Protein AF-A0A5C5WY19-F1 (afdb_monomer)

Radius of gyration: 29.27 Å; Cα contacts (8 Å, |Δi|>4): 709; chains: 1; bounding box: 63×106×75 Å

InterPro domains:
  IPR036514 SGNH hydrolase superfamily [G3DSA:3.40.50.1110] (164-394)

Sequence (400 aa):
MCRSTLLNEGTAVIRYGCLLLLAVTVASNVDAQERVFEGPWNNRRTGASGTMTCNATEVNQGQWTAIFRGVFQGKPFEYKIDFQSKASGSGSILAGTTSIDGKRYEWNGTLQASQLRGRYQATNGWNGEFTLNETAASRRNVPMSVEPESIEEVEIKPVIQDGDHLLFIGNSYMANEGGVYNYLQAALKKRGIDITHQSEIAYGKPLSEMVTREVGTAMMDPKVDVVVITSGDLKSMQQFATKLKDSGKKLVVFMTWEGKHPGNQSSKTQYTSATRKAVRQMRELEKQTGATIIPSAVLYHDLTMNPPDGMPRIDYLWKQRNIHQNALGTMANALLMTAMLTGESPAGLNFDFPPHIVGQNIPDEPDLRFTRDLRETLQYRAWSVAHDWTKGRSHLEAPK

Structure (mmCIF, N/CA/C/O backbone):
data_AF-A0A5C5WY19-F1
#
_entry.id   AF-A0A5C5WY19-F1
#
loop_
_atom_site.group_PDB
_atom_site.id
_atom_site.type_symbol
_atom_site.label_atom_id
_atom_site.label_alt_id
_atom_site.label_comp_id
_atom_site.label_asym_id
_atom_site.label_entity_id
_atom_site.label_seq_id
_atom_site.pdbx_PDB_ins_code
_atom_site.Cartn_x
_atom_site.Cartn_y
_atom_site.Cartn_z
_atom_site.occupancy
_atom_site.B_iso_or_equiv
_atom_site.auth_seq_id
_atom_site.auth_comp_id
_atom_site.auth_asym_id
_atom_site.auth_atom_id
_atom_site.pdbx_PDB_model_num
ATOM 1 N N . MET A 1 1 ? 3.115 -84.789 32.351 1.00 37.66 1 MET A N 1
ATOM 2 C CA . MET A 1 1 ? 4.517 -85.252 32.450 1.00 37.66 1 MET A CA 1
ATOM 3 C C . MET A 1 1 ? 5.179 -85.114 31.089 1.00 37.66 1 MET A C 1
ATOM 5 O O . MET A 1 1 ? 4.524 -85.398 30.103 1.00 37.66 1 MET A O 1
ATOM 9 N N . CYS A 1 2 ? 6.447 -84.698 31.094 1.00 37.44 2 CYS A N 1
ATOM 10 C CA . CYS A 1 2 ? 7.495 -84.958 30.098 1.00 37.44 2 CYS A CA 1
ATOM 11 C C . CYS A 1 2 ? 7.303 -84.610 28.607 1.00 37.44 2 CYS A C 1
ATOM 13 O O . CYS A 1 2 ? 6.587 -85.270 27.868 1.00 37.44 2 CYS A O 1
ATOM 15 N N . ARG A 1 3 ? 8.118 -83.624 28.193 1.00 43.34 3 ARG A N 1
ATOM 16 C CA . ARG A 1 3 ? 9.035 -83.598 27.031 1.00 43.34 3 ARG A CA 1
ATOM 17 C C . ARG A 1 3 ? 8.986 -84.794 26.061 1.00 43.34 3 ARG A C 1
ATOM 19 O O . ARG A 1 3 ? 9.282 -85.905 26.483 1.00 43.34 3 ARG A O 1
ATOM 26 N N . SER A 1 4 ? 8.966 -84.495 24.759 1.00 39.50 4 SER A N 1
ATOM 27 C CA . SER A 1 4 ? 10.066 -84.898 23.863 1.00 39.50 4 SER A CA 1
ATOM 28 C C . SER A 1 4 ? 10.083 -84.106 22.551 1.00 39.50 4 SER A C 1
ATOM 30 O O . SER A 1 4 ? 9.082 -83.966 21.858 1.00 39.50 4 SER A O 1
ATOM 32 N N . THR A 1 5 ? 11.282 -83.628 22.264 1.00 49.44 5 THR A N 1
ATOM 33 C CA . THR A 1 5 ? 11.861 -83.022 21.067 1.00 49.44 5 THR A CA 1
ATOM 34 C C . THR A 1 5 ? 11.624 -83.831 19.789 1.00 49.44 5 THR A C 1
ATOM 36 O O . THR A 1 5 ? 11.792 -85.044 19.829 1.00 49.44 5 THR A O 1
ATOM 39 N N . LEU A 1 6 ? 11.412 -83.164 18.649 1.00 48.47 6 LEU A N 1
ATOM 40 C CA . LEU A 1 6 ? 11.965 -83.603 17.363 1.00 48.47 6 LEU A CA 1
ATOM 41 C C . LEU A 1 6 ? 12.376 -82.383 16.527 1.00 48.47 6 LEU A C 1
ATOM 43 O O . LEU A 1 6 ? 11.614 -81.438 16.335 1.00 48.47 6 LEU A O 1
ATOM 47 N N . LEU A 1 7 ? 13.639 -82.437 16.113 1.00 45.84 7 LEU A N 1
ATOM 48 C CA . LEU A 1 7 ? 14.336 -81.539 15.208 1.00 45.84 7 LEU A CA 1
ATOM 49 C C . LEU A 1 7 ? 13.699 -81.584 13.817 1.00 45.84 7 LEU A C 1
ATOM 51 O O . LEU A 1 7 ? 13.300 -82.656 13.366 1.00 45.84 7 LEU A O 1
ATOM 55 N N . ASN A 1 8 ? 13.711 -80.458 13.105 1.00 42.34 8 ASN A N 1
ATOM 56 C CA . ASN A 1 8 ? 13.862 -80.532 11.660 1.00 42.34 8 ASN A CA 1
ATOM 57 C C . ASN A 1 8 ? 14.741 -79.397 11.138 1.00 42.34 8 ASN A C 1
ATOM 59 O O . ASN A 1 8 ? 14.609 -78.233 11.518 1.00 42.34 8 ASN A O 1
ATOM 63 N N . GLU A 1 9 ? 15.686 -79.826 10.320 1.00 51.34 9 GLU A N 1
ATOM 64 C CA . GLU A 1 9 ? 16.737 -79.076 9.661 1.00 51.34 9 GLU A CA 1
ATOM 65 C C . GLU A 1 9 ? 16.155 -78.170 8.570 1.00 51.34 9 GLU A C 1
ATOM 67 O O . GLU A 1 9 ? 15.119 -78.479 7.982 1.00 51.34 9 GLU A O 1
ATOM 72 N N . GLY A 1 10 ? 16.856 -77.086 8.230 1.00 42.28 10 GLY A N 1
ATOM 73 C CA . GLY A 1 10 ? 16.637 -76.456 6.932 1.00 42.28 10 GLY A CA 1
ATOM 74 C C . GLY A 1 10 ? 16.973 -74.978 6.847 1.00 42.28 10 GLY A C 1
ATOM 75 O O . GLY A 1 10 ? 16.193 -74.121 7.245 1.00 42.28 10 GLY A O 1
ATOM 76 N N . THR A 1 11 ? 18.080 -74.698 6.162 1.00 44.00 11 THR A N 1
ATOM 77 C CA . THR A 1 11 ? 18.372 -73.460 5.419 1.00 44.00 11 THR A CA 1
ATOM 78 C C . THR A 1 11 ? 18.673 -72.189 6.220 1.00 44.00 11 THR A C 1
ATOM 80 O O . THR A 1 11 ? 17.822 -71.348 6.495 1.00 44.00 11 THR A O 1
ATOM 83 N N . ALA A 1 12 ? 19.970 -71.985 6.464 1.00 44.31 12 ALA A N 1
ATOM 84 C CA . ALA A 1 12 ? 20.549 -70.664 6.658 1.00 44.31 12 ALA A CA 1
ATOM 85 C C . ALA A 1 12 ? 20.415 -69.848 5.358 1.00 44.31 12 ALA A C 1
ATOM 87 O O . ALA A 1 12 ? 21.199 -70.004 4.423 1.00 44.31 12 ALA A O 1
ATOM 88 N N . VAL A 1 13 ? 19.410 -68.976 5.291 1.00 45.56 13 VAL A N 1
ATOM 89 C CA . VAL A 1 13 ? 19.347 -67.911 4.286 1.00 45.56 13 VAL A CA 1
ATOM 90 C C . VAL A 1 13 ? 20.132 -66.724 4.833 1.00 45.56 13 VAL A C 1
ATOM 92 O O . VAL A 1 13 ? 19.692 -66.041 5.758 1.00 45.56 13 VAL A O 1
ATOM 95 N N . ILE A 1 14 ? 21.312 -66.494 4.260 1.00 45.88 14 ILE A N 1
ATOM 96 C CA . ILE A 1 14 ? 22.117 -65.289 4.460 1.00 45.88 14 ILE A CA 1
ATOM 97 C C . ILE A 1 14 ? 21.284 -64.102 3.959 1.00 45.88 14 ILE A C 1
ATOM 99 O O . ILE A 1 14 ? 21.190 -63.843 2.759 1.00 45.88 14 ILE A O 1
ATOM 103 N N . ARG A 1 15 ? 20.628 -63.392 4.882 1.00 46.94 15 ARG A N 1
ATOM 104 C CA . ARG A 1 15 ? 19.988 -62.106 4.595 1.00 46.94 15 ARG A CA 1
ATOM 105 C C . ARG A 1 15 ? 21.087 -61.056 4.481 1.00 46.94 15 ARG A C 1
ATOM 107 O O . ARG A 1 15 ? 21.533 -60.507 5.484 1.00 46.94 15 ARG A O 1
ATOM 114 N N . TYR A 1 16 ? 21.521 -60.790 3.253 1.00 49.34 16 TYR A N 1
ATOM 115 C CA . TYR A 1 16 ? 22.242 -59.567 2.926 1.00 49.34 16 TYR A CA 1
ATOM 116 C C . TYR A 1 16 ? 21.343 -58.379 3.276 1.00 49.34 16 TYR A C 1
ATOM 118 O O . TYR A 1 16 ? 20.312 -58.150 2.644 1.00 49.34 16 TYR A O 1
ATOM 126 N N . GLY A 1 17 ? 21.717 -57.652 4.327 1.00 46.16 17 GLY A N 1
ATOM 127 C CA . GLY A 1 17 ? 21.140 -56.357 4.644 1.00 46.16 17 GLY A CA 1
ATOM 128 C C . GLY A 1 17 ? 21.496 -55.369 3.539 1.00 46.16 17 GLY A C 1
ATOM 129 O O . GLY A 1 17 ? 22.569 -54.773 3.561 1.00 46.16 17 GLY A O 1
ATOM 130 N N . CYS A 1 18 ? 20.597 -55.194 2.571 1.00 45.59 18 CYS A N 1
ATOM 131 C CA . CYS A 1 18 ? 20.593 -54.018 1.712 1.00 45.59 18 CYS A CA 1
ATOM 132 C C . CYS A 1 18 ? 20.226 -52.811 2.578 1.00 45.59 18 CYS A C 1
ATOM 134 O O . CYS A 1 18 ? 19.052 -52.514 2.797 1.00 45.59 18 CYS A O 1
ATOM 136 N N . LEU A 1 19 ? 21.255 -52.139 3.093 1.00 48.91 19 LEU A N 1
ATOM 137 C CA . LEU A 1 19 ? 21.158 -50.791 3.632 1.00 48.91 19 LEU A CA 1
ATOM 138 C C . LEU A 1 19 ? 20.731 -49.877 2.471 1.00 48.91 19 LEU A C 1
ATOM 140 O O . LEU A 1 19 ? 21.550 -49.465 1.650 1.00 48.91 19 LEU A O 1
ATOM 144 N N . LEU A 1 20 ? 19.428 -49.629 2.343 1.00 45.44 20 LEU A N 1
ATOM 145 C CA . LEU A 1 20 ? 18.889 -48.660 1.396 1.00 45.44 20 LEU A CA 1
ATOM 146 C C . LEU A 1 20 ? 19.227 -47.265 1.948 1.00 45.44 20 LEU A C 1
ATOM 148 O O . LEU A 1 20 ? 18.509 -46.732 2.792 1.00 45.44 20 LEU A O 1
ATOM 152 N N . LEU A 1 21 ? 20.362 -46.695 1.530 1.00 44.34 21 LEU A N 1
ATOM 153 C CA . LEU A 1 21 ? 20.642 -45.275 1.738 1.00 44.34 21 LEU A CA 1
ATOM 154 C C . LEU A 1 21 ? 19.621 -44.480 0.918 1.00 44.34 21 LEU A C 1
ATOM 156 O O . LEU A 1 21 ? 19.756 -44.330 -0.295 1.00 44.34 21 LEU A O 1
ATOM 160 N N . LEU A 1 22 ? 18.582 -43.986 1.589 1.00 50.00 22 LEU A N 1
ATOM 161 C CA . LEU A 1 22 ? 17.685 -42.980 1.043 1.00 50.00 22 LEU A CA 1
ATOM 162 C C . LEU A 1 22 ? 18.488 -41.672 0.940 1.00 50.00 22 LEU A C 1
ATOM 164 O O . LEU A 1 22 ? 18.640 -40.942 1.918 1.00 50.00 22 LEU A O 1
ATOM 168 N N . ALA A 1 23 ? 19.079 -41.412 -0.225 1.00 51.34 23 ALA A N 1
ATOM 169 C CA . ALA A 1 23 ? 19.701 -40.129 -0.514 1.00 51.34 23 ALA A CA 1
ATOM 170 C C . ALA A 1 23 ? 18.590 -39.074 -0.607 1.00 51.34 23 ALA A C 1
ATOM 172 O O . ALA A 1 23 ? 17.917 -38.949 -1.627 1.00 51.34 23 ALA A O 1
ATOM 173 N N . VAL A 1 24 ? 18.369 -38.344 0.486 1.00 50.53 24 VAL A N 1
ATOM 174 C CA . VAL A 1 24 ? 17.547 -37.134 0.487 1.00 50.53 24 VAL A CA 1
ATOM 175 C C . VAL A 1 24 ? 18.299 -36.097 -0.343 1.00 50.53 24 VAL A C 1
ATOM 177 O O . VAL A 1 24 ? 19.216 -35.437 0.141 1.00 50.53 24 VAL A O 1
ATOM 180 N N . THR A 1 25 ? 17.963 -35.989 -1.627 1.00 47.94 25 THR A N 1
ATOM 181 C CA . THR A 1 25 ? 18.390 -34.864 -2.457 1.00 47.94 25 THR A CA 1
ATOM 182 C C . THR A 1 25 ? 17.668 -33.628 -1.952 1.00 47.94 25 THR A C 1
ATOM 184 O O . THR A 1 25 ? 16.499 -33.405 -2.266 1.00 47.94 25 THR A O 1
ATOM 187 N N . VAL A 1 26 ? 18.362 -32.846 -1.132 1.00 45.41 26 VAL A N 1
ATOM 188 C CA . VAL A 1 26 ? 17.950 -31.489 -0.789 1.00 45.41 26 VAL A CA 1
ATOM 189 C C . VAL A 1 26 ? 18.022 -30.695 -2.091 1.00 45.41 26 VAL A C 1
ATOM 191 O O . VAL A 1 26 ? 19.112 -30.409 -2.584 1.00 45.41 26 VAL A O 1
ATOM 194 N N . ALA A 1 27 ? 16.874 -30.429 -2.712 1.00 46.81 27 ALA A N 1
ATOM 195 C CA . ALA A 1 27 ? 16.803 -29.508 -3.834 1.00 46.81 27 ALA A CA 1
ATOM 196 C C . ALA A 1 27 ? 17.138 -28.119 -3.284 1.00 46.81 27 ALA A C 1
ATOM 198 O O . ALA A 1 27 ? 16.320 -27.491 -2.617 1.00 46.81 27 ALA A O 1
ATOM 199 N N . SER A 1 28 ? 18.379 -27.681 -3.479 1.00 46.97 28 SER A N 1
ATOM 200 C CA . SER A 1 28 ? 18.769 -26.306 -3.203 1.00 46.97 28 SER A CA 1
ATOM 201 C C . SER A 1 28 ? 17.982 -25.418 -4.162 1.00 46.97 28 SER A C 1
ATOM 203 O O . SER A 1 28 ? 18.218 -25.462 -5.370 1.00 46.97 28 SER A O 1
ATOM 205 N N . ASN A 1 29 ? 17.018 -24.661 -3.639 1.00 48.62 29 ASN A N 1
ATOM 206 C CA . ASN A 1 29 ? 16.380 -23.595 -4.397 1.00 48.62 29 ASN A CA 1
ATOM 207 C C . ASN A 1 29 ? 17.477 -22.581 -4.726 1.00 48.62 29 ASN A C 1
ATOM 209 O O . ASN A 1 29 ? 18.027 -21.936 -3.837 1.00 48.62 29 ASN A O 1
ATOM 213 N N . VAL A 1 30 ? 17.875 -22.533 -5.995 1.00 51.88 30 VAL A N 1
ATOM 214 C CA . VAL A 1 30 ? 18.808 -21.521 -6.480 1.00 51.88 30 VAL A CA 1
ATOM 215 C C . VAL A 1 30 ? 18.001 -20.245 -6.618 1.00 51.88 30 VAL A C 1
ATOM 217 O O . VAL A 1 30 ? 17.176 -20.111 -7.518 1.00 51.88 30 VAL A O 1
ATOM 220 N N . ASP A 1 31 ? 18.221 -19.354 -5.666 1.00 55.59 31 ASP A N 1
ATOM 221 C CA . ASP A 1 31 ? 17.702 -18.000 -5.630 1.00 55.59 31 ASP A CA 1
ATOM 222 C C . ASP A 1 31 ? 17.915 -17.285 -6.966 1.00 55.59 31 ASP A C 1
ATOM 224 O O . ASP A 1 31 ? 19.040 -17.151 -7.457 1.00 55.59 31 ASP A O 1
ATOM 228 N N . ALA A 1 32 ? 16.813 -16.845 -7.574 1.00 67.62 32 ALA A N 1
ATOM 229 C CA . ALA A 1 32 ? 16.850 -16.215 -8.880 1.00 67.62 32 ALA A CA 1
ATOM 230 C C . ALA A 1 32 ? 17.495 -14.823 -8.791 1.00 67.62 32 ALA A C 1
ATOM 232 O O . ALA A 1 32 ? 16.890 -13.869 -8.299 1.00 67.62 32 ALA A O 1
ATOM 233 N N . GLN A 1 33 ? 18.734 -14.688 -9.270 1.00 78.25 33 GLN A N 1
ATOM 234 C CA . GLN A 1 33 ? 19.466 -13.423 -9.217 1.00 78.25 33 GLN A CA 1
ATOM 235 C C . GLN A 1 33 ? 18.997 -12.476 -10.329 1.00 78.25 33 GLN A C 1
ATOM 237 O O . GLN A 1 33 ? 19.313 -12.690 -11.499 1.00 78.25 33 GLN A O 1
ATOM 242 N N . GLU A 1 34 ? 18.301 -11.391 -9.979 1.00 86.12 34 GLU A N 1
ATOM 243 C CA . GLU A 1 34 ? 18.010 -10.301 -10.919 1.00 86.12 34 GLU A CA 1
ATOM 244 C C . GLU A 1 34 ? 19.111 -9.234 -10.917 1.00 86.12 34 GLU A C 1
ATOM 246 O O . GLU A 1 34 ? 19.604 -8.808 -9.868 1.00 86.12 34 GLU A O 1
ATOM 251 N N . ARG A 1 35 ? 19.482 -8.777 -12.115 1.00 91.88 35 ARG A N 1
ATOM 252 C CA . ARG A 1 35 ? 20.480 -7.739 -12.358 1.00 91.88 35 ARG A CA 1
ATOM 253 C C . ARG A 1 35 ? 20.019 -6.798 -13.464 1.00 91.88 35 ARG A C 1
ATOM 255 O O . ARG A 1 35 ? 19.601 -7.238 -14.533 1.00 91.88 35 ARG A O 1
ATOM 262 N N . VAL A 1 36 ? 20.156 -5.498 -13.232 1.00 92.69 36 VAL A N 1
ATOM 263 C CA . VAL A 1 36 ? 19.777 -4.443 -14.183 1.00 92.69 36 VAL A CA 1
ATOM 264 C C . VAL A 1 36 ? 21.024 -3.746 -14.711 1.00 92.69 36 VAL A C 1
ATOM 266 O O . VAL A 1 36 ? 21.815 -3.185 -13.951 1.00 92.69 36 VAL A O 1
ATOM 269 N N . PHE A 1 37 ? 21.187 -3.733 -16.029 1.00 96.38 37 PHE A N 1
ATOM 270 C CA . PHE A 1 37 ? 22.297 -3.085 -16.719 1.00 96.38 37 PHE A CA 1
ATOM 271 C C . PHE A 1 37 ? 21.800 -1.984 -17.647 1.00 96.38 37 PHE A C 1
ATOM 273 O O . PHE A 1 37 ? 20.718 -2.078 -18.220 1.00 96.38 37 PHE A O 1
ATOM 280 N N . GLU A 1 38 ? 22.629 -0.969 -17.852 1.00 96.75 38 GLU A N 1
ATOM 281 C CA . GLU A 1 38 ? 22.388 0.109 -18.802 1.00 96.75 38 GLU A CA 1
ATOM 282 C C . GLU A 1 38 ? 23.698 0.517 -19.477 1.00 96.75 38 GLU A C 1
ATOM 284 O O . GLU A 1 38 ? 24.769 0.531 -18.863 1.00 96.75 38 GLU A O 1
ATOM 289 N N . GLY A 1 39 ? 23.635 0.844 -20.761 1.00 97.69 39 GLY A N 1
ATOM 290 C CA . GLY A 1 39 ? 24.793 1.358 -21.474 1.00 97.69 39 GLY A CA 1
ATOM 291 C C . GLY A 1 39 ? 24.591 1.462 -22.978 1.00 97.69 39 GLY A C 1
ATOM 292 O O . GLY A 1 39 ? 23.483 1.261 -23.484 1.00 97.69 39 GLY A O 1
ATOM 293 N N . PRO A 1 40 ? 25.661 1.809 -23.707 1.00 97.88 40 PRO A N 1
ATOM 294 C CA . PRO A 1 40 ? 25.609 1.946 -25.149 1.00 97.88 40 PRO A CA 1
ATOM 295 C C . PRO A 1 40 ? 25.470 0.602 -25.871 1.00 97.88 40 PRO A C 1
ATOM 297 O O . PRO A 1 40 ? 26.021 -0.431 -25.471 1.00 97.88 40 PRO A O 1
ATOM 300 N N . TRP A 1 41 ? 24.807 0.665 -27.019 1.00 98.19 41 TRP A N 1
ATOM 301 C CA . TRP A 1 41 ? 24.752 -0.394 -28.016 1.00 98.19 41 TRP A CA 1
ATOM 302 C C . TRP A 1 41 ? 24.952 0.181 -29.421 1.00 98.19 41 TRP A C 1
ATOM 304 O O . TRP A 1 41 ? 24.686 1.359 -29.671 1.00 98.19 41 TRP A O 1
ATOM 314 N N . ASN A 1 42 ? 25.423 -0.657 -30.342 1.00 97.75 42 ASN A N 1
ATOM 315 C CA . ASN A 1 42 ? 25.699 -0.293 -31.726 1.00 97.75 42 ASN A CA 1
ATOM 316 C C . ASN A 1 42 ? 25.276 -1.413 -32.685 1.00 97.75 42 ASN A C 1
ATOM 318 O O . ASN A 1 42 ? 25.622 -2.577 -32.484 1.00 97.75 42 ASN A O 1
ATOM 322 N N . ASN A 1 43 ? 24.563 -1.065 -33.752 1.00 97.38 43 ASN A N 1
ATOM 323 C CA . ASN A 1 43 ? 24.288 -1.924 -34.895 1.00 97.38 43 ASN A CA 1
ATOM 324 C C . ASN A 1 43 ? 25.372 -1.711 -35.954 1.00 97.38 43 ASN A C 1
ATOM 326 O O . ASN A 1 43 ? 25.419 -0.671 -36.607 1.00 97.38 43 ASN A O 1
ATOM 330 N N . ARG A 1 44 ? 26.229 -2.706 -36.177 1.00 96.69 44 ARG A N 1
ATOM 331 C CA . ARG A 1 44 ? 27.360 -2.571 -37.106 1.00 96.69 44 ARG A CA 1
ATOM 332 C C . ARG A 1 44 ? 26.929 -2.512 -38.572 1.00 96.69 44 ARG A C 1
ATOM 334 O O . ARG A 1 44 ? 27.666 -1.970 -39.387 1.00 96.69 44 ARG A O 1
ATOM 341 N N . ARG A 1 45 ? 25.747 -3.036 -38.915 1.00 94.44 45 ARG A N 1
ATOM 342 C CA . ARG A 1 45 ? 25.235 -3.010 -40.292 1.00 94.44 45 ARG A CA 1
ATOM 343 C C . ARG A 1 45 ? 24.772 -1.617 -40.710 1.00 94.44 45 ARG A C 1
ATOM 345 O O . ARG A 1 45 ? 25.041 -1.213 -41.835 1.00 94.44 45 ARG A O 1
ATOM 352 N N . THR A 1 46 ? 24.043 -0.910 -39.848 1.00 96.00 46 THR A N 1
ATOM 353 C CA . THR A 1 46 ? 23.514 0.430 -40.168 1.00 96.00 46 THR A CA 1
ATOM 354 C C . THR A 1 46 ? 24.319 1.571 -39.562 1.00 96.00 46 THR A C 1
ATOM 356 O O . THR A 1 46 ? 24.066 2.720 -39.908 1.00 96.00 46 THR A O 1
ATOM 359 N N . GLY A 1 47 ? 25.241 1.283 -38.641 1.00 96.06 47 GLY A N 1
ATOM 360 C CA . GLY A 1 47 ? 25.934 2.291 -37.836 1.00 96.06 47 GLY A CA 1
ATOM 361 C C . GLY A 1 47 ? 25.036 2.974 -36.800 1.00 96.06 47 GLY A C 1
ATOM 362 O O . GLY A 1 47 ? 25.448 3.953 -36.187 1.00 96.06 47 GLY A O 1
ATOM 363 N N . ALA A 1 48 ? 23.799 2.502 -36.614 1.00 95.44 48 ALA A N 1
ATOM 364 C CA . ALA A 1 48 ? 22.893 3.074 -35.629 1.00 95.44 48 ALA A CA 1
ATOM 365 C C . ALA A 1 48 ? 23.321 2.670 -34.215 1.00 95.44 48 ALA A C 1
ATOM 367 O O . ALA A 1 48 ? 23.537 1.492 -33.943 1.00 95.44 48 ALA A O 1
ATOM 368 N N . SER A 1 49 ? 23.357 3.632 -33.303 1.00 96.94 49 SER A N 1
ATOM 369 C CA . SER A 1 49 ? 23.721 3.419 -31.904 1.00 96.94 49 SER A CA 1
ATOM 370 C C . SER A 1 49 ? 22.747 4.119 -30.965 1.00 96.94 49 SER A C 1
ATOM 372 O O . SER A 1 49 ? 22.067 5.067 -31.358 1.00 96.94 49 SER A O 1
ATOM 374 N N . GLY A 1 50 ? 22.720 3.697 -29.706 1.00 94.81 50 GLY A N 1
ATOM 375 C CA . GLY A 1 50 ? 21.935 4.357 -28.669 1.00 94.81 50 GLY A CA 1
ATOM 376 C C . GLY A 1 50 ? 22.217 3.790 -27.286 1.00 94.81 50 GLY A C 1
ATOM 377 O O . GLY A 1 50 ? 23.144 3.002 -27.107 1.00 94.81 50 GLY A O 1
ATOM 378 N N . THR A 1 51 ? 21.393 4.175 -26.318 1.00 96.44 51 THR A N 1
ATOM 379 C CA . THR A 1 51 ? 21.367 3.554 -24.988 1.00 96.44 51 THR A CA 1
ATOM 380 C C . THR A 1 51 ? 20.375 2.393 -24.984 1.00 96.44 51 THR A C 1
ATOM 382 O O . THR A 1 51 ? 19.342 2.440 -25.658 1.00 96.44 51 THR A O 1
ATOM 385 N N . MET A 1 52 ? 20.710 1.334 -24.253 1.00 97.50 52 MET A N 1
ATOM 386 C CA . MET A 1 52 ? 19.863 0.167 -24.026 1.00 97.50 52 MET A CA 1
ATOM 387 C C . MET A 1 52 ? 19.938 -0.236 -22.554 1.00 97.50 52 MET A C 1
ATOM 389 O O . MET A 1 52 ? 20.995 -0.127 -21.928 1.00 97.50 52 MET A O 1
ATOM 393 N N . THR A 1 53 ? 18.823 -0.722 -22.021 1.00 95.38 53 THR A N 1
ATOM 394 C CA . THR A 1 53 ? 18.748 -1.378 -20.715 1.00 95.38 53 THR A CA 1
ATOM 395 C C . THR A 1 53 ? 18.621 -2.888 -20.886 1.00 95.38 53 THR A C 1
ATOM 397 O O . THR A 1 53 ? 18.154 -3.375 -21.918 1.00 95.38 53 THR A O 1
ATOM 400 N N . CYS A 1 54 ? 19.071 -3.639 -19.886 1.00 96.88 54 CYS A N 1
ATOM 401 C CA . CYS A 1 54 ? 18.961 -5.089 -19.817 1.00 96.88 54 CYS A CA 1
ATOM 402 C C . CYS A 1 54 ? 18.571 -5.500 -18.398 1.00 96.88 54 CYS A C 1
ATOM 404 O O . CYS A 1 54 ? 19.364 -5.304 -17.479 1.00 96.88 54 CYS A O 1
ATOM 406 N N . ASN A 1 55 ? 17.408 -6.125 -18.237 1.00 93.94 55 ASN A N 1
ATOM 407 C CA . ASN A 1 55 ? 17.025 -6.794 -16.993 1.00 93.94 55 ASN A CA 1
ATOM 408 C C . ASN A 1 55 ? 17.310 -8.284 -17.170 1.00 93.94 55 ASN A C 1
ATOM 410 O O . ASN A 1 55 ? 16.672 -8.921 -18.005 1.00 93.94 55 ASN A O 1
ATOM 414 N N . ALA A 1 56 ? 18.302 -8.814 -16.459 1.00 94.56 56 ALA A N 1
ATOM 415 C CA . ALA A 1 56 ? 18.720 -10.206 -16.541 1.00 94.56 56 ALA A CA 1
ATOM 416 C C . ALA A 1 56 ? 18.432 -10.931 -15.225 1.00 94.56 56 ALA A C 1
ATOM 418 O O . ALA A 1 56 ? 18.914 -10.511 -14.180 1.00 94.56 56 ALA A O 1
ATOM 419 N N . THR A 1 57 ? 17.702 -12.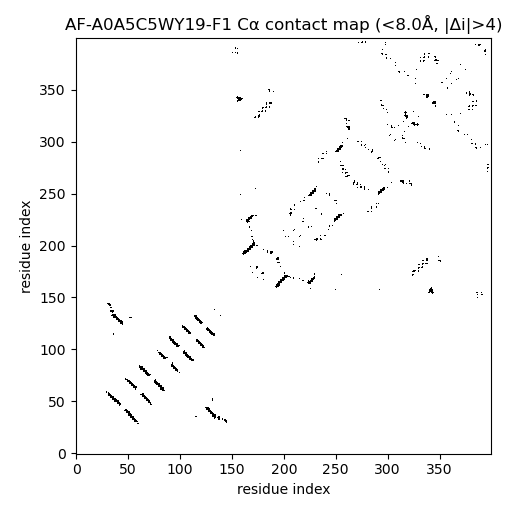037 -15.297 1.00 90.75 57 THR A N 1
ATOM 420 C CA . THR A 1 57 ? 17.316 -12.876 -14.160 1.00 90.75 57 THR A CA 1
ATOM 421 C C . THR A 1 57 ? 17.894 -14.273 -14.344 1.00 90.75 57 THR A C 1
ATOM 423 O O . THR A 1 57 ? 17.622 -14.918 -15.358 1.00 90.75 57 THR A O 1
ATOM 426 N N . GLU A 1 58 ? 18.679 -14.764 -13.391 1.00 90.81 58 GLU A N 1
ATOM 427 C CA . GLU A 1 58 ? 19.088 -16.170 -13.356 1.00 90.81 58 GLU A CA 1
ATOM 428 C C . GLU A 1 58 ? 17.887 -17.019 -12.927 1.00 90.81 58 GLU A C 1
ATOM 430 O O . GLU A 1 58 ? 17.441 -16.927 -11.796 1.00 90.81 58 GLU A O 1
ATOM 435 N N . VAL A 1 59 ? 17.302 -17.795 -13.840 1.00 85.00 59 VAL A N 1
ATOM 436 C CA . VAL A 1 59 ? 16.092 -18.596 -13.568 1.00 85.00 59 VAL A CA 1
ATOM 437 C C . VAL A 1 59 ? 16.413 -19.979 -13.004 1.00 85.00 59 VAL A C 1
ATOM 439 O O . VAL A 1 59 ? 15.587 -20.567 -12.320 1.00 85.00 59 VAL A O 1
ATOM 442 N N . ASN A 1 60 ? 17.603 -20.498 -13.305 1.00 84.94 60 ASN A N 1
ATOM 443 C CA . ASN A 1 60 ? 18.211 -21.693 -12.719 1.00 84.94 60 ASN A CA 1
ATOM 444 C C . ASN A 1 60 ? 19.726 -21.490 -12.742 1.00 84.94 60 ASN A C 1
ATOM 446 O O . ASN A 1 60 ? 20.209 -20.659 -13.508 1.00 84.94 60 ASN A O 1
ATOM 450 N N . GLN A 1 61 ? 20.493 -22.295 -12.001 1.00 86.19 61 GLN A N 1
ATOM 451 C CA . GLN A 1 61 ? 21.955 -22.215 -12.038 1.00 86.19 61 GLN A CA 1
ATOM 452 C C . GLN A 1 61 ? 22.481 -22.285 -13.479 1.00 86.19 61 GLN A C 1
ATOM 454 O O . GLN A 1 61 ? 22.358 -23.294 -14.175 1.00 86.19 61 GLN A O 1
ATOM 459 N N . GLY A 1 62 ? 23.073 -21.182 -13.920 1.00 89.56 62 GLY A N 1
ATOM 460 C CA . GLY A 1 62 ? 23.620 -21.012 -15.249 1.00 89.56 62 GLY A CA 1
ATOM 461 C C . GLY A 1 62 ? 22.600 -20.809 -16.371 1.00 89.56 62 GLY A C 1
ATOM 462 O O . GLY A 1 62 ? 23.011 -20.743 -17.526 1.00 89.56 62 GLY A O 1
ATOM 463 N N . GLN A 1 63 ? 21.311 -20.658 -16.079 1.00 93.94 63 GLN A N 1
ATOM 464 C CA . GLN A 1 63 ? 20.276 -20.303 -17.049 1.00 93.94 63 GLN A CA 1
ATOM 465 C C . GLN A 1 63 ? 19.749 -18.910 -16.744 1.00 93.94 63 GLN A C 1
ATOM 467 O O . GLN A 1 63 ? 19.219 -18.660 -15.669 1.00 93.94 63 GLN A O 1
ATOM 472 N N . TRP A 1 64 ? 19.857 -18.008 -17.709 1.00 94.81 64 TRP A N 1
ATOM 473 C CA . TRP A 1 64 ? 19.483 -16.611 -17.539 1.00 94.81 64 TRP A CA 1
ATOM 474 C C . TRP A 1 64 ? 18.382 -16.239 -18.521 1.00 94.81 64 TRP A C 1
ATOM 476 O O . TRP A 1 64 ? 18.424 -16.627 -19.681 1.00 94.81 64 TRP A O 1
ATOM 486 N N . THR A 1 65 ? 17.415 -15.451 -18.077 1.00 94.81 65 THR A N 1
ATOM 487 C CA . THR A 1 65 ? 16.448 -14.762 -18.931 1.00 94.81 65 THR A CA 1
ATOM 488 C C . THR A 1 65 ? 16.792 -13.282 -18.927 1.00 94.81 65 THR A C 1
ATOM 490 O O . THR A 1 65 ? 16.854 -12.679 -17.864 1.00 94.81 65 THR A O 1
ATOM 493 N N . ALA A 1 66 ? 17.010 -12.677 -20.090 1.00 96.19 66 ALA A N 1
ATOM 494 C CA . ALA A 1 66 ? 17.346 -11.263 -20.212 1.00 96.19 66 ALA A CA 1
ATOM 495 C C . ALA A 1 66 ? 16.353 -10.526 -21.111 1.00 96.19 66 ALA A C 1
ATOM 497 O O . ALA A 1 66 ? 16.060 -10.976 -22.217 1.00 96.19 66 ALA A O 1
ATOM 498 N N . ILE A 1 67 ? 15.869 -9.371 -20.660 1.00 96.00 67 ILE A N 1
ATOM 499 C CA . ILE A 1 67 ? 15.006 -8.481 -21.437 1.00 96.00 67 ILE A CA 1
ATOM 500 C C . ILE A 1 67 ? 15.783 -7.214 -21.780 1.00 96.00 67 ILE A C 1
ATOM 502 O O . ILE A 1 67 ? 16.100 -6.414 -20.900 1.00 96.00 67 ILE A O 1
ATOM 506 N N . PHE A 1 68 ? 16.063 -7.029 -23.067 1.00 97.06 68 PHE A N 1
ATOM 507 C CA . PHE A 1 68 ? 16.761 -5.866 -23.607 1.00 97.06 68 PHE A CA 1
ATOM 508 C C . PHE A 1 68 ? 15.770 -4.836 -24.141 1.00 97.06 68 PHE A C 1
ATOM 510 O O . PHE A 1 68 ? 14.898 -5.195 -24.930 1.00 97.06 68 PHE A O 1
ATOM 517 N N . ARG A 1 69 ? 15.928 -3.559 -23.772 1.00 96.00 69 ARG A N 1
ATOM 518 C CA . ARG A 1 69 ? 15.067 -2.454 -24.229 1.00 96.00 69 ARG A CA 1
ATOM 519 C C . ARG A 1 69 ? 15.873 -1.262 -24.710 1.00 96.00 69 ARG A C 1
ATOM 521 O O . ARG A 1 69 ? 16.836 -0.861 -24.066 1.00 96.00 69 ARG A O 1
ATOM 528 N N . GLY A 1 70 ? 15.451 -0.641 -25.801 1.00 94.31 70 GLY A N 1
ATOM 529 C CA . GLY A 1 70 ? 16.106 0.555 -26.324 1.00 94.31 70 GLY A CA 1
ATOM 530 C C . GLY A 1 70 ? 15.340 1.171 -27.483 1.00 94.31 70 GLY A C 1
ATOM 531 O O . GLY A 1 70 ? 14.175 0.853 -27.705 1.00 94.31 70 GLY A O 1
ATOM 532 N N . VAL A 1 71 ? 15.998 2.056 -28.233 1.00 90.12 71 VAL A N 1
ATOM 533 C CA . VAL A 1 71 ? 15.426 2.707 -29.421 1.00 90.12 71 VAL A CA 1
ATOM 534 C C . VAL A 1 71 ? 16.337 2.483 -30.620 1.00 90.12 71 VAL A C 1
ATOM 536 O O . VAL A 1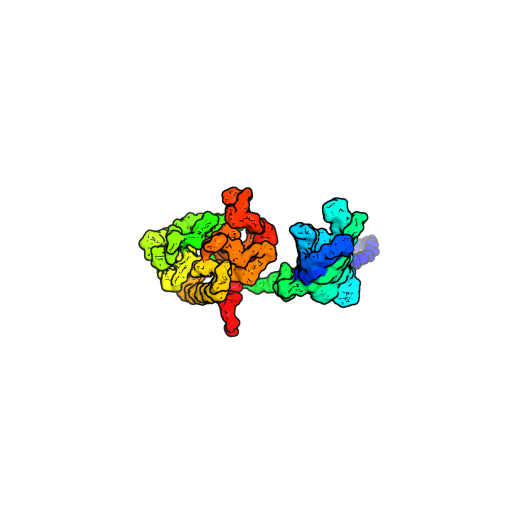 71 ? 17.503 2.863 -30.585 1.00 90.12 71 VAL A O 1
ATOM 539 N N . PHE A 1 72 ? 15.801 1.914 -31.699 1.00 91.44 72 PHE A N 1
ATOM 540 C CA . PHE A 1 72 ? 16.487 1.716 -32.973 1.00 91.44 72 PHE A CA 1
ATOM 541 C C . PHE A 1 72 ? 15.791 2.515 -34.072 1.00 91.44 72 PHE A C 1
ATOM 543 O O . PHE A 1 72 ? 14.606 2.318 -34.332 1.00 91.44 72 PHE A O 1
ATOM 550 N N . GLN A 1 73 ? 16.521 3.432 -34.718 1.00 91.06 73 GLN A N 1
ATOM 551 C CA . GLN A 1 73 ? 15.991 4.277 -35.801 1.00 91.06 73 GLN A CA 1
ATOM 552 C C . GLN A 1 73 ? 14.666 4.977 -35.428 1.00 91.06 73 GLN A C 1
ATOM 554 O O . GLN A 1 73 ? 13.721 5.024 -36.211 1.00 91.06 73 GLN A O 1
ATOM 559 N N . GLY A 1 74 ? 14.589 5.490 -34.195 1.00 85.75 74 GLY A N 1
ATOM 560 C CA . GLY A 1 74 ? 13.411 6.187 -33.672 1.00 85.75 74 GLY A CA 1
ATOM 561 C C . GLY A 1 74 ? 12.263 5.283 -33.211 1.00 85.75 74 GLY A C 1
ATOM 562 O O . GLY A 1 74 ? 11.261 5.800 -32.728 1.00 85.75 74 GLY A O 1
ATOM 563 N N . LYS A 1 75 ? 12.392 3.954 -33.316 1.00 85.00 75 LYS A N 1
ATOM 564 C CA . LYS A 1 75 ? 11.386 2.998 -32.834 1.00 85.00 75 LYS A CA 1
ATOM 565 C C . LYS A 1 75 ? 11.862 2.289 -31.565 1.00 85.00 75 LYS A C 1
ATOM 567 O O . LYS A 1 75 ? 12.992 1.794 -31.557 1.00 85.00 75 LYS A O 1
ATOM 572 N N . PRO A 1 76 ? 11.042 2.218 -30.503 1.00 85.06 76 PRO A N 1
ATOM 573 C CA . PRO A 1 76 ? 11.384 1.425 -29.331 1.00 85.06 76 PRO A CA 1
ATOM 574 C C . PRO A 1 76 ? 11.422 -0.068 -29.683 1.00 85.06 76 PRO A C 1
ATOM 576 O O . PRO A 1 76 ? 10.659 -0.527 -30.535 1.00 85.06 76 PRO A O 1
ATOM 579 N N . PHE A 1 77 ? 12.296 -0.823 -29.022 1.00 93.75 77 PHE A N 1
ATOM 580 C CA . PHE A 1 77 ? 12.344 -2.281 -29.097 1.00 93.75 77 PHE A CA 1
ATOM 581 C C . PHE A 1 77 ? 12.381 -2.903 -27.701 1.00 93.75 77 PHE A C 1
ATOM 583 O O . PHE A 1 77 ? 12.896 -2.300 -26.758 1.00 93.75 77 PHE A O 1
ATOM 590 N N . GLU A 1 78 ? 11.884 -4.136 -27.606 1.00 95.12 78 GLU A N 1
ATOM 591 C CA . GLU A 1 78 ? 12.004 -5.008 -26.440 1.00 95.12 78 GLU A CA 1
ATOM 592 C C . GLU A 1 78 ? 12.254 -6.444 -26.916 1.00 95.12 78 GLU A C 1
ATOM 594 O O . GLU A 1 78 ? 11.456 -6.985 -27.682 1.00 95.12 78 GLU A O 1
ATOM 599 N N . TYR A 1 79 ? 13.350 -7.064 -26.474 1.00 95.19 79 TYR A N 1
ATOM 600 C CA . TYR A 1 79 ? 13.706 -8.432 -26.854 1.00 95.19 79 TYR A CA 1
ATOM 601 C C . TYR A 1 79 ? 14.036 -9.282 -25.634 1.00 95.19 79 TYR A C 1
ATOM 603 O O . TYR A 1 79 ? 14.942 -8.955 -24.868 1.00 95.19 79 TYR A O 1
ATOM 611 N N . LYS A 1 80 ? 13.329 -10.407 -25.498 1.00 95.31 80 LYS A N 1
ATOM 612 C CA . LYS A 1 80 ? 13.608 -11.441 -24.500 1.00 95.31 80 LYS A CA 1
ATOM 613 C C . LYS A 1 80 ? 14.574 -12.481 -25.072 1.00 95.31 80 LYS A C 1
ATOM 615 O O . LYS A 1 80 ? 14.321 -13.040 -26.144 1.00 95.31 80 LYS A O 1
ATOM 620 N N . ILE A 1 81 ? 15.659 -12.738 -24.349 1.00 97.31 81 ILE A N 1
ATOM 621 C CA . ILE A 1 81 ? 16.714 -13.688 -24.698 1.00 97.31 81 ILE A CA 1
ATOM 622 C C . ILE A 1 81 ? 16.929 -14.638 -23.527 1.00 97.31 81 ILE A C 1
ATOM 624 O O . ILE A 1 81 ? 17.236 -14.194 -22.424 1.00 97.31 81 ILE A O 1
ATOM 628 N N . ASP A 1 82 ? 16.851 -15.936 -23.792 1.00 96.06 82 ASP A N 1
ATOM 629 C CA . ASP A 1 82 ? 17.255 -16.950 -22.827 1.00 96.06 82 ASP A CA 1
ATOM 630 C C . ASP A 1 82 ? 18.717 -17.335 -23.111 1.00 96.06 82 ASP A C 1
ATOM 632 O O . ASP A 1 82 ? 19.083 -17.706 -24.233 1.00 96.06 82 ASP A O 1
ATOM 636 N N . PHE A 1 83 ? 19.571 -17.201 -22.102 1.00 97.38 83 PHE A N 1
ATOM 637 C CA . PHE A 1 83 ? 20.997 -17.485 -22.148 1.00 97.38 83 PHE A CA 1
ATOM 638 C C . PHE A 1 83 ? 21.332 -18.738 -21.344 1.00 97.38 83 PHE A C 1
ATOM 640 O O . PHE A 1 83 ? 20.858 -18.942 -20.228 1.00 97.38 83 PHE A O 1
ATOM 647 N N . GLN A 1 84 ? 22.248 -19.527 -21.887 1.00 97.44 84 GLN A N 1
ATOM 648 C CA . GLN A 1 84 ? 23.032 -20.490 -21.133 1.00 97.44 84 GLN A CA 1
ATOM 649 C C . GLN A 1 84 ? 24.357 -19.835 -20.759 1.00 97.44 84 GLN A C 1
ATOM 651 O O . GLN A 1 84 ? 25.044 -19.265 -21.611 1.00 97.44 84 GLN A O 1
ATOM 656 N N . SER A 1 85 ? 24.706 -19.905 -19.481 1.00 95.81 85 SER A N 1
ATOM 657 C CA . SER A 1 85 ? 25.946 -19.375 -18.941 1.00 95.81 85 SER A CA 1
ATOM 658 C C . SER A 1 85 ? 26.938 -20.498 -18.660 1.00 95.81 85 SER A C 1
ATOM 660 O O . SER A 1 85 ? 26.576 -21.575 -18.186 1.00 95.81 85 SER A O 1
ATOM 662 N N . LYS A 1 86 ? 28.213 -20.229 -18.921 1.00 95.44 86 LYS A N 1
ATOM 663 C CA . LYS A 1 86 ? 29.330 -21.088 -18.538 1.00 95.44 86 LYS A CA 1
ATOM 664 C C . LYS A 1 86 ? 30.354 -20.252 -17.785 1.00 95.44 86 LYS A C 1
ATOM 666 O O . LYS A 1 86 ? 30.795 -19.224 -18.299 1.00 95.44 86 LYS A O 1
ATOM 671 N N . ALA A 1 87 ? 30.756 -20.705 -16.600 1.00 93.00 87 ALA A N 1
ATOM 672 C CA . ALA A 1 87 ? 31.810 -20.053 -15.831 1.00 93.00 87 ALA A CA 1
ATOM 673 C C . ALA A 1 87 ? 33.113 -19.956 -16.648 1.00 93.00 87 ALA A C 1
ATOM 675 O O . ALA A 1 87 ? 33.505 -20.898 -17.342 1.00 93.00 87 ALA A O 1
ATOM 676 N N . SER A 1 88 ? 33.780 -18.806 -16.569 1.00 92.19 88 SER A N 1
ATOM 677 C CA . SER A 1 88 ? 35.027 -18.510 -17.272 1.00 92.19 88 SER A CA 1
ATOM 678 C C . SER A 1 88 ? 35.852 -17.494 -16.481 1.00 92.19 88 SER A C 1
ATOM 680 O O . SER A 1 88 ? 35.644 -16.283 -16.586 1.00 92.19 88 SER A O 1
ATOM 682 N N . GLY A 1 89 ? 36.825 -17.977 -15.706 1.00 91.38 89 GLY A N 1
ATOM 683 C CA . GLY A 1 89 ? 37.671 -17.122 -14.869 1.00 91.38 89 GLY A CA 1
ATOM 684 C C . GLY A 1 89 ? 36.847 -16.378 -13.815 1.00 91.38 89 GLY A C 1
ATOM 685 O O . GLY A 1 89 ? 36.139 -17.004 -13.035 1.00 91.38 89 GLY A O 1
ATOM 686 N N . SER A 1 90 ? 36.929 -15.044 -13.803 1.00 88.19 90 SER A N 1
ATOM 687 C CA . SER A 1 90 ? 36.184 -14.174 -12.876 1.00 88.19 90 SER A CA 1
ATOM 688 C C . SER A 1 90 ? 34.793 -13.748 -13.372 1.00 88.19 90 SER A C 1
ATOM 690 O O . SER A 1 90 ? 34.211 -12.801 -12.843 1.00 88.19 90 SER A O 1
ATOM 692 N N . GLY A 1 91 ? 34.258 -14.410 -14.398 1.00 92.62 91 GLY A N 1
ATOM 693 C CA . GLY A 1 91 ? 32.938 -14.109 -14.945 1.00 92.62 91 GLY A CA 1
ATOM 694 C C . GLY A 1 91 ? 32.276 -15.313 -15.607 1.00 92.62 91 GLY A C 1
ATOM 695 O O . GLY A 1 91 ? 32.711 -16.454 -15.446 1.00 92.62 91 GLY A O 1
ATOM 696 N N . SER A 1 92 ? 31.234 -15.035 -16.385 1.00 94.69 92 SER A N 1
ATOM 697 C CA . SER A 1 92 ? 30.461 -16.030 -17.130 1.00 94.69 92 SER A CA 1
ATOM 698 C C . SER A 1 92 ? 30.390 -15.665 -18.606 1.00 94.69 92 SER A C 1
ATOM 700 O O . SER A 1 92 ? 30.218 -14.500 -18.964 1.00 94.69 92 SER A O 1
ATOM 702 N N . ILE A 1 93 ? 30.494 -16.666 -19.473 1.00 97.56 93 ILE A N 1
ATOM 703 C CA . ILE A 1 93 ? 30.197 -16.546 -20.902 1.00 97.56 93 ILE A CA 1
ATOM 704 C C . ILE A 1 93 ? 28.728 -16.897 -21.090 1.00 97.56 93 ILE A C 1
ATOM 706 O O . ILE A 1 93 ? 28.297 -17.954 -20.642 1.00 97.56 93 ILE A O 1
ATOM 710 N N . LEU A 1 94 ? 27.980 -16.027 -21.757 1.00 97.56 94 LEU A N 1
ATOM 711 C CA . LEU A 1 94 ? 26.564 -16.189 -22.061 1.00 97.56 94 LEU A CA 1
ATOM 712 C C . LEU A 1 94 ? 26.394 -16.517 -23.544 1.00 97.56 94 LEU A C 1
ATOM 714 O O . LEU A 1 94 ? 26.972 -15.836 -24.393 1.00 97.56 94 LEU A O 1
ATOM 718 N N . ALA A 1 95 ? 25.578 -17.516 -23.863 1.00 98.19 95 ALA A N 1
ATOM 719 C CA . ALA A 1 95 ? 25.188 -17.846 -25.230 1.00 98.19 95 ALA A CA 1
ATOM 720 C C . ALA A 1 95 ? 23.681 -18.103 -25.295 1.00 98.19 95 ALA A C 1
ATOM 722 O O . ALA A 1 95 ? 23.136 -18.841 -24.479 1.00 98.19 95 ALA A O 1
ATOM 723 N N . GLY A 1 96 ? 23.001 -17.469 -26.243 1.00 97.44 96 GLY A N 1
ATOM 724 C CA . GLY A 1 96 ? 21.551 -17.533 -26.371 1.00 97.44 96 GLY A CA 1
ATOM 725 C C . GLY A 1 96 ? 21.110 -17.346 -27.813 1.00 97.44 96 GLY A C 1
ATOM 726 O O . GLY A 1 96 ? 21.852 -16.839 -28.657 1.00 97.44 96 GLY A O 1
ATOM 727 N N . THR A 1 97 ? 19.885 -17.760 -28.110 1.00 96.81 97 THR A N 1
ATOM 728 C CA . THR A 1 97 ? 19.281 -17.552 -29.428 1.00 96.81 97 THR A CA 1
ATOM 729 C C . THR A 1 97 ? 17.847 -17.093 -29.275 1.00 96.81 97 THR A C 1
ATOM 731 O O . THR A 1 97 ? 17.143 -17.578 -28.397 1.00 96.81 97 THR A O 1
ATOM 734 N N . THR A 1 98 ? 17.400 -16.201 -30.151 1.00 96.81 98 THR A N 1
ATOM 735 C CA . THR A 1 98 ? 16.007 -15.742 -30.187 1.00 96.81 98 THR A CA 1
ATOM 736 C C . THR A 1 98 ? 15.543 -15.559 -31.629 1.00 96.81 98 THR A C 1
ATOM 738 O O . THR A 1 98 ? 16.364 -15.519 -32.552 1.00 96.81 98 THR A O 1
ATOM 741 N N . SER A 1 99 ? 14.233 -15.429 -31.832 1.00 95.69 99 SER A N 1
ATOM 742 C CA . SER A 1 99 ? 13.657 -15.037 -33.120 1.00 95.69 99 SER A CA 1
ATOM 743 C C . SER A 1 99 ? 13.062 -13.637 -33.019 1.00 95.69 99 SER A C 1
ATOM 745 O O . SER A 1 99 ? 12.159 -13.412 -32.222 1.00 95.69 99 SER A O 1
ATOM 747 N N . ILE A 1 100 ? 13.552 -12.713 -33.844 1.00 91.44 100 ILE A N 1
ATOM 748 C CA . ILE A 1 100 ? 13.067 -11.329 -33.938 1.00 91.44 100 ILE A CA 1
ATOM 749 C C . ILE A 1 100 ? 12.598 -11.117 -35.375 1.00 91.44 100 ILE A C 1
ATOM 751 O O . ILE A 1 100 ? 13.350 -11.390 -36.313 1.00 91.44 100 ILE A O 1
ATOM 755 N N . ASP A 1 101 ? 11.341 -10.708 -35.553 1.00 90.06 101 ASP A N 1
ATOM 756 C CA . ASP A 1 101 ? 10.709 -10.494 -36.864 1.00 90.06 101 ASP A CA 1
ATOM 757 C C . ASP A 1 101 ? 10.876 -11.685 -37.830 1.00 90.06 101 ASP A C 1
ATOM 759 O O . ASP A 1 101 ? 11.193 -11.545 -39.015 1.00 90.06 101 ASP A O 1
ATOM 763 N N . GLY A 1 102 ? 10.721 -12.903 -37.299 1.00 93.12 102 GLY A N 1
ATOM 764 C CA . GLY A 1 102 ? 10.856 -14.146 -38.064 1.00 93.12 102 GLY A CA 1
ATOM 765 C C . GLY A 1 102 ? 12.289 -14.475 -38.501 1.00 93.12 102 GLY A C 1
ATOM 766 O O . GLY A 1 102 ? 12.488 -15.340 -39.357 1.00 93.12 102 GLY A O 1
ATOM 767 N N . LYS A 1 103 ? 13.302 -13.796 -37.952 1.00 97.12 103 LYS A N 1
ATOM 768 C CA . LYS A 1 103 ? 14.721 -14.069 -38.208 1.00 97.12 103 LYS A CA 1
ATOM 769 C C . LYS A 1 103 ? 15.392 -14.567 -36.943 1.00 97.12 103 LYS A C 1
ATOM 771 O O . LYS A 1 103 ? 15.188 -14.021 -35.865 1.00 97.12 103 LYS A O 1
ATOM 776 N N . ARG A 1 104 ? 16.222 -15.600 -37.085 1.00 97.19 104 ARG A N 1
ATOM 777 C CA . ARG A 1 104 ? 17.028 -16.135 -35.984 1.00 97.19 104 ARG A CA 1
ATOM 778 C C . ARG A 1 104 ? 18.213 -15.213 -35.715 1.00 97.19 104 ARG A C 1
ATOM 780 O O . ARG A 1 104 ? 18.943 -14.884 -36.656 1.00 97.19 104 ARG A O 1
ATOM 787 N N . TYR A 1 105 ? 18.388 -14.858 -34.447 1.00 98.06 105 TYR A N 1
ATOM 788 C CA . TYR A 1 105 ? 19.522 -14.119 -33.905 1.00 98.06 105 TYR A CA 1
ATOM 789 C C . TYR A 1 105 ? 20.280 -14.995 -32.911 1.00 98.06 105 TYR A C 1
ATOM 791 O O . TYR A 1 105 ? 19.682 -15.633 -32.044 1.00 98.06 105 TYR A O 1
ATOM 799 N N . GLU A 1 106 ? 21.599 -14.972 -33.014 1.00 98.31 106 GLU A N 1
ATOM 800 C CA . GLU A 1 106 ? 22.534 -15.542 -32.055 1.00 98.31 106 GLU A CA 1
ATOM 801 C C . GLU A 1 106 ? 23.104 -14.422 -31.197 1.00 98.31 106 GLU A C 1
ATOM 803 O O . GLU A 1 106 ? 23.566 -13.408 -31.720 1.00 98.31 106 GLU A O 1
ATOM 808 N N . TRP A 1 107 ? 23.073 -14.608 -29.883 1.00 98.31 107 TRP A N 1
ATOM 809 C CA . TRP A 1 107 ? 23.549 -13.657 -28.891 1.00 98.31 107 TRP A CA 1
ATOM 810 C C . TRP A 1 107 ? 24.672 -14.299 -28.090 1.00 98.31 107 TRP A C 1
ATOM 812 O O . TRP A 1 107 ? 24.523 -15.397 -27.562 1.00 98.31 107 TRP A O 1
ATOM 822 N N . ASN A 1 108 ? 25.800 -13.605 -27.995 1.00 98.12 108 ASN A N 1
ATOM 823 C CA . ASN A 1 108 ? 26.947 -14.038 -27.207 1.00 98.12 108 ASN A CA 1
ATOM 824 C C . ASN A 1 108 ? 27.389 -12.893 -26.305 1.00 98.12 108 ASN A C 1
ATOM 826 O O . ASN A 1 108 ? 27.495 -11.759 -26.771 1.00 98.12 108 ASN A O 1
ATOM 830 N N . GLY A 1 109 ? 27.690 -13.176 -25.045 1.00 97.19 109 GLY A N 1
ATOM 831 C CA . GLY A 1 109 ? 28.108 -12.159 -24.093 1.00 97.19 109 GLY A CA 1
ATOM 832 C C . GLY A 1 109 ? 29.078 -12.663 -23.040 1.00 97.19 109 GLY A C 1
ATOM 833 O O . GLY A 1 109 ? 29.323 -13.856 -22.898 1.00 97.19 109 GLY A O 1
ATOM 834 N N . THR A 1 110 ? 29.638 -11.721 -22.300 1.00 97.25 110 THR A N 1
ATOM 835 C CA . THR A 1 110 ? 30.465 -11.949 -21.123 1.00 97.25 110 THR A CA 1
ATOM 836 C C . THR A 1 110 ? 29.924 -11.090 -19.997 1.00 97.25 110 THR A C 1
ATOM 838 O O . THR A 1 110 ? 29.824 -9.867 -20.142 1.00 97.25 110 THR A O 1
ATOM 841 N N . LEU A 1 111 ? 29.599 -11.734 -18.886 1.00 95.50 111 LEU A N 1
ATOM 842 C CA . LEU A 1 111 ? 29.208 -11.093 -17.645 1.00 95.50 111 LEU A CA 1
ATOM 843 C C . LEU A 1 111 ? 30.396 -11.154 -16.687 1.00 95.50 111 LEU A C 1
ATOM 845 O O . LEU A 1 111 ? 30.732 -12.224 -16.185 1.00 95.50 111 LEU A O 1
ATOM 849 N N . GLN A 1 112 ? 31.059 -10.021 -16.467 1.00 94.38 112 GLN A N 1
ATOM 850 C CA . GLN A 1 112 ? 32.225 -9.926 -15.591 1.00 94.38 112 GLN A CA 1
ATOM 851 C C . GLN A 1 112 ? 32.031 -8.775 -14.609 1.00 94.38 112 GLN A C 1
ATOM 853 O O . GLN A 1 112 ? 31.846 -7.627 -15.016 1.00 94.38 112 GLN A O 1
ATOM 858 N N . ALA A 1 113 ? 32.081 -9.085 -13.311 1.00 90.50 113 ALA A N 1
ATOM 859 C CA . ALA A 1 113 ? 31.753 -8.135 -12.249 1.00 90.50 113 ALA A CA 1
ATOM 860 C C . ALA A 1 113 ? 30.422 -7.414 -12.552 1.00 90.50 113 ALA A C 1
ATOM 862 O O . ALA A 1 113 ? 29.424 -8.070 -12.843 1.00 90.50 113 ALA A O 1
ATOM 863 N N . SER A 1 114 ? 30.412 -6.082 -12.530 1.00 93.81 114 SER A N 1
ATOM 864 C CA . SER A 1 114 ? 29.253 -5.227 -12.824 1.00 93.81 114 SER A CA 1
ATOM 865 C C . SER A 1 114 ? 29.113 -4.849 -14.303 1.00 93.81 114 SER A C 1
ATOM 867 O O . SER A 1 114 ? 28.557 -3.797 -14.612 1.00 93.81 114 SER A O 1
ATOM 869 N N . GLN A 1 115 ? 29.642 -5.647 -15.232 1.00 96.81 115 GLN A N 1
ATOM 870 C CA . GLN A 1 115 ? 29.595 -5.318 -16.651 1.00 96.81 115 GLN A CA 1
ATOM 871 C C . GLN A 1 115 ? 29.148 -6.499 -17.508 1.00 96.81 115 GLN A C 1
ATOM 873 O O . GLN A 1 115 ? 29.689 -7.601 -17.422 1.00 96.81 115 GLN A O 1
ATOM 878 N N . LEU A 1 116 ? 28.182 -6.222 -18.378 1.00 97.75 116 LEU A N 1
ATOM 879 C CA . LEU A 1 116 ? 27.660 -7.132 -19.382 1.00 97.75 116 LEU A CA 1
ATOM 880 C C . LEU A 1 116 ? 28.068 -6.619 -20.768 1.00 97.75 116 LEU A C 1
ATOM 882 O O . LEU A 1 116 ? 27.589 -5.586 -21.234 1.00 97.75 116 LEU A O 1
ATOM 886 N N . ARG A 1 117 ? 28.966 -7.340 -21.439 1.00 98.25 117 ARG A N 1
ATOM 887 C CA . ARG A 1 117 ? 29.354 -7.065 -22.831 1.00 98.25 117 ARG A CA 1
ATOM 888 C C . ARG A 1 117 ? 28.812 -8.150 -23.731 1.00 98.25 117 ARG A C 1
ATOM 890 O O . ARG A 1 117 ? 28.778 -9.306 -23.327 1.00 98.25 117 ARG A O 1
ATOM 897 N N . GLY A 1 118 ? 28.449 -7.817 -24.958 1.00 98.00 118 GLY A N 1
ATOM 898 C CA . GLY A 1 118 ? 28.019 -8.844 -25.889 1.00 98.00 118 GLY A CA 1
ATOM 899 C C . GLY A 1 118 ? 27.867 -8.374 -27.316 1.00 98.00 118 GLY A C 1
ATOM 900 O O . GLY A 1 118 ? 28.084 -7.212 -27.650 1.00 98.00 118 GLY A O 1
ATOM 901 N N . ARG A 1 119 ? 27.525 -9.338 -28.161 1.00 98.19 119 ARG A N 1
ATOM 902 C CA . ARG A 1 119 ? 27.301 -9.193 -29.591 1.00 98.19 119 ARG A CA 1
ATOM 903 C C . ARG A 1 119 ? 26.103 -10.021 -30.014 1.00 98.19 119 ARG A C 1
ATOM 905 O O . ARG A 1 119 ? 25.847 -11.082 -29.442 1.00 98.19 119 ARG A O 1
ATOM 912 N N . TYR A 1 120 ? 25.425 -9.562 -31.053 1.00 98.12 120 TYR A N 1
ATOM 913 C CA . TYR A 1 120 ? 24.368 -10.317 -31.708 1.00 98.12 120 TYR A CA 1
ATOM 914 C C . TYR A 1 120 ? 24.628 -10.428 -33.207 1.00 98.12 120 TYR A C 1
ATOM 916 O O . TYR A 1 120 ? 25.227 -9.536 -33.814 1.00 98.12 120 TYR A O 1
ATOM 924 N N . GLN A 1 121 ? 24.165 -11.522 -33.803 1.00 98.25 121 GLN A N 1
ATOM 925 C CA . GLN A 1 121 ? 24.236 -11.766 -35.238 1.00 98.25 121 GLN A CA 1
ATOM 926 C C . GLN A 1 121 ? 22.980 -12.488 -35.718 1.00 98.25 121 GLN A C 1
ATOM 928 O O . GLN A 1 121 ? 22.579 -13.502 -35.162 1.00 98.25 121 GLN A O 1
ATOM 933 N N . ALA A 1 122 ? 22.370 -11.974 -36.774 1.00 97.31 122 ALA A N 1
ATOM 934 C CA . ALA A 1 122 ? 21.181 -12.522 -37.393 1.00 97.31 122 ALA A CA 1
ATOM 935 C C . ALA A 1 122 ? 21.506 -13.231 -38.703 1.00 97.31 122 ALA A C 1
ATOM 937 O O . ALA A 1 122 ? 22.401 -12.831 -39.451 1.00 97.31 122 ALA A O 1
ATOM 938 N N . THR A 1 123 ? 20.674 -14.209 -39.039 1.00 96.00 123 THR A N 1
ATOM 939 C CA . THR A 1 123 ? 20.726 -14.951 -40.314 1.00 96.00 123 THR A CA 1
ATOM 940 C C . THR A 1 123 ? 20.595 -14.076 -41.567 1.00 96.00 123 THR A C 1
ATOM 942 O O . THR A 1 123 ? 21.068 -14.456 -42.631 1.00 96.00 123 THR A O 1
ATOM 945 N N . ASN A 1 124 ? 19.994 -12.889 -41.466 1.00 94.12 124 ASN A N 1
ATOM 946 C CA . ASN A 1 124 ? 19.854 -11.930 -42.571 1.00 94.12 124 ASN A CA 1
ATOM 947 C C . ASN A 1 124 ? 20.933 -10.828 -42.573 1.00 94.12 124 ASN A C 1
ATOM 949 O O . ASN A 1 124 ? 20.753 -9.799 -43.232 1.00 94.12 124 ASN A O 1
ATOM 953 N N . GLY A 1 125 ? 22.021 -11.008 -41.818 1.00 95.38 125 GLY A N 1
ATOM 954 C CA . GLY A 1 125 ? 23.179 -10.112 -41.799 1.00 95.38 125 GLY A CA 1
ATOM 955 C C . GLY A 1 125 ? 23.087 -8.931 -40.830 1.00 95.38 125 GLY A C 1
ATOM 956 O O . GLY A 1 125 ? 24.008 -8.119 -40.795 1.00 95.38 125 GLY A O 1
ATOM 957 N N . TRP A 1 126 ? 22.015 -8.796 -40.038 1.00 95.94 126 TRP A N 1
ATOM 958 C CA . TRP A 1 126 ? 22.011 -7.837 -38.924 1.00 95.94 126 TRP A CA 1
ATOM 959 C C . TRP A 1 126 ? 23.007 -8.259 -37.853 1.00 95.94 126 TRP A C 1
ATOM 961 O O . TRP A 1 126 ? 23.029 -9.416 -37.451 1.00 95.94 126 TRP A O 1
ATOM 971 N N . ASN A 1 127 ? 23.820 -7.330 -37.369 1.00 98.06 127 ASN A N 1
ATOM 972 C CA . ASN A 1 127 ? 24.761 -7.601 -36.294 1.00 98.06 127 ASN A CA 1
ATOM 973 C C . ASN A 1 127 ? 25.061 -6.332 -35.495 1.00 98.06 127 ASN A C 1
ATOM 975 O O . ASN A 1 127 ? 24.831 -5.208 -35.949 1.00 98.06 127 ASN A O 1
ATOM 979 N N . GLY A 1 128 ? 25.571 -6.520 -34.287 1.00 97.81 128 GLY A N 1
ATOM 980 C CA . GLY A 1 128 ? 25.888 -5.418 -33.399 1.00 97.81 128 GLY A CA 1
ATOM 981 C C . GLY A 1 128 ? 26.549 -5.870 -32.114 1.00 97.81 128 GLY A C 1
ATOM 982 O O . GLY A 1 128 ? 26.799 -7.058 -31.908 1.00 97.81 128 GLY A O 1
ATOM 983 N N . GLU A 1 129 ? 26.845 -4.897 -31.266 1.00 98.50 129 GLU A N 1
ATOM 984 C CA . GLU A 1 129 ? 27.512 -5.086 -29.984 1.00 98.50 129 GLU A CA 1
ATOM 985 C C . GLU A 1 129 ? 26.983 -4.117 -28.928 1.00 98.50 129 GLU A C 1
ATOM 987 O O . GLU A 1 129 ? 26.386 -3.088 -29.249 1.00 98.50 129 GLU A O 1
ATOM 992 N N . PHE A 1 130 ? 27.190 -4.457 -27.661 1.00 98.44 130 PHE A N 1
ATOM 993 C CA . PHE A 1 130 ? 26.790 -3.644 -26.520 1.00 98.44 130 PHE A CA 1
ATOM 994 C C . PHE A 1 130 ? 27.784 -3.781 -25.370 1.00 98.44 130 PHE A C 1
ATOM 996 O O . PHE A 1 130 ? 28.464 -4.799 -25.217 1.00 98.44 130 PHE A O 1
ATOM 1003 N N . THR A 1 131 ? 27.860 -2.741 -24.547 1.00 98.19 131 THR A N 1
ATOM 1004 C CA . THR A 1 131 ? 28.590 -2.743 -23.276 1.00 98.19 131 THR A CA 1
ATOM 1005 C C . THR A 1 131 ? 27.724 -2.045 -22.246 1.00 98.19 131 THR A C 1
ATOM 1007 O O . THR A 1 131 ? 27.556 -0.832 -22.296 1.00 98.19 131 THR A O 1
ATOM 1010 N N . LEU A 1 132 ? 27.155 -2.819 -21.330 1.00 98.06 132 LEU A N 1
ATOM 1011 C CA . LEU A 1 132 ? 26.212 -2.350 -20.327 1.00 98.06 132 LEU A CA 1
ATOM 1012 C C . LEU A 1 132 ? 26.855 -2.459 -18.948 1.00 98.06 132 LEU A C 1
ATOM 1014 O O . LEU A 1 132 ? 27.484 -3.469 -18.626 1.00 98.06 132 LEU A O 1
ATOM 1018 N N . ASN A 1 133 ? 26.692 -1.427 -18.133 1.00 97.31 133 ASN A N 1
ATOM 1019 C CA . ASN A 1 133 ? 27.135 -1.427 -16.750 1.00 97.31 133 ASN A CA 1
ATOM 1020 C C . ASN A 1 133 ? 25.932 -1.626 -15.841 1.00 97.31 133 ASN A C 1
ATOM 1022 O O . ASN A 1 133 ? 24.852 -1.094 -16.078 1.00 97.31 133 ASN A O 1
ATOM 1026 N N . GLU A 1 134 ? 26.136 -2.393 -14.788 1.00 95.19 134 GLU A N 1
ATOM 1027 C CA . GLU A 1 134 ? 25.138 -2.623 -13.764 1.00 95.19 134 GLU A CA 1
ATOM 1028 C C . GLU A 1 134 ? 24.756 -1.302 -13.087 1.00 95.19 134 GLU A C 1
ATOM 1030 O O . GLU A 1 134 ? 25.622 -0.527 -12.663 1.00 95.19 134 GLU A O 1
ATOM 1035 N N . THR A 1 135 ? 23.458 -1.029 -13.003 1.00 89.50 135 THR A N 1
ATOM 1036 C CA . THR A 1 135 ? 22.951 0.233 -12.467 1.00 89.50 135 THR A CA 1
ATOM 1037 C C . THR A 1 135 ? 22.999 0.242 -10.939 1.00 89.50 135 THR A C 1
ATOM 1039 O O . THR A 1 135 ? 23.018 -0.792 -10.268 1.00 89.50 135 THR A O 1
ATOM 1042 N N . ALA A 1 136 ? 22.955 1.437 -10.344 1.00 73.81 136 ALA A N 1
ATOM 1043 C CA . ALA A 1 136 ? 22.789 1.573 -8.897 1.00 73.81 136 ALA A CA 1
ATOM 1044 C C . ALA A 1 136 ? 21.432 1.037 -8.392 1.00 73.81 136 ALA A C 1
ATOM 1046 O O . ALA A 1 136 ? 21.272 0.876 -7.184 1.00 73.81 136 ALA A O 1
ATOM 1047 N N . ALA A 1 137 ? 20.463 0.799 -9.288 1.00 63.56 137 ALA A N 1
ATOM 1048 C CA . ALA A 1 137 ? 19.219 0.100 -8.976 1.00 63.56 137 ALA A CA 1
ATOM 1049 C C . ALA A 1 137 ? 19.476 -1.405 -8.811 1.00 63.56 137 ALA A C 1
ATOM 1051 O O . ALA A 1 137 ? 19.113 -1.951 -7.783 1.00 63.56 137 ALA A O 1
ATOM 1052 N N . SER A 1 138 ? 20.258 -2.022 -9.706 1.00 62.59 138 SER A N 1
ATOM 1053 C CA . SER A 1 138 ? 20.709 -3.418 -9.563 1.00 62.59 138 SER A CA 1
ATOM 1054 C C . SER A 1 138 ? 21.528 -3.661 -8.294 1.00 62.59 138 SER A C 1
ATOM 1056 O O . SER A 1 138 ? 21.408 -4.693 -7.650 1.00 62.59 138 SER A O 1
ATOM 1058 N N . ARG A 1 139 ? 22.339 -2.680 -7.872 1.00 57.31 139 ARG A N 1
ATOM 1059 C CA . ARG A 1 139 ? 23.074 -2.744 -6.590 1.00 57.31 139 ARG A CA 1
ATOM 1060 C C . ARG A 1 139 ? 22.194 -2.497 -5.364 1.00 57.31 139 ARG A C 1
ATOM 1062 O O . ARG A 1 139 ? 22.630 -2.747 -4.246 1.00 57.31 139 ARG A O 1
ATOM 1069 N N . ARG A 1 140 ? 20.994 -1.955 -5.579 1.00 49.03 140 ARG A N 1
ATOM 1070 C CA . ARG A 1 140 ? 19.939 -1.777 -4.578 1.00 49.03 140 ARG A CA 1
ATOM 1071 C C . ARG A 1 140 ? 18.862 -2.850 -4.683 1.00 49.03 140 ARG A C 1
ATOM 1073 O O . ARG A 1 140 ? 17.867 -2.723 -3.973 1.00 49.03 140 ARG A O 1
ATOM 1080 N N . ASN A 1 141 ? 19.076 -3.895 -5.492 1.00 44.88 141 ASN A N 1
ATOM 1081 C CA . ASN A 1 141 ? 18.298 -5.118 -5.399 1.00 44.88 141 ASN A CA 1
ATOM 1082 C C . ASN A 1 141 ? 18.522 -5.680 -3.995 1.00 44.88 141 ASN A C 1
ATOM 1084 O O . ASN A 1 141 ? 19.457 -6.433 -3.732 1.00 44.88 141 ASN A O 1
ATOM 1088 N N . VAL A 1 142 ? 17.637 -5.265 -3.084 1.00 43.50 142 VAL A N 1
ATOM 1089 C CA . VAL A 1 142 ? 17.079 -6.152 -2.075 1.00 43.50 142 VAL A CA 1
ATOM 1090 C C . VAL A 1 142 ? 16.797 -7.435 -2.846 1.00 43.50 142 VAL A C 1
ATOM 1092 O O . VAL A 1 142 ? 16.060 -7.360 -3.834 1.00 43.50 142 VAL A O 1
ATOM 1095 N N . PRO A 1 143 ? 17.474 -8.546 -2.527 1.00 38.00 143 PRO A N 1
ATOM 1096 C CA . PRO A 1 143 ? 17.319 -9.750 -3.311 1.00 38.00 143 PRO A CA 1
A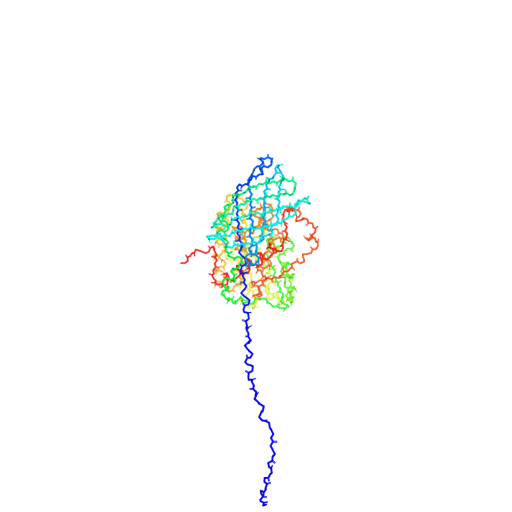TOM 1097 C C . PRO A 1 143 ? 15.817 -10.035 -3.410 1.00 38.00 143 PRO A C 1
ATOM 1099 O O . PRO A 1 143 ? 15.124 -10.062 -2.397 1.00 38.00 143 PRO A O 1
ATOM 1102 N N . MET A 1 144 ? 15.283 -10.197 -4.624 1.00 39.69 144 MET A N 1
ATOM 1103 C CA . MET A 1 144 ? 13.898 -10.672 -4.777 1.00 39.69 144 MET A CA 1
ATOM 1104 C C . MET A 1 144 ? 13.739 -12.106 -4.235 1.00 39.69 144 MET A C 1
ATOM 1106 O O . MET A 1 144 ? 12.633 -12.622 -4.126 1.00 39.69 144 MET A O 1
ATOM 1110 N N . SER A 1 145 ? 14.866 -12.704 -3.851 1.00 38.94 145 SER A N 1
ATOM 1111 C CA . SER A 1 145 ? 15.041 -13.895 -3.048 1.00 38.94 145 SER A CA 1
ATOM 1112 C C . SER A 1 145 ? 15.848 -13.605 -1.773 1.00 38.94 145 SER A C 1
ATOM 1114 O O . SER A 1 145 ? 16.763 -14.343 -1.416 1.00 38.94 145 SER A O 1
ATOM 1116 N N . VAL A 1 146 ? 15.543 -12.540 -1.024 1.00 38.25 146 VAL A N 1
ATOM 1117 C CA . VAL A 1 146 ? 15.561 -12.834 0.404 1.00 38.25 146 VAL A CA 1
ATOM 1118 C C . VAL A 1 146 ? 14.439 -13.857 0.501 1.00 38.25 146 VAL A C 1
ATOM 1120 O O . VAL A 1 146 ? 13.296 -13.514 0.199 1.00 38.25 146 VAL A O 1
ATOM 1123 N N . GLU A 1 147 ? 14.737 -15.113 0.848 1.00 41.69 147 GLU A N 1
ATOM 1124 C CA . GLU A 1 147 ? 13.808 -15.793 1.748 1.00 41.69 147 GLU A CA 1
ATOM 1125 C C . GLU A 1 147 ? 13.480 -14.732 2.792 1.00 41.69 147 GLU A C 1
ATOM 1127 O O . GLU A 1 147 ? 14.399 -14.351 3.516 1.00 41.69 147 GLU A O 1
ATOM 1132 N N . PRO A 1 148 ? 12.292 -14.110 2.708 1.00 42.97 148 PRO A N 1
ATOM 1133 C CA . PRO A 1 148 ? 12.066 -12.709 3.048 1.00 42.97 148 PRO A CA 1
ATOM 1134 C C . PRO A 1 148 ? 12.643 -12.462 4.419 1.00 42.97 148 PRO A C 1
ATOM 1136 O O . PRO A 1 148 ? 11.959 -12.888 5.325 1.00 42.97 148 PRO A O 1
ATOM 1139 N N . GLU A 1 149 ? 13.865 -11.913 4.543 1.00 44.28 149 GLU A N 1
ATOM 1140 C CA . GLU A 1 149 ? 14.802 -12.126 5.671 1.00 44.28 149 GLU A CA 1
ATOM 1141 C C . GLU A 1 149 ? 14.083 -12.660 6.907 1.00 44.28 149 GLU A C 1
ATOM 1143 O O . GLU A 1 149 ? 13.644 -11.824 7.691 1.00 44.28 149 GLU A O 1
ATOM 1148 N N . SER A 1 150 ? 13.815 -13.986 6.950 1.00 47.47 150 SER A N 1
ATOM 1149 C CA . SER A 1 150 ? 12.600 -14.574 7.571 1.00 47.47 150 SER A CA 1
ATOM 1150 C C . SER A 1 150 ? 11.855 -13.541 8.413 1.00 47.47 150 SER A C 1
ATOM 1152 O O . SER A 1 150 ? 12.281 -13.372 9.557 1.00 47.47 150 SER A O 1
ATOM 1154 N N . ILE A 1 151 ? 10.923 -12.748 7.830 1.00 55.97 151 ILE A N 1
ATOM 1155 C CA . ILE A 1 151 ? 10.362 -11.545 8.478 1.00 55.97 151 ILE A CA 1
ATOM 1156 C C . ILE A 1 151 ? 10.030 -11.999 9.872 1.00 55.97 151 ILE A C 1
ATOM 1158 O O . ILE A 1 151 ? 9.114 -12.803 10.001 1.00 55.97 151 ILE A O 1
ATOM 1162 N N . GLU A 1 152 ? 10.841 -11.577 10.854 1.00 64.62 152 GLU A N 1
ATOM 1163 C CA . GLU A 1 152 ? 10.801 -12.236 12.162 1.00 64.62 152 GLU A CA 1
ATOM 1164 C C . GLU A 1 152 ? 9.340 -12.212 12.579 1.00 64.62 152 GLU A C 1
ATOM 1166 O O . GLU A 1 152 ? 8.761 -11.116 12.589 1.00 64.62 152 GLU A O 1
ATOM 1171 N N . GLU A 1 153 ? 8.741 -13.403 12.700 1.00 71.00 153 GLU A N 1
ATOM 1172 C CA . GLU A 1 153 ? 7.292 -13.555 12.627 1.00 71.00 153 GLU A CA 1
ATOM 1173 C C . GLU A 1 153 ? 6.699 -12.835 13.825 1.00 71.00 153 GLU A C 1
ATOM 1175 O O . GLU A 1 153 ? 6.665 -13.335 14.946 1.00 71.00 153 GLU A O 1
ATOM 1180 N N . VAL A 1 154 ? 6.282 -11.598 13.592 1.00 84.62 154 VAL A N 1
ATOM 1181 C CA . VAL A 1 154 ? 5.529 -10.843 14.571 1.00 84.62 154 VAL A CA 1
ATOM 1182 C C . VAL A 1 154 ? 4.086 -11.071 14.233 1.00 84.62 154 VAL A C 1
ATOM 1184 O O . VAL A 1 154 ? 3.602 -10.613 13.199 1.00 84.62 154 VAL A O 1
ATOM 1187 N N . GLU A 1 155 ? 3.437 -11.806 15.122 1.00 93.00 155 GLU A N 1
ATOM 1188 C CA . GLU A 1 155 ? 2.011 -12.048 15.081 1.00 93.00 155 GLU A CA 1
ATOM 1189 C C . GLU A 1 155 ? 1.272 -10.704 15.076 1.00 93.00 155 GLU A C 1
ATOM 1191 O O . GLU A 1 155 ? 1.304 -9.933 16.042 1.00 93.00 155 GLU A O 1
ATOM 1196 N N . ILE A 1 156 ? 0.611 -10.413 13.960 1.00 95.38 156 ILE A N 1
ATOM 1197 C CA . ILE A 1 156 ? -0.331 -9.306 13.859 1.00 95.38 156 ILE A CA 1
ATOM 1198 C C . ILE A 1 156 ? -1.660 -9.837 14.385 1.00 95.38 156 ILE A C 1
ATOM 1200 O O . ILE A 1 156 ? -2.269 -10.715 13.780 1.00 95.38 156 ILE A O 1
ATOM 1204 N N . LYS A 1 157 ? -2.107 -9.329 15.535 1.00 96.50 157 LYS A N 1
ATOM 1205 C CA . LYS A 1 157 ? -3.348 -9.803 16.155 1.00 96.50 157 LYS A CA 1
ATOM 1206 C C . LYS A 1 157 ? -4.556 -9.437 15.283 1.00 96.50 157 LYS A C 1
ATOM 1208 O O . LYS A 1 157 ? -4.717 -8.251 14.984 1.00 96.50 157 LYS A O 1
ATOM 1213 N N . PRO A 1 158 ? -5.433 -10.398 14.939 1.00 97.25 158 PRO A N 1
ATOM 1214 C CA . PRO A 1 158 ? -6.649 -10.105 14.195 1.00 97.25 158 PRO A CA 1
ATOM 1215 C C . PRO A 1 158 ? -7.536 -9.100 14.941 1.00 97.25 158 PRO A C 1
ATOM 1217 O O . PRO A 1 158 ? -7.809 -9.229 16.137 1.00 97.25 158 PRO A O 1
ATOM 1220 N N . VAL A 1 159 ? -8.000 -8.089 14.216 1.00 97.94 159 VAL A N 1
ATOM 1221 C CA . VAL A 1 159 ? -8.953 -7.078 14.684 1.00 97.94 159 VAL A CA 1
ATOM 1222 C C . VAL A 1 159 ? -10.372 -7.456 14.301 1.00 97.94 159 VAL A C 1
ATOM 1224 O O . VAL A 1 159 ? -11.286 -7.157 15.062 1.00 97.94 159 VAL A O 1
ATOM 1227 N N . ILE A 1 160 ? -10.565 -8.108 13.158 1.00 98.25 160 ILE A N 1
ATOM 1228 C CA . ILE A 1 160 ? -11.885 -8.530 12.685 1.00 98.25 160 ILE A CA 1
ATOM 1229 C C . ILE A 1 160 ? -12.002 -10.051 12.668 1.00 98.25 160 ILE A C 1
ATOM 1231 O O . ILE A 1 160 ? -10.997 -10.761 12.616 1.00 98.25 160 ILE A O 1
ATOM 1235 N N . GLN A 1 161 ? -13.236 -10.530 12.672 1.00 97.56 161 GLN A N 1
ATOM 1236 C CA . GLN A 1 161 ? -13.607 -11.927 12.473 1.00 97.56 161 GLN A CA 1
ATOM 1237 C C . GLN A 1 161 ? -14.796 -12.032 11.504 1.00 97.56 161 GLN A C 1
ATOM 1239 O O . GLN A 1 161 ? -15.399 -11.027 11.124 1.00 97.56 161 GLN A O 1
ATOM 1244 N N . ASP A 1 162 ? -15.109 -13.257 11.085 1.00 97.75 162 ASP A N 1
ATOM 1245 C CA . ASP A 1 162 ? -16.284 -13.540 10.259 1.00 97.75 162 ASP A CA 1
ATOM 1246 C C . ASP A 1 162 ? -17.574 -13.078 10.956 1.00 97.75 162 ASP A C 1
ATOM 1248 O O . ASP A 1 162 ? -17.769 -13.311 12.150 1.00 97.75 162 ASP A O 1
ATOM 1252 N N . GLY A 1 163 ? -18.438 -12.400 10.204 1.00 97.94 163 GLY A N 1
ATOM 1253 C CA . GLY A 1 163 ? -19.704 -11.849 10.679 1.00 97.94 163 GLY A CA 1
ATOM 1254 C C . GLY A 1 163 ? -19.631 -10.446 11.291 1.00 97.94 163 GLY A C 1
ATOM 1255 O O . GLY A 1 163 ? -20.694 -9.862 11.510 1.00 97.94 163 GLY A O 1
ATOM 1256 N N . ASP A 1 164 ? -18.439 -9.881 11.523 1.00 98.50 164 ASP A N 1
ATOM 1257 C CA . ASP A 1 164 ? -18.308 -8.534 12.095 1.00 98.50 164 ASP A CA 1
ATOM 1258 C C . ASP A 1 164 ? -18.985 -7.464 11.211 1.00 98.50 164 ASP A C 1
ATOM 1260 O O . ASP A 1 164 ? -18.925 -7.487 9.971 1.00 98.50 164 ASP A O 1
ATOM 1264 N N . HIS A 1 165 ? -19.591 -6.468 11.861 1.00 98.50 165 HIS A N 1
ATOM 1265 C CA . HIS A 1 165 ? -20.136 -5.281 11.211 1.00 98.50 165 HIS A CA 1
ATOM 1266 C C . HIS A 1 165 ? -19.221 -4.067 11.412 1.00 98.50 165 HIS A C 1
ATOM 1268 O O . HIS A 1 165 ? -18.974 -3.610 12.535 1.00 98.50 165 HIS A O 1
ATOM 1274 N N . LEU A 1 166 ? -18.740 -3.503 10.304 1.00 98.62 166 LEU A N 1
ATOM 1275 C CA . LEU A 1 166 ? -17.812 -2.375 10.302 1.00 98.62 166 LEU A CA 1
ATOM 1276 C C . LEU A 1 166 ? -18.537 -1.055 10.014 1.00 98.62 166 LEU A C 1
ATOM 1278 O O . LEU A 1 166 ? -19.203 -0.906 8.992 1.00 98.62 166 LEU A O 1
ATOM 1282 N N . LEU A 1 167 ? -18.323 -0.046 10.857 1.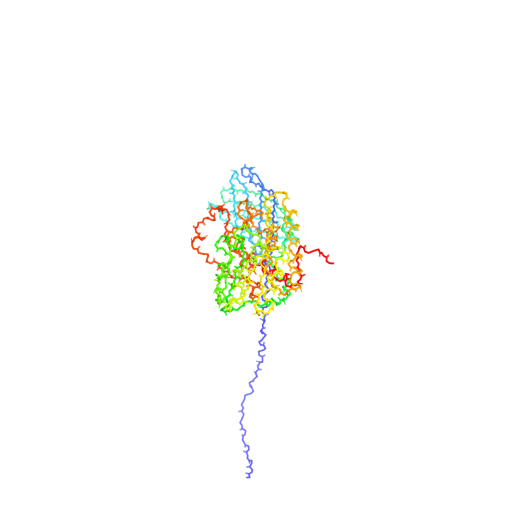00 98.44 167 LEU A N 1
ATOM 1283 C CA . LEU A 1 167 ? -18.752 1.328 10.593 1.00 98.44 167 LEU A CA 1
ATOM 1284 C C . LEU A 1 167 ? -17.570 2.168 10.103 1.00 98.44 167 LEU A C 1
ATOM 1286 O O . LEU A 1 167 ? -16.651 2.459 10.868 1.00 98.44 167 LEU A O 1
ATOM 1290 N N . PHE A 1 168 ? -17.612 2.608 8.849 1.00 98.38 168 PHE A N 1
ATOM 1291 C CA . PHE A 1 168 ? -16.619 3.512 8.270 1.00 98.38 168 PHE A CA 1
ATOM 1292 C C . PHE A 1 168 ? -17.040 4.967 8.455 1.00 98.38 168 PHE A C 1
ATOM 1294 O O . PHE A 1 168 ? -18.087 5.370 7.964 1.00 98.38 168 PHE A O 1
ATOM 1301 N N . ILE A 1 169 ? -16.209 5.779 9.102 1.00 98.19 169 ILE A N 1
ATOM 1302 C CA . ILE A 1 169 ? -16.432 7.217 9.287 1.00 98.19 169 ILE A CA 1
ATOM 1303 C C . ILE A 1 169 ? -15.271 7.956 8.637 1.00 98.19 169 ILE A C 1
ATOM 1305 O O . ILE A 1 169 ? -14.121 7.871 9.076 1.00 98.19 169 ILE A O 1
ATOM 1309 N N . GLY A 1 170 ? -15.544 8.697 7.572 1.00 97.31 170 GLY A N 1
ATOM 1310 C CA . GLY A 1 170 ? -14.458 9.329 6.845 1.00 97.31 170 GLY A CA 1
ATOM 1311 C C . GLY A 1 170 ? -14.883 10.358 5.827 1.00 97.31 170 GLY A C 1
ATOM 1312 O O . GLY A 1 170 ? -15.961 10.937 5.883 1.00 97.31 170 GLY A O 1
ATOM 1313 N N . ASN A 1 171 ? -13.982 10.620 4.892 1.00 96.31 171 ASN A N 1
ATOM 1314 C CA . ASN A 1 171 ? -14.177 11.586 3.823 1.00 96.31 171 ASN A CA 1
ATOM 1315 C C . ASN A 1 171 ? -13.832 10.955 2.472 1.00 96.31 171 ASN A C 1
ATOM 1317 O O . ASN A 1 171 ? -13.802 9.734 2.295 1.00 96.31 171 ASN A O 1
ATOM 1321 N N . SER A 1 172 ? -13.544 11.817 1.507 1.00 95.25 172 SER A N 1
ATOM 1322 C CA . SER A 1 172 ? -13.220 11.441 0.145 1.00 95.25 172 SER A CA 1
ATOM 1323 C C . SER A 1 172 ? -11.998 10.522 0.026 1.00 95.25 172 SER A C 1
ATOM 1325 O O . SER A 1 172 ? -11.959 9.737 -0.914 1.00 95.25 172 SER A O 1
ATOM 1327 N N . TYR A 1 173 ? -11.049 10.514 0.973 1.00 94.69 173 TYR A N 1
ATOM 1328 C CA . TYR A 1 173 ? -9.945 9.541 0.952 1.00 94.69 173 TYR A CA 1
ATOM 1329 C C . TYR A 1 173 ? -10.417 8.102 1.171 1.00 94.69 173 TYR A C 1
ATOM 1331 O O . TYR A 1 173 ? -9.806 7.181 0.646 1.00 94.69 173 TYR A O 1
ATOM 1339 N N . MET A 1 174 ? -11.497 7.881 1.920 1.00 95.31 174 MET A N 1
ATOM 1340 C CA . MET A 1 174 ? -12.044 6.535 2.116 1.00 95.31 174 MET A CA 1
ATOM 1341 C C . MET A 1 174 ? -13.009 6.124 1.013 1.00 95.31 174 MET A C 1
ATOM 1343 O O . MET A 1 174 ? -13.100 4.937 0.728 1.00 95.31 174 MET A O 1
ATOM 1347 N N . ALA A 1 175 ? -13.736 7.075 0.423 1.00 93.12 175 ALA A N 1
ATOM 1348 C CA . ALA A 1 175 ? -14.853 6.788 -0.478 1.00 93.12 175 ALA A CA 1
ATOM 1349 C C . ALA A 1 175 ? -14.527 6.905 -1.976 1.00 93.12 175 ALA A C 1
ATOM 1351 O O . ALA A 1 175 ? -15.331 6.512 -2.818 1.00 93.12 175 ALA A O 1
ATOM 1352 N N . ASN A 1 176 ? -13.376 7.470 -2.337 1.00 85.88 176 ASN A N 1
ATOM 1353 C CA . ASN A 1 176 ? -12.976 7.604 -3.735 1.00 85.88 176 ASN A CA 1
ATOM 1354 C C . ASN A 1 176 ? -12.737 6.229 -4.403 1.00 85.88 176 ASN A C 1
ATOM 1356 O O . ASN A 1 176 ? -12.417 5.259 -3.721 1.00 85.88 176 ASN A O 1
ATOM 1360 N N . GLU A 1 177 ? -12.913 6.147 -5.730 1.00 85.50 177 GLU A N 1
ATOM 1361 C CA . GLU A 1 177 ? -12.825 4.903 -6.531 1.00 85.50 177 GLU A CA 1
ATOM 1362 C C . GLU A 1 177 ? -13.778 3.781 -6.099 1.00 85.50 177 GLU A C 1
ATOM 1364 O O . GLU A 1 177 ? -13.443 2.602 -6.178 1.00 85.50 177 GLU A O 1
ATOM 1369 N N . GLY A 1 178 ? -14.967 4.137 -5.612 1.00 82.56 178 GLY A N 1
ATOM 1370 C CA . GLY A 1 178 ? -15.911 3.167 -5.053 1.00 82.56 178 GLY A CA 1
ATOM 1371 C C . GLY A 1 178 ? -15.596 2.779 -3.608 1.00 82.56 178 GLY A C 1
ATOM 1372 O O . GLY A 1 178 ? -16.338 2.004 -3.024 1.00 82.56 178 GLY A O 1
ATOM 1373 N N . GLY A 1 179 ? -14.549 3.347 -3.011 1.00 88.56 179 GLY A N 1
ATOM 1374 C CA . GLY A 1 179 ? -14.271 3.289 -1.587 1.00 88.56 179 GLY A CA 1
ATOM 1375 C C . GLY A 1 179 ? -13.459 2.077 -1.133 1.00 88.56 179 GLY A C 1
ATOM 1376 O O . GLY A 1 179 ? -13.654 0.949 -1.583 1.00 88.56 179 GLY A O 1
ATOM 1377 N N . VAL A 1 180 ? -12.550 2.307 -0.183 1.00 93.81 180 VAL A N 1
ATOM 1378 C CA . VAL A 1 180 ? -11.653 1.273 0.359 1.00 93.81 180 VAL A CA 1
ATOM 1379 C C . VAL A 1 180 ? -12.419 0.126 1.024 1.00 93.81 180 VAL A C 1
ATOM 1381 O O . VAL A 1 180 ? -11.979 -1.017 0.962 1.00 93.81 180 VAL A O 1
ATOM 1384 N N . TYR A 1 181 ? -13.590 0.408 1.599 1.00 94.31 181 TYR A N 1
ATOM 1385 C CA . TYR A 1 181 ? -14.457 -0.583 2.240 1.00 94.31 181 TYR A CA 1
ATOM 1386 C C . TYR A 1 181 ? -14.972 -1.645 1.257 1.00 94.31 181 TYR A C 1
ATOM 1388 O O . TYR A 1 181 ? -15.002 -2.823 1.6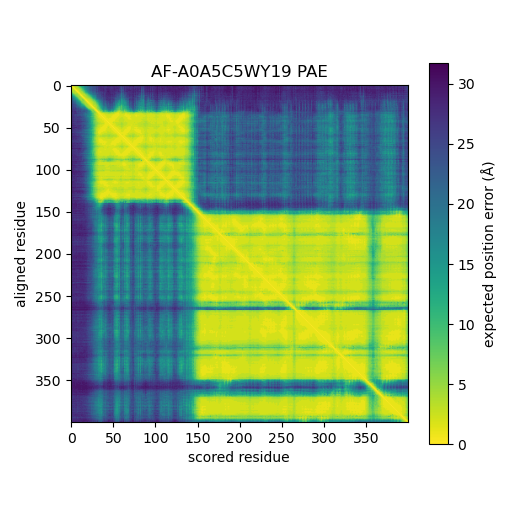04 1.00 94.31 181 TYR A O 1
ATOM 1396 N N . ASN A 1 182 ? -15.273 -1.275 0.008 1.00 91.88 182 ASN A N 1
ATOM 1397 C CA . ASN A 1 182 ? -15.708 -2.230 -1.015 1.00 91.88 182 ASN A CA 1
ATOM 1398 C C . ASN A 1 182 ? -14.558 -3.141 -1.471 1.00 91.88 182 ASN A C 1
ATOM 1400 O O . ASN A 1 182 ? -14.741 -4.345 -1.650 1.00 91.88 182 ASN A O 1
ATOM 1404 N N . TYR A 1 183 ? -13.351 -2.587 -1.607 1.00 92.69 183 TYR A N 1
ATOM 1405 C CA . TYR A 1 183 ? -12.162 -3.367 -1.963 1.00 92.69 183 TYR A CA 1
ATOM 1406 C C . TYR A 1 183 ? -11.759 -4.301 -0.820 1.00 92.69 183 TYR A C 1
ATOM 1408 O O . TYR A 1 183 ? -11.399 -5.451 -1.065 1.00 92.69 183 TYR A O 1
ATOM 1416 N N . LEU A 1 184 ? -11.853 -3.826 0.424 1.00 95.19 184 LEU A N 1
ATOM 1417 C CA . LEU A 1 184 ? -11.615 -4.636 1.610 1.00 95.19 184 LEU A CA 1
ATOM 1418 C C . LEU A 1 184 ? -12.617 -5.792 1.695 1.00 95.19 184 LEU A C 1
ATOM 1420 O O . LEU A 1 184 ? -12.195 -6.932 1.837 1.00 95.19 184 LEU A O 1
ATOM 1424 N N . GLN A 1 185 ? -13.919 -5.533 1.545 1.00 94.88 185 GLN A N 1
ATOM 1425 C CA . GLN A 1 185 ? -14.931 -6.594 1.567 1.00 94.88 185 GLN A CA 1
ATOM 1426 C C . GLN A 1 185 ? -14.667 -7.643 0.476 1.00 94.88 185 GLN A C 1
ATOM 1428 O O . GLN A 1 185 ? -14.746 -8.842 0.737 1.00 94.88 185 GLN A O 1
ATOM 1433 N N . ALA A 1 186 ? -14.286 -7.215 -0.733 1.00 91.50 186 ALA A N 1
ATOM 1434 C CA . ALA A 1 186 ? -13.910 -8.135 -1.803 1.00 91.50 186 ALA A CA 1
ATOM 1435 C C . ALA A 1 186 ? -12.675 -8.987 -1.445 1.00 91.50 186 ALA A C 1
ATOM 1437 O O . ALA A 1 186 ? -12.673 -10.190 -1.711 1.00 91.50 186 ALA A O 1
ATOM 1438 N N . ALA A 1 187 ? -11.651 -8.392 -0.820 1.00 92.56 187 ALA A N 1
ATOM 1439 C CA . ALA A 1 187 ? -10.465 -9.110 -0.349 1.00 92.56 187 ALA A CA 1
ATOM 1440 C C . ALA A 1 187 ? -10.802 -10.141 0.738 1.00 92.56 187 ALA A C 1
ATOM 1442 O O . ALA A 1 187 ? -10.391 -11.297 0.640 1.00 92.56 187 ALA A O 1
ATOM 1443 N N . LEU A 1 188 ? -11.586 -9.742 1.741 1.00 95.06 188 LEU A N 1
ATOM 1444 C CA . LEU A 1 188 ? -11.981 -10.593 2.864 1.00 95.06 188 LEU A CA 1
ATOM 1445 C C . LEU A 1 188 ? -12.867 -11.755 2.415 1.00 95.06 188 LEU A C 1
ATOM 1447 O O . LEU A 1 188 ? -12.636 -12.898 2.804 1.00 95.06 188 LEU A O 1
ATOM 1451 N N . LYS A 1 189 ? -13.787 -11.513 1.478 1.00 93.56 189 LYS A N 1
ATOM 1452 C CA . LYS A 1 189 ? -14.622 -12.574 0.912 1.00 93.56 189 LYS A CA 1
ATOM 1453 C C . LYS A 1 189 ? -13.799 -13.671 0.230 1.00 93.56 189 LYS A C 1
ATOM 1455 O O . LYS A 1 189 ? -14.152 -14.844 0.314 1.00 93.56 189 LYS A O 1
ATOM 1460 N N . LYS A 1 190 ? -12.676 -13.328 -0.417 1.00 91.62 190 LYS A N 1
ATOM 1461 C CA . LYS A 1 190 ? -11.745 -14.320 -0.999 1.00 91.62 190 LYS A CA 1
ATOM 1462 C C . LYS A 1 190 ? -11.025 -15.157 0.066 1.00 91.62 190 LYS A C 1
ATOM 1464 O O . LYS A 1 190 ? -10.529 -16.230 -0.263 1.00 91.62 190 LYS A O 1
ATOM 1469 N N . ARG A 1 191 ? -10.991 -14.686 1.314 1.00 91.81 191 ARG A N 1
ATOM 1470 C CA . ARG A 1 191 ? -10.478 -15.394 2.497 1.00 91.81 191 ARG A CA 1
ATOM 1471 C C . ARG A 1 191 ? -11.557 -16.169 3.255 1.00 91.81 191 ARG A C 1
ATOM 1473 O O . ARG A 1 191 ? -11.251 -16.799 4.255 1.00 91.81 191 ARG A O 1
ATOM 1480 N N . GLY A 1 192 ? -12.805 -16.138 2.785 1.00 95.44 192 GLY A N 1
ATOM 1481 C CA . GLY A 1 192 ? -13.926 -16.741 3.506 1.00 95.44 192 GLY A CA 1
ATOM 1482 C C . GLY A 1 192 ? -14.325 -15.971 4.766 1.00 95.44 192 GLY A C 1
ATOM 1483 O O . GLY A 1 192 ? -14.965 -16.555 5.627 1.00 95.44 192 GLY A O 1
ATOM 1484 N N . ILE A 1 193 ? -13.945 -14.693 4.867 1.00 96.62 193 ILE A N 1
ATOM 1485 C CA . ILE A 1 193 ? -14.388 -13.783 5.924 1.00 96.62 193 ILE A CA 1
ATOM 1486 C C . ILE A 1 193 ? -15.479 -12.902 5.317 1.00 96.62 193 ILE A C 1
ATOM 1488 O O . ILE A 1 193 ? -15.197 -12.063 4.454 1.00 96.62 193 ILE A O 1
ATOM 1492 N N . ASP A 1 194 ? -16.721 -13.107 5.736 1.00 96.62 194 ASP A N 1
ATOM 1493 C CA . ASP A 1 194 ? -17.837 -12.252 5.361 1.00 96.62 194 ASP A CA 1
ATOM 1494 C C . ASP A 1 194 ? -18.006 -11.147 6.402 1.00 96.62 194 ASP A C 1
ATOM 1496 O O . ASP A 1 194 ? -18.110 -11.395 7.600 1.00 96.62 194 ASP A O 1
ATOM 1500 N N . ILE A 1 195 ? -18.022 -9.905 5.934 1.00 97.25 195 ILE A N 1
ATOM 1501 C CA . ILE A 1 195 ? -18.283 -8.740 6.774 1.00 97.25 195 ILE A CA 1
ATOM 1502 C C . ILE A 1 195 ? -19.432 -7.949 6.180 1.00 97.25 195 ILE A C 1
ATOM 1504 O O . ILE A 1 195 ? -19.619 -7.881 4.959 1.00 97.25 195 ILE A O 1
ATOM 1508 N N . THR A 1 196 ? -20.149 -7.253 7.047 1.00 97.38 196 THR A N 1
ATOM 1509 C CA . THR A 1 196 ? -21.089 -6.215 6.626 1.00 97.38 196 THR A CA 1
ATOM 1510 C C . THR A 1 196 ? -20.528 -4.848 6.989 1.00 97.38 196 THR A C 1
ATOM 1512 O O . THR A 1 196 ? -19.659 -4.730 7.852 1.00 97.38 196 THR A O 1
ATOM 1515 N N . HIS A 1 197 ? -20.967 -3.799 6.295 1.00 96.50 197 HIS A N 1
ATOM 1516 C CA . HIS A 1 197 ? -20.489 -2.458 6.602 1.00 96.50 197 HIS A CA 1
ATOM 1517 C C . HIS A 1 197 ? -21.543 -1.374 6.383 1.00 96.50 197 HIS A C 1
ATOM 1519 O O . HIS A 1 197 ? -22.432 -1.506 5.542 1.00 96.50 197 HIS A O 1
ATOM 1525 N N . GLN A 1 198 ? -21.389 -0.285 7.130 1.00 96.88 198 GLN A N 1
ATOM 1526 C CA . GLN A 1 198 ? -22.049 1.005 6.941 1.00 96.88 198 GLN A CA 1
ATOM 1527 C C . GLN A 1 198 ? -20.976 2.078 6.734 1.00 96.88 198 GLN A C 1
ATOM 1529 O O . GLN A 1 198 ? -19.856 1.952 7.232 1.00 96.88 198 GLN A O 1
ATOM 1534 N N . SER A 1 199 ? -21.306 3.153 6.016 1.00 95.81 199 SER A N 1
ATOM 1535 C CA . SER A 1 199 ? -20.390 4.274 5.803 1.00 95.81 199 SER A CA 1
ATOM 1536 C C . SER A 1 199 ? -21.044 5.629 6.075 1.00 95.81 199 SER A C 1
ATOM 1538 O O . SER A 1 199 ? -22.033 5.975 5.435 1.00 95.81 199 SER A O 1
ATOM 1540 N N . GLU A 1 200 ? -20.422 6.423 6.939 1.00 96.69 200 GLU A N 1
ATOM 1541 C CA . GLU A 1 200 ? -20.718 7.830 7.213 1.00 96.69 200 GLU A CA 1
ATOM 1542 C C . GLU A 1 200 ? -19.623 8.696 6.570 1.00 96.69 200 GLU A C 1
ATOM 1544 O O . GLU A 1 200 ? -18.557 8.929 7.151 1.00 96.69 200 GLU A O 1
ATOM 1549 N N . ILE A 1 201 ? -19.846 9.128 5.322 1.00 96.62 201 ILE A N 1
ATOM 1550 C CA . ILE A 1 201 ? -18.841 9.850 4.527 1.00 96.62 201 ILE A CA 1
ATOM 1551 C C . ILE A 1 201 ? -19.178 11.339 4.414 1.00 96.62 201 ILE A C 1
ATOM 1553 O O . ILE A 1 201 ? -20.116 11.731 3.724 1.00 96.62 201 ILE A O 1
ATOM 1557 N N . ALA A 1 202 ? -18.332 12.186 5.000 1.00 95.44 202 ALA A N 1
ATOM 1558 C CA . ALA A 1 202 ? -18.386 13.638 4.863 1.00 95.44 202 ALA A CA 1
ATOM 1559 C C . ALA A 1 202 ? -17.281 14.137 3.910 1.00 95.44 202 ALA A C 1
ATOM 1561 O O . ALA A 1 202 ? -16.138 14.392 4.300 1.00 95.44 202 ALA A O 1
ATOM 1562 N N . TYR A 1 203 ? -17.610 14.265 2.621 1.00 94.44 203 TYR A N 1
ATOM 1563 C CA . TYR A 1 203 ? -16.665 14.691 1.581 1.00 94.44 203 TYR A CA 1
ATOM 1564 C C . TYR A 1 203 ? -16.071 16.078 1.856 1.00 94.44 203 TYR A C 1
ATOM 1566 O O . TYR A 1 203 ? -16.782 17.027 2.180 1.00 94.44 203 TYR A O 1
ATOM 1574 N N . GLY A 1 204 ? -14.747 16.198 1.706 1.00 93.81 204 GLY A N 1
ATOM 1575 C CA . GLY A 1 204 ? -14.023 17.456 1.912 1.00 93.81 204 GLY A CA 1
ATOM 1576 C C . GLY A 1 204 ? -13.968 17.940 3.364 1.00 93.81 204 GLY A C 1
ATOM 1577 O O . GLY A 1 204 ? -13.453 19.029 3.609 1.00 93.81 204 GLY A O 1
ATOM 1578 N N . LYS A 1 205 ? -14.477 17.159 4.325 1.00 96.50 205 LYS A N 1
ATOM 1579 C CA . LYS A 1 205 ? -14.476 17.526 5.740 1.00 96.50 205 LYS A CA 1
ATOM 1580 C C . LYS A 1 205 ? -13.285 16.919 6.491 1.00 96.50 205 LYS A C 1
ATOM 1582 O O . LYS A 1 205 ? -12.902 15.773 6.220 1.00 96.50 205 LYS A O 1
ATOM 1587 N N . PRO A 1 206 ? -12.676 17.667 7.430 1.00 95.81 206 PRO A N 1
ATOM 1588 C CA . PRO A 1 206 ? -11.741 17.102 8.392 1.00 95.81 206 PRO A CA 1
ATOM 1589 C C . PRO A 1 206 ? -12.488 16.239 9.419 1.00 95.81 206 PRO A C 1
ATOM 1591 O O . PRO A 1 206 ? -13.683 16.419 9.647 1.00 95.81 206 PRO A O 1
ATOM 1594 N N . LEU A 1 207 ? -11.768 15.332 10.084 1.00 95.62 207 LEU A N 1
ATOM 1595 C CA . LEU A 1 207 ? -12.341 14.445 11.105 1.00 95.62 207 LEU A CA 1
ATOM 1596 C C . LEU A 1 207 ? -13.005 15.215 12.264 1.00 95.62 207 LEU A C 1
ATOM 1598 O O . LEU A 1 207 ? -14.003 14.756 12.812 1.00 95.62 207 LEU A O 1
ATOM 1602 N N . SER A 1 208 ? -12.488 16.396 12.615 1.00 96.38 208 SER A N 1
ATOM 1603 C CA . SER A 1 208 ? -13.045 17.254 13.669 1.00 96.38 208 SER A CA 1
ATOM 1604 C C . SER A 1 208 ? -14.496 17.675 13.412 1.00 96.38 208 SER A C 1
ATOM 1606 O O . SER A 1 208 ? -15.252 17.869 14.360 1.00 96.38 208 SER A O 1
ATOM 1608 N N . GLU A 1 209 ? -14.907 17.783 12.146 1.00 96.69 209 GLU A N 1
ATOM 1609 C CA . GLU A 1 209 ? -16.286 18.107 11.758 1.00 96.69 209 GLU A CA 1
ATOM 1610 C C . GLU A 1 209 ? -17.199 16.869 11.715 1.00 96.69 209 GLU A C 1
ATOM 1612 O O . GLU A 1 209 ? -18.412 17.011 11.597 1.00 96.69 209 GLU A O 1
ATOM 1617 N N . MET A 1 210 ? -16.644 15.658 11.836 1.00 95.69 210 MET A N 1
ATOM 1618 C CA . MET A 1 210 ? -17.400 14.396 11.823 1.00 95.69 210 MET A CA 1
ATOM 1619 C C . MET A 1 210 ? -17.809 13.933 13.225 1.00 95.69 210 MET A C 1
ATOM 1621 O O . MET A 1 210 ? -18.486 12.919 13.368 1.00 95.69 210 MET A O 1
ATOM 1625 N N . VAL A 1 211 ? -17.426 14.658 14.280 1.00 90.94 211 VAL A N 1
ATOM 1626 C CA . VAL A 1 211 ? -17.843 14.368 15.662 1.00 90.94 211 VAL A CA 1
ATOM 1627 C C . VAL A 1 211 ? -19.259 14.916 15.895 1.00 90.94 211 VAL A C 1
ATOM 1629 O O . VAL A 1 211 ? -19.473 15.822 16.700 1.00 90.94 211 VAL A O 1
ATOM 1632 N N . THR A 1 212 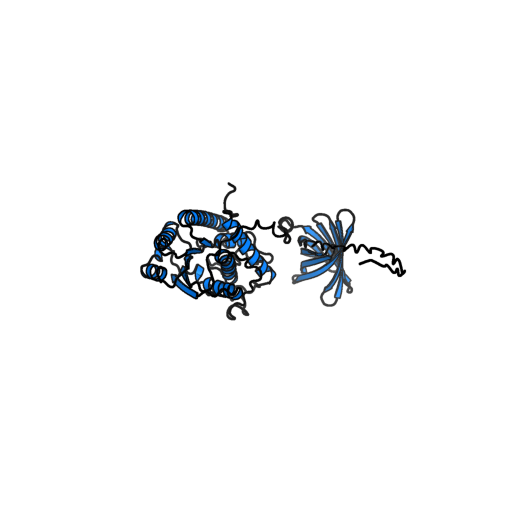? -20.239 14.394 15.156 1.00 92.50 212 THR A N 1
ATOM 1633 C CA . THR A 1 212 ? -21.646 14.812 15.247 1.00 92.50 212 THR A CA 1
ATOM 1634 C C . THR A 1 212 ? -22.459 13.889 16.158 1.00 92.50 212 THR A C 1
ATOM 1636 O O . THR A 1 212 ? -21.985 12.845 16.623 1.00 92.50 212 THR A O 1
ATOM 1639 N N . ARG A 1 213 ? -23.710 14.275 16.443 1.00 89.69 213 ARG A N 1
ATOM 1640 C CA . ARG A 1 213 ? -24.642 13.447 17.223 1.00 89.69 213 ARG A CA 1
ATOM 1641 C C . ARG A 1 213 ? -25.020 12.174 16.466 1.00 89.69 213 ARG A C 1
ATOM 1643 O O . ARG A 1 213 ? -25.116 11.112 17.076 1.00 89.69 213 ARG A O 1
ATOM 1650 N N . GLU A 1 214 ? -25.227 12.285 15.162 1.00 94.00 214 GLU A N 1
ATOM 1651 C CA . GLU A 1 214 ? -25.618 11.199 14.264 1.00 94.00 214 GLU A CA 1
ATOM 1652 C C . GLU A 1 214 ? -24.505 10.154 14.192 1.00 94.00 214 GLU A C 1
ATOM 1654 O O . GLU A 1 214 ? -24.748 8.986 14.487 1.00 94.00 214 GLU A O 1
ATOM 1659 N N . VAL A 1 215 ? -23.262 10.590 13.951 1.00 93.56 215 VAL A N 1
ATOM 1660 C CA . VAL A 1 215 ? -22.083 9.712 13.963 1.00 93.56 215 VAL A CA 1
ATOM 1661 C C . VAL A 1 215 ? -21.909 9.056 15.332 1.00 93.56 215 VAL A C 1
ATOM 1663 O O . VAL A 1 215 ? -21.698 7.850 15.421 1.00 93.56 215 VAL A O 1
ATOM 1666 N N . GLY A 1 216 ? -22.073 9.821 16.416 1.00 93.50 216 GLY A N 1
ATOM 1667 C CA . GLY A 1 216 ? -22.037 9.269 17.770 1.00 93.50 216 GLY A CA 1
ATOM 1668 C C . GLY A 1 216 ? -23.119 8.216 18.031 1.00 93.50 216 GLY A C 1
ATOM 1669 O O . GLY A 1 216 ? -22.868 7.276 18.775 1.00 93.50 216 GLY A O 1
ATOM 1670 N N . THR A 1 217 ? -24.295 8.350 17.415 1.00 95.62 217 THR A N 1
ATOM 1671 C CA . THR A 1 217 ? -25.385 7.369 17.522 1.00 95.62 217 THR A CA 1
ATOM 1672 C C . THR A 1 217 ? -25.052 6.108 16.729 1.00 95.62 217 THR A C 1
ATOM 1674 O O . THR A 1 217 ? -25.153 5.016 17.278 1.00 95.62 217 THR A O 1
ATOM 1677 N N . ALA A 1 218 ? -24.578 6.252 15.487 1.00 96.94 218 ALA A N 1
ATOM 1678 C CA . ALA A 1 218 ? -24.170 5.128 14.642 1.00 96.94 218 ALA A CA 1
ATOM 1679 C C . ALA A 1 218 ? -23.038 4.308 15.283 1.00 96.94 218 ALA A C 1
ATOM 1681 O O . ALA A 1 218 ? -23.095 3.084 15.314 1.00 96.94 218 ALA A O 1
ATOM 1682 N N . MET A 1 219 ? -22.042 4.969 15.883 1.00 97.38 219 MET A N 1
ATOM 1683 C CA . MET A 1 219 ? -20.953 4.294 16.604 1.00 97.38 219 MET A CA 1
ATOM 1684 C C . MET A 1 219 ? -21.429 3.439 17.780 1.00 97.38 219 MET A C 1
ATOM 1686 O O . MET A 1 219 ? -20.723 2.517 18.177 1.00 97.38 219 MET A O 1
ATOM 1690 N N . MET A 1 220 ? -22.573 3.776 18.374 1.00 97.31 220 MET A N 1
ATOM 1691 C CA . MET A 1 220 ? -23.140 3.070 19.524 1.00 97.31 220 MET A CA 1
ATOM 1692 C C . MET A 1 220 ? -24.200 2.047 19.118 1.00 97.31 220 MET A C 1
ATOM 1694 O O . MET A 1 220 ? -24.792 1.422 19.998 1.00 97.31 220 MET A O 1
ATOM 1698 N N . ASP A 1 221 ? -24.432 1.846 17.817 1.00 97.69 221 ASP A N 1
ATOM 1699 C CA . ASP A 1 221 ? -25.323 0.792 17.349 1.00 97.69 221 ASP A CA 1
ATOM 1700 C C . ASP A 1 221 ? -24.825 -0.564 17.895 1.00 97.69 221 ASP A C 1
ATOM 1702 O O . ASP A 1 221 ? -23.634 -0.890 17.776 1.00 97.69 221 ASP A O 1
ATOM 1706 N N . PRO A 1 222 ? -25.690 -1.359 18.552 1.00 97.38 222 PRO A N 1
ATOM 1707 C CA . PRO A 1 222 ? -25.305 -2.656 19.099 1.00 97.38 222 PRO A CA 1
ATOM 1708 C C . PRO A 1 222 ? -24.824 -3.644 18.032 1.00 97.38 222 PRO A C 1
ATOM 1710 O O . PRO A 1 222 ? -24.138 -4.592 18.390 1.00 97.38 222 PRO A O 1
ATOM 1713 N N . LYS A 1 223 ? -25.153 -3.430 16.752 1.00 97.75 223 LYS A N 1
ATOM 1714 C CA . LYS A 1 223 ? -24.676 -4.256 15.642 1.00 97.75 223 LYS A CA 1
ATOM 1715 C C . LYS A 1 223 ? -23.248 -3.943 15.228 1.00 97.75 223 LYS A C 1
ATOM 1717 O O . LYS A 1 223 ? -22.655 -4.797 14.605 1.00 97.75 223 LYS A O 1
ATOM 1722 N N . VAL A 1 224 ? -22.720 -2.748 15.507 1.00 98.31 224 VAL A N 1
ATOM 1723 C CA . VAL A 1 224 ? -21.367 -2.346 15.079 1.00 98.31 224 VAL A CA 1
ATOM 1724 C C . VAL A 1 224 ? -20.318 -2.971 15.993 1.00 98.31 224 VAL A C 1
ATOM 1726 O O . VAL A 1 224 ? -20.299 -2.678 17.187 1.00 98.31 224 VAL A O 1
ATOM 1729 N N . ASP A 1 225 ? -19.383 -3.734 15.442 1.00 98.50 225 ASP A N 1
ATOM 1730 C CA . ASP A 1 225 ? -18.291 -4.353 16.208 1.00 98.50 225 ASP A CA 1
ATOM 1731 C C . ASP A 1 225 ? -17.006 -3.521 16.132 1.00 98.50 225 ASP A C 1
ATOM 1733 O O . ASP A 1 225 ? -16.263 -3.367 17.111 1.00 98.50 225 ASP A O 1
ATOM 1737 N N . VAL A 1 226 ? -16.761 -2.937 14.956 1.00 98.69 226 VAL A N 1
ATOM 1738 C CA . VAL A 1 226 ? -15.524 -2.222 14.641 1.00 98.69 226 VAL A CA 1
ATOM 1739 C C . VAL A 1 226 ? -15.835 -0.875 14.004 1.00 98.69 226 VAL A C 1
ATOM 1741 O O . VAL A 1 226 ? -16.559 -0.778 13.016 1.00 98.69 226 VAL A O 1
ATOM 1744 N N . VAL A 1 227 ? -15.245 0.185 14.553 1.00 98.69 227 VAL A N 1
ATOM 1745 C CA . VAL A 1 227 ? -15.351 1.545 14.018 1.00 98.69 227 VAL A CA 1
ATOM 1746 C C . VAL A 1 227 ? -14.045 1.902 13.322 1.00 98.69 227 VAL A C 1
ATOM 1748 O O . VAL A 1 227 ? -12.995 1.977 13.958 1.00 98.69 227 VAL A O 1
ATOM 1751 N N . VAL A 1 228 ? -14.113 2.148 12.016 1.00 98.69 228 VAL A N 1
ATOM 1752 C CA . VAL A 1 228 ? -12.976 2.540 11.180 1.00 98.69 228 VAL A CA 1
ATOM 1753 C C . VAL A 1 228 ? -13.078 4.029 10.872 1.00 98.69 228 VAL A C 1
ATOM 1755 O O . VAL A 1 228 ? -13.956 4.446 10.122 1.00 98.69 228 VAL A O 1
ATOM 1758 N N . ILE A 1 229 ? -12.172 4.844 11.409 1.00 98.50 229 ILE A N 1
ATOM 1759 C CA . ILE A 1 229 ? -12.149 6.292 11.155 1.00 98.50 229 ILE A CA 1
ATOM 1760 C C . ILE A 1 229 ? -11.007 6.688 10.220 1.00 98.50 229 ILE A C 1
ATOM 1762 O O . ILE A 1 229 ? -9.920 6.111 10.264 1.00 98.50 229 ILE A O 1
ATOM 1766 N N . THR A 1 230 ? -11.210 7.702 9.379 1.00 97.69 230 THR A N 1
ATOM 1767 C CA . THR A 1 230 ? -10.085 8.354 8.688 1.00 97.69 230 THR A CA 1
ATOM 1768 C C . THR A 1 230 ? -9.233 9.122 9.692 1.00 97.69 230 THR A C 1
ATOM 1770 O O . THR A 1 230 ? -9.757 9.709 10.635 1.00 97.69 230 THR A O 1
ATOM 1773 N N . SER A 1 231 ? -7.918 9.174 9.492 1.00 97.62 231 SER A N 1
ATOM 1774 C CA . SER A 1 231 ? -7.044 9.987 10.341 1.00 97.62 231 SER A CA 1
ATOM 1775 C C . SER A 1 231 ? -7.397 11.476 10.271 1.00 97.62 231 SER A C 1
ATOM 1777 O O . SER A 1 231 ? -7.736 11.986 9.199 1.00 97.62 231 SER A O 1
ATOM 1779 N N . GLY A 1 232 ? -7.200 12.184 11.380 1.00 96.19 232 GLY A N 1
ATOM 1780 C CA . GLY A 1 232 ? -7.299 13.639 11.476 1.00 96.19 232 GLY A CA 1
ATOM 1781 C C . GLY A 1 232 ? -6.279 14.196 12.464 1.00 96.19 232 GLY A C 1
ATOM 1782 O O . GLY A 1 232 ? -5.214 13.613 12.666 1.00 96.19 232 GLY A O 1
ATOM 1783 N N . ASP A 1 233 ? -6.594 15.321 13.102 1.00 96.25 233 ASP A N 1
ATOM 1784 C CA . ASP A 1 233 ? -5.799 15.780 14.236 1.00 96.25 233 ASP A CA 1
ATOM 1785 C C . ASP A 1 233 ? -5.939 14.821 15.434 1.00 96.25 233 ASP A C 1
ATOM 1787 O O . ASP A 1 233 ? -6.952 14.134 15.602 1.00 96.25 233 ASP A O 1
ATOM 1791 N N . LEU A 1 234 ? -4.904 14.779 16.279 1.00 97.06 234 LEU A N 1
ATOM 1792 C CA . LEU A 1 234 ? -4.823 13.852 17.410 1.00 97.06 234 LEU A CA 1
ATOM 1793 C C . LEU A 1 234 ? -6.010 13.996 18.375 1.00 97.06 234 LEU A C 1
ATOM 1795 O O . LEU A 1 234 ? -6.546 12.988 18.829 1.00 97.06 234 LEU A O 1
ATOM 1799 N N . LYS A 1 235 ? -6.452 15.230 18.641 1.00 97.62 235 LYS A N 1
ATOM 1800 C CA . LYS A 1 235 ? -7.546 15.504 19.578 1.00 97.62 235 LYS A CA 1
ATOM 1801 C C . LYS A 1 235 ? -8.861 14.921 19.069 1.00 97.62 235 LYS A C 1
ATOM 1803 O O . LYS A 1 235 ? -9.573 14.281 19.838 1.00 97.62 235 LYS A O 1
ATOM 1808 N N . SER A 1 236 ? -9.171 15.097 17.788 1.00 97.44 236 SER A N 1
ATOM 1809 C CA . SER A 1 236 ? -10.376 14.519 17.187 1.00 97.44 236 SER A CA 1
ATOM 1810 C C . SER A 1 236 ? -10.360 12.992 17.251 1.00 97.44 236 SER A C 1
ATOM 1812 O O . SER A 1 236 ? -11.333 12.389 17.691 1.00 97.44 236 SER A O 1
ATOM 1814 N N . MET A 1 237 ? -9.240 12.343 16.917 1.00 98.31 237 MET A N 1
ATOM 1815 C CA . MET A 1 237 ? -9.137 10.878 17.010 1.00 98.31 237 MET A CA 1
ATOM 1816 C C . MET A 1 237 ? -9.288 10.369 18.456 1.00 98.31 237 MET A C 1
ATOM 1818 O O . MET A 1 237 ? -9.991 9.388 18.698 1.00 98.31 237 MET A O 1
ATOM 1822 N N . GLN A 1 238 ? -8.713 11.071 19.438 1.00 98.19 238 GLN A N 1
ATOM 1823 C CA . GLN A 1 238 ? -8.899 10.765 20.863 1.00 98.19 238 GLN A CA 1
ATOM 1824 C C . GLN A 1 238 ? -10.361 10.908 21.316 1.00 98.19 238 GLN A C 1
ATOM 1826 O O . GLN A 1 238 ? -10.800 10.167 22.196 1.00 98.19 238 GLN A O 1
ATOM 1831 N N . GLN A 1 239 ? -11.135 11.834 20.738 1.00 97.56 239 GLN A N 1
ATOM 1832 C CA . GLN A 1 239 ? -12.563 11.968 21.047 1.00 97.56 239 GLN A CA 1
ATOM 1833 C C . GLN A 1 239 ? -13.356 10.736 20.596 1.00 97.56 239 GLN A C 1
ATOM 1835 O O . GLN A 1 239 ? -14.210 10.266 21.348 1.00 97.56 239 GLN A O 1
ATOM 1840 N N . PHE A 1 240 ? -13.048 10.178 19.420 1.00 97.88 240 PHE A N 1
ATOM 1841 C CA . PHE A 1 240 ? -13.628 8.906 18.971 1.00 97.88 240 PHE A CA 1
ATOM 1842 C C . PHE A 1 240 ? -13.249 7.756 19.910 1.00 97.88 240 PHE A C 1
ATOM 1844 O O . PHE A 1 240 ? -14.131 7.032 20.367 1.00 97.88 240 PHE A O 1
ATOM 1851 N N . ALA A 1 241 ? -11.969 7.642 20.281 1.00 97.94 241 ALA A N 1
ATOM 1852 C CA . ALA A 1 241 ? -11.512 6.630 21.235 1.00 97.94 241 ALA A CA 1
ATOM 1853 C C . ALA A 1 241 ? -12.218 6.744 22.595 1.00 97.94 241 ALA A C 1
ATOM 1855 O O . ALA A 1 241 ? -12.694 5.754 23.143 1.00 97.94 241 ALA A O 1
ATOM 1856 N N . THR A 1 242 ? -12.354 7.967 23.114 1.00 97.31 242 THR A N 1
ATOM 1857 C CA . THR A 1 242 ? -13.034 8.234 24.390 1.00 97.31 242 THR A CA 1
ATOM 1858 C C . THR A 1 242 ? -14.495 7.797 24.347 1.00 97.31 242 THR A C 1
ATOM 1860 O O . THR A 1 242 ? -14.978 7.206 25.306 1.00 97.31 242 THR A O 1
ATOM 1863 N N . LYS A 1 243 ? -15.196 8.042 23.232 1.00 96.44 243 LYS A N 1
ATOM 1864 C CA . LYS A 1 243 ? -16.588 7.603 23.055 1.00 96.44 243 LYS A CA 1
ATOM 1865 C C . LYS A 1 243 ? -16.729 6.079 23.051 1.00 96.44 243 LYS A C 1
ATOM 1867 O O . LYS A 1 243 ? -17.757 5.587 23.494 1.00 96.44 243 LYS A O 1
ATOM 1872 N N . LEU A 1 244 ? -15.725 5.348 22.565 1.00 97.12 244 LEU A N 1
ATOM 1873 C CA . LEU A 1 244 ? -15.768 3.886 22.442 1.00 97.12 244 LEU A CA 1
ATOM 1874 C C . LEU A 1 244 ? -15.235 3.136 23.666 1.00 97.12 244 LEU A C 1
ATOM 1876 O O . LEU A 1 244 ? -15.479 1.935 23.763 1.00 97.12 244 LEU A O 1
ATOM 1880 N N . LYS A 1 245 ? -14.546 3.814 24.593 1.00 95.56 245 LYS A N 1
ATOM 1881 C CA . LYS A 1 245 ? -13.797 3.201 25.705 1.00 95.56 245 LYS A CA 1
ATOM 1882 C C . LYS A 1 245 ? -14.575 2.127 26.475 1.00 95.56 245 LYS A C 1
ATOM 1884 O O . LYS A 1 245 ? -14.013 1.079 26.773 1.00 95.56 245 LYS A O 1
ATOM 1889 N N . ASP A 1 246 ? -15.859 2.367 26.733 1.00 94.88 246 ASP A N 1
ATOM 1890 C CA . ASP A 1 246 ? -16.706 1.477 27.540 1.00 94.88 246 ASP A CA 1
ATOM 1891 C C . ASP A 1 246 ? -17.695 0.654 26.692 1.00 94.88 246 ASP A C 1
ATOM 1893 O O . ASP A 1 246 ? -18.547 -0.052 27.222 1.00 94.88 246 ASP A O 1
ATOM 1897 N N . SER A 1 247 ? -17.598 0.741 25.361 1.00 96.25 247 SER A N 1
ATOM 1898 C CA . SER A 1 247 ? -18.533 0.088 24.431 1.00 96.25 247 SER A CA 1
ATOM 1899 C C . SER A 1 247 ? -18.154 -1.352 24.072 1.00 96.25 247 SER A C 1
ATOM 1901 O O . SER A 1 247 ? -18.959 -2.059 23.472 1.00 96.25 247 SER A O 1
ATOM 1903 N N . GLY A 1 248 ? -16.918 -1.772 24.370 1.00 95.94 248 GLY A N 1
ATOM 1904 C CA . GLY A 1 248 ? -16.350 -3.047 23.911 1.00 95.94 248 GLY A CA 1
ATOM 1905 C C . GLY A 1 248 ? -16.006 -3.096 22.413 1.00 95.94 248 GLY A C 1
ATOM 1906 O O . GLY A 1 248 ? -15.440 -4.086 21.957 1.00 95.94 248 GLY A O 1
ATOM 1907 N N . LYS A 1 249 ? -16.310 -2.038 21.652 1.00 98.12 249 LYS A N 1
ATOM 1908 C CA . LYS A 1 249 ? -16.037 -1.942 20.213 1.00 98.12 249 LYS A CA 1
ATOM 1909 C C . LYS A 1 249 ? -14.572 -1.612 19.947 1.00 98.12 249 LYS A C 1
ATOM 1911 O O . LYS A 1 249 ? -13.929 -0.897 20.719 1.00 98.12 249 LYS A O 1
ATOM 1916 N N . LYS A 1 250 ? -14.050 -2.084 18.816 1.00 98.44 250 LYS A N 1
ATOM 1917 C CA . LYS A 1 250 ? -12.656 -1.841 18.410 1.00 98.44 250 LYS A CA 1
ATOM 1918 C C . LYS A 1 250 ? -12.566 -0.549 17.599 1.00 98.44 250 LYS A C 1
ATOM 1920 O O . LYS A 1 250 ? -13.393 -0.307 16.720 1.00 98.44 250 LYS A O 1
ATOM 1925 N N . LEU A 1 251 ? -11.551 0.273 17.872 1.00 98.56 251 LEU A N 1
ATOM 1926 C CA . LEU A 1 251 ? -11.244 1.460 17.073 1.00 98.56 251 LEU A CA 1
ATOM 1927 C C . LEU A 1 251 ? -10.098 1.163 16.104 1.00 98.56 251 LEU A C 1
ATOM 1929 O O . LEU A 1 251 ? -9.000 0.804 16.526 1.00 98.56 251 LEU A O 1
ATOM 1933 N N . VAL A 1 252 ? -10.351 1.395 14.819 1.00 98.75 252 VAL A N 1
ATOM 1934 C CA . VAL A 1 252 ? -9.365 1.331 13.741 1.00 98.75 252 VAL A CA 1
ATOM 1935 C C . VAL A 1 252 ? -9.196 2.719 13.131 1.00 98.75 252 VAL A C 1
ATOM 1937 O O . VAL A 1 252 ? -10.179 3.398 12.840 1.00 98.75 252 VAL A O 1
ATOM 1940 N N . VAL A 1 253 ? -7.957 3.143 12.889 1.00 98.62 253 VAL A N 1
ATOM 1941 C CA . VAL A 1 253 ? -7.650 4.434 12.261 1.00 98.62 253 VAL A CA 1
ATOM 1942 C C . VAL A 1 253 ? -6.918 4.232 10.944 1.00 98.62 253 VAL A C 1
ATOM 1944 O O . VAL A 1 253 ? -5.794 3.738 10.902 1.00 98.62 253 VAL A O 1
ATOM 1947 N N . PHE A 1 254 ? -7.535 4.670 9.854 1.00 98.50 254 PHE A N 1
ATOM 1948 C CA . PHE A 1 254 ? -6.938 4.697 8.525 1.00 98.50 254 PHE A CA 1
ATOM 1949 C C . PHE A 1 254 ? -6.022 5.917 8.374 1.00 98.50 254 PHE A C 1
ATOM 1951 O O . PHE A 1 254 ? -6.494 7.044 8.194 1.00 98.50 254 PHE A O 1
ATOM 1958 N N . MET A 1 255 ? -4.704 5.707 8.463 1.00 98.12 255 MET A N 1
ATOM 1959 C CA . MET A 1 255 ? -3.711 6.778 8.369 1.00 98.12 255 MET A CA 1
ATOM 1960 C C . MET A 1 255 ? -3.573 7.288 6.931 1.00 98.12 255 MET A C 1
ATOM 1962 O O . MET A 1 255 ? -2.915 6.666 6.099 1.00 98.12 255 MET A O 1
ATOM 1966 N N . THR A 1 256 ? -4.136 8.462 6.656 1.00 95.31 256 THR A N 1
ATOM 1967 C CA . THR A 1 256 ? -4.025 9.150 5.358 1.00 95.31 256 THR A CA 1
ATOM 1968 C C . THR A 1 256 ? -2.748 9.990 5.247 1.00 95.31 256 THR A C 1
ATOM 1970 O O . THR A 1 256 ? -2.057 10.257 6.228 1.00 95.31 256 THR A O 1
ATOM 1973 N N . TRP A 1 257 ? -2.443 10.464 4.041 1.00 90.88 257 TRP A N 1
ATOM 1974 C CA . TRP A 1 257 ? -1.249 11.252 3.700 1.00 90.88 257 TRP A CA 1
ATOM 1975 C C . TRP A 1 257 ? -1.386 12.777 3.927 1.00 90.88 257 TRP A C 1
ATOM 1977 O O . TRP A 1 257 ? -0.775 13.571 3.211 1.00 90.88 257 TRP A O 1
ATOM 1987 N N . GLU A 1 258 ? -2.209 13.211 4.891 1.00 85.75 258 GLU A N 1
ATOM 1988 C CA . GLU A 1 258 ? -2.448 14.629 5.252 1.00 85.75 258 GLU A CA 1
ATOM 1989 C C . GLU A 1 258 ? -2.726 15.575 4.053 1.00 85.75 258 GLU A C 1
ATOM 1991 O O . GLU A 1 258 ? -2.346 16.750 4.056 1.00 85.75 258 GLU A O 1
ATOM 1996 N N . GLY A 1 259 ? -3.350 15.074 2.981 1.00 78.94 259 GLY A N 1
ATOM 1997 C CA . GLY A 1 259 ? -3.627 15.859 1.770 1.00 78.94 259 GLY A CA 1
ATOM 1998 C C . GLY A 1 259 ? -2.393 16.343 1.011 1.00 78.94 259 GLY A C 1
ATOM 1999 O O . GLY A 1 259 ? -2.469 17.301 0.241 1.00 78.94 259 GLY A O 1
ATOM 2000 N N . LYS A 1 260 ? -1.242 15.698 1.217 1.00 84.94 260 LYS A N 1
ATOM 2001 C CA . LYS A 1 260 ? -0.022 15.951 0.450 1.00 84.94 260 LYS A CA 1
ATOM 2002 C C . LYS A 1 260 ? 0.096 14.964 -0.706 1.00 84.94 260 LYS A C 1
ATOM 2004 O O . LYS A 1 260 ? -0.139 13.775 -0.548 1.00 84.94 260 LYS A O 1
ATOM 2009 N N . HIS A 1 261 ? 0.489 15.473 -1.867 1.00 85.44 261 HIS A N 1
ATOM 2010 C CA . HIS A 1 261 ? 0.619 14.704 -3.099 1.00 85.44 261 HIS A CA 1
ATOM 2011 C C . HIS A 1 261 ? 2.060 14.805 -3.623 1.00 85.44 261 HIS A C 1
ATOM 2013 O O . HIS A 1 261 ? 2.532 15.934 -3.778 1.00 85.44 261 HIS A O 1
ATOM 2019 N N . PRO A 1 262 ? 2.748 13.685 -3.918 1.00 83.31 262 PRO A N 1
ATOM 2020 C CA . PRO A 1 262 ? 4.185 13.683 -4.215 1.00 83.31 262 PRO A CA 1
ATOM 2021 C C . PRO A 1 262 ? 4.562 14.191 -5.620 1.00 83.31 262 PRO A C 1
ATOM 2023 O O . PRO A 1 262 ? 5.735 14.473 -5.873 1.00 83.31 262 PRO A O 1
ATOM 2026 N N . GLY A 1 263 ? 3.597 14.328 -6.536 1.00 78.19 263 GLY A N 1
ATOM 2027 C CA . GLY A 1 263 ? 3.835 14.754 -7.924 1.00 78.19 263 GLY A CA 1
ATOM 2028 C C . GLY A 1 263 ? 4.210 16.233 -8.122 1.00 78.19 263 GLY A C 1
ATOM 2029 O O . GLY A 1 263 ? 4.665 16.606 -9.199 1.00 78.19 263 GLY A O 1
ATOM 2030 N N . ASN A 1 264 ? 4.085 17.092 -7.103 1.00 70.44 264 ASN A N 1
ATOM 2031 C CA . ASN A 1 264 ? 4.550 18.485 -7.195 1.00 70.44 264 ASN A CA 1
ATOM 2032 C C . ASN A 1 264 ? 6.039 18.558 -6.790 1.00 70.44 264 ASN A C 1
ATOM 2034 O O . ASN A 1 264 ? 6.411 18.052 -5.744 1.00 70.44 264 ASN A O 1
ATOM 2038 N N . GLN A 1 265 ? 6.947 19.164 -7.559 1.00 48.44 265 GLN A N 1
ATOM 2039 C CA . GLN A 1 265 ? 8.400 19.062 -7.273 1.00 4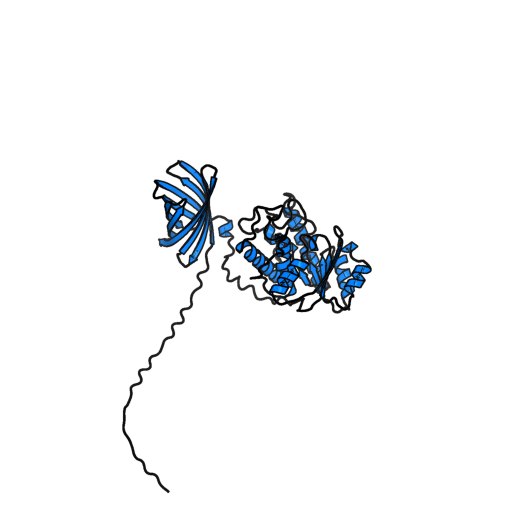8.44 265 GLN A CA 1
ATOM 2040 C C . GLN A 1 265 ? 8.852 19.715 -5.943 1.00 48.44 265 GLN A C 1
ATOM 2042 O O . GLN A 1 265 ? 9.814 19.254 -5.334 1.00 48.44 265 GLN A O 1
ATOM 2047 N N . SER A 1 266 ? 8.114 20.699 -5.417 1.00 58.34 266 SER A N 1
ATOM 2048 C CA . SER A 1 266 ? 8.287 21.235 -4.051 1.00 58.34 266 SER A CA 1
ATOM 2049 C C . SER A 1 266 ? 7.732 20.316 -2.947 1.00 58.34 266 SER A C 1
ATOM 2051 O O . SER A 1 266 ? 7.890 20.596 -1.758 1.00 58.34 266 SER A O 1
ATOM 2053 N N . SER A 1 267 ? 7.085 19.208 -3.322 1.00 69.81 267 SER A N 1
ATOM 2054 C CA . SER A 1 267 ? 6.296 18.370 -2.424 1.00 69.81 267 SER A CA 1
ATOM 2055 C C . SER A 1 267 ? 7.034 17.178 -1.843 1.00 69.81 267 SER A C 1
ATOM 2057 O O . SER A 1 267 ? 6.621 16.769 -0.776 1.00 69.81 267 SER A O 1
ATOM 2059 N N . LYS A 1 268 ? 8.106 16.618 -2.430 1.00 82.25 268 LYS A N 1
ATOM 2060 C CA . LYS A 1 268 ? 8.688 15.365 -1.887 1.00 82.25 268 LYS A CA 1
ATOM 2061 C C . LYS A 1 268 ? 9.140 15.517 -0.433 1.00 82.25 268 LYS A C 1
ATOM 2063 O O . LYS A 1 268 ? 8.704 14.763 0.429 1.00 82.25 268 LYS A O 1
ATOM 2068 N N . THR A 1 269 ? 9.922 16.555 -0.132 1.00 85.19 269 THR A N 1
ATOM 2069 C CA . THR A 1 269 ? 10.348 16.864 1.243 1.00 85.19 269 THR A CA 1
ATOM 2070 C C . THR A 1 269 ? 9.158 17.185 2.150 1.00 85.19 269 THR A C 1
ATOM 2072 O O . THR A 1 269 ? 9.123 16.749 3.301 1.00 85.19 269 THR A O 1
ATOM 2075 N N . GLN A 1 270 ? 8.161 17.919 1.645 1.00 87.31 270 GLN A N 1
ATOM 2076 C CA . GLN A 1 270 ? 6.951 18.261 2.403 1.00 87.31 270 GLN A CA 1
ATOM 2077 C C . GLN A 1 270 ? 6.077 17.031 2.681 1.00 87.31 270 GLN A C 1
ATOM 2079 O O . GLN A 1 270 ? 5.537 16.898 3.771 1.00 87.31 270 GLN A O 1
ATOM 2084 N N . TYR A 1 271 ? 5.977 16.123 1.718 1.00 90.19 271 TYR A N 1
ATOM 2085 C CA . TYR A 1 271 ? 5.243 14.870 1.756 1.00 90.19 271 TYR A CA 1
ATOM 2086 C C . TYR A 1 271 ? 5.904 13.900 2.734 1.00 90.19 271 TYR A C 1
ATOM 2088 O O . TYR A 1 271 ? 5.234 13.397 3.632 1.00 90.19 271 TYR A O 1
ATOM 2096 N N . THR A 1 272 ? 7.230 13.731 2.672 1.00 91.06 272 THR A N 1
ATOM 2097 C CA . THR A 1 272 ? 7.988 12.980 3.685 1.00 91.06 272 THR A CA 1
ATOM 2098 C C . THR A 1 272 ? 7.805 13.586 5.074 1.00 91.06 272 THR A C 1
ATOM 2100 O O . THR A 1 272 ? 7.549 12.865 6.033 1.00 91.06 272 THR A O 1
ATOM 2103 N N . SER A 1 273 ? 7.885 14.913 5.204 1.00 90.81 273 SER A N 1
ATOM 2104 C CA . SER A 1 273 ? 7.730 15.596 6.497 1.00 90.81 273 SER A CA 1
ATOM 2105 C C . SER A 1 273 ? 6.322 15.446 7.081 1.00 90.81 273 SER A C 1
ATOM 2107 O O . SER A 1 273 ? 6.185 15.176 8.275 1.00 90.81 273 SER A O 1
ATOM 2109 N N . ALA A 1 274 ? 5.287 15.567 6.246 1.00 91.75 274 ALA A N 1
ATOM 2110 C CA . ALA A 1 274 ? 3.895 15.334 6.624 1.00 91.75 274 ALA A CA 1
ATOM 2111 C C . ALA A 1 274 ? 3.660 13.869 7.012 1.00 91.75 274 ALA A C 1
ATOM 2113 O O . ALA A 1 274 ? 3.093 13.594 8.063 1.00 91.75 274 ALA A O 1
ATOM 2114 N N . THR A 1 275 ? 4.202 12.919 6.244 1.00 93.94 275 THR A N 1
ATOM 2115 C CA . THR A 1 275 ? 4.080 11.489 6.565 1.00 93.94 275 THR A CA 1
ATOM 2116 C C . THR A 1 275 ? 4.770 11.165 7.892 1.00 93.94 275 THR A C 1
ATOM 2118 O O . THR A 1 275 ? 4.182 10.511 8.744 1.00 93.94 275 THR A O 1
ATOM 2121 N N . ARG A 1 276 ? 5.970 11.705 8.152 1.00 94.44 276 ARG A N 1
ATOM 2122 C CA . ARG A 1 276 ? 6.652 11.570 9.455 1.00 94.44 276 ARG A CA 1
ATOM 2123 C C . ARG A 1 276 ? 5.829 12.133 10.611 1.00 94.44 276 ARG A C 1
ATOM 2125 O O . ARG A 1 276 ? 5.837 11.576 11.707 1.00 94.44 276 ARG A O 1
ATOM 2132 N N . LYS A 1 277 ? 5.162 13.268 10.397 1.00 94.19 277 LYS A N 1
ATOM 2133 C CA . LYS A 1 277 ? 4.274 13.871 11.395 1.00 94.19 277 LYS A CA 1
ATOM 2134 C C . LYS A 1 277 ? 3.067 12.968 11.664 1.00 94.19 277 LYS A C 1
ATOM 2136 O O . LYS A 1 277 ? 2.796 12.706 12.833 1.00 94.19 277 LYS A O 1
ATOM 2141 N N . ALA A 1 278 ? 2.420 12.456 10.617 1.00 95.38 278 ALA A N 1
ATOM 2142 C CA . ALA A 1 278 ? 1.306 11.520 10.734 1.00 95.38 278 ALA A CA 1
ATOM 2143 C C . ALA A 1 278 ? 1.715 10.253 11.502 1.00 95.38 278 ALA A C 1
ATOM 2145 O O . ALA A 1 278 ? 1.035 9.887 12.455 1.00 95.38 278 ALA A O 1
ATOM 2146 N N . VAL A 1 279 ? 2.874 9.660 11.183 1.00 96.25 279 VAL A N 1
ATOM 2147 C CA . VAL A 1 279 ? 3.424 8.497 11.907 1.00 96.25 279 VAL A CA 1
ATOM 2148 C C . VAL A 1 279 ? 3.536 8.783 13.404 1.00 96.25 279 VAL A C 1
ATOM 2150 O O . VAL A 1 279 ? 2.986 8.035 14.206 1.00 96.25 279 VAL A O 1
ATOM 2153 N N . ARG A 1 280 ? 4.161 9.903 13.799 1.00 95.81 280 ARG A N 1
ATOM 2154 C CA . ARG A 1 280 ? 4.278 10.271 15.223 1.00 95.81 280 ARG A CA 1
ATOM 2155 C C . ARG A 1 280 ? 2.919 10.434 15.903 1.00 95.81 280 ARG A C 1
ATOM 2157 O O . ARG A 1 280 ? 2.757 9.999 17.037 1.00 95.81 280 ARG A O 1
ATOM 2164 N N . GLN A 1 281 ? 1.952 11.053 15.226 1.00 97.06 281 GLN A N 1
ATOM 2165 C CA . GLN A 1 281 ? 0.605 11.228 15.772 1.00 97.06 281 GLN A CA 1
ATOM 2166 C C . GLN A 1 281 ? -0.127 9.895 15.940 1.00 97.06 281 GLN A C 1
ATOM 2168 O O . GLN A 1 281 ? -0.762 9.694 16.970 1.00 97.06 281 GLN A O 1
ATOM 2173 N N . MET A 1 282 ? -0.017 8.983 14.971 1.00 98.12 282 MET A N 1
ATOM 2174 C CA . MET A 1 282 ? -0.640 7.663 15.069 1.00 98.12 282 MET A CA 1
ATOM 2175 C C . MET A 1 282 ? 0.002 6.808 16.158 1.00 98.12 282 MET A C 1
ATOM 2177 O O . MET A 1 282 ? -0.720 6.154 16.897 1.00 98.12 282 MET A O 1
ATOM 2181 N N . ARG A 1 283 ? 1.332 6.856 16.318 1.00 97.31 283 ARG A N 1
ATOM 2182 C CA . ARG A 1 283 ? 2.024 6.174 17.424 1.00 97.31 283 ARG A CA 1
ATOM 2183 C C . ARG A 1 283 ? 1.589 6.694 18.785 1.00 97.31 283 ARG A C 1
ATOM 2185 O O . ARG A 1 283 ? 1.361 5.908 19.700 1.00 97.31 283 ARG A O 1
ATOM 2192 N N . GLU A 1 284 ? 1.446 8.011 18.918 1.00 97.50 284 GLU A N 1
ATOM 2193 C CA . GLU A 1 284 ? 0.946 8.603 20.157 1.00 97.50 284 GLU A CA 1
ATOM 2194 C C . GLU A 1 284 ? -0.506 8.187 20.429 1.00 97.50 284 GLU A C 1
ATOM 2196 O O . GLU A 1 284 ? -0.839 7.821 21.553 1.00 97.50 284 GLU A O 1
ATOM 2201 N N . LEU A 1 285 ? -1.360 8.173 19.402 1.00 98.25 285 LEU A N 1
ATOM 2202 C CA . LEU A 1 285 ? -2.742 7.716 19.528 1.00 98.25 285 LEU A CA 1
ATOM 2203 C C . LEU A 1 285 ? -2.823 6.236 19.931 1.00 98.25 285 LEU A C 1
ATOM 2205 O O . LEU A 1 285 ? -3.531 5.908 20.882 1.00 98.25 285 LEU A O 1
ATOM 2209 N N . GLU A 1 286 ? -2.102 5.359 19.232 1.00 97.75 286 GLU A N 1
ATOM 2210 C CA . GLU A 1 286 ? -2.015 3.917 19.496 1.00 97.75 286 GLU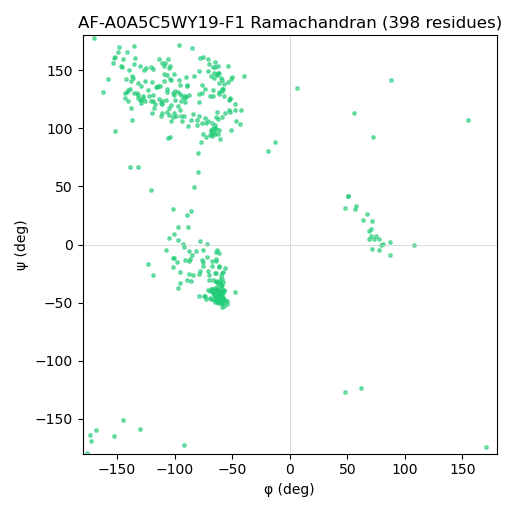 A CA 1
ATOM 2211 C C . GLU A 1 286 ? -1.595 3.669 20.951 1.00 97.75 286 GLU A C 1
ATOM 2213 O O . GLU A 1 286 ? -2.290 2.972 21.688 1.00 97.75 286 GLU A O 1
ATOM 2218 N N . LYS A 1 287 ? -0.542 4.354 21.418 1.00 97.56 287 LYS A N 1
ATOM 2219 C CA . LYS A 1 287 ? -0.065 4.276 22.806 1.00 97.56 287 LYS A CA 1
ATOM 2220 C C . LYS A 1 287 ? -1.118 4.701 23.834 1.00 97.56 287 LYS A C 1
ATOM 2222 O O . LYS A 1 287 ? -1.198 4.108 24.905 1.00 97.56 287 LYS A O 1
ATOM 2227 N N . GLN A 1 288 ? -1.883 5.751 23.550 1.00 98.00 288 GLN A N 1
ATOM 2228 C CA . GLN A 1 288 ? -2.841 6.313 24.506 1.00 98.00 288 GLN A CA 1
ATOM 2229 C C . GLN A 1 288 ? -4.191 5.594 24.523 1.00 98.00 288 GLN A C 1
ATOM 2231 O O . GLN A 1 288 ? -4.901 5.659 25.526 1.00 98.00 288 GLN A O 1
ATOM 2236 N N . THR A 1 289 ? -4.576 4.970 23.411 1.00 97.75 289 THR A N 1
ATOM 2237 C CA . THR A 1 289 ? -5.951 4.493 23.199 1.00 97.75 289 THR A CA 1
ATOM 2238 C C . THR A 1 289 ? -6.050 3.005 22.894 1.00 97.75 289 THR A C 1
ATOM 2240 O O . THR A 1 289 ? -7.138 2.451 22.998 1.00 97.75 289 THR A O 1
ATOM 2243 N N . GLY A 1 290 ? -4.947 2.357 22.507 1.00 97.50 290 GLY A N 1
ATOM 2244 C CA . GLY A 1 290 ? -4.959 0.983 22.008 1.00 97.50 290 GLY A CA 1
ATOM 2245 C C . GLY A 1 290 ? -5.625 0.827 20.637 1.00 97.50 290 GLY A C 1
ATOM 2246 O O . GLY A 1 290 ? -5.905 -0.298 20.235 1.00 97.50 290 GLY A O 1
ATOM 2247 N N . ALA A 1 291 ? -5.907 1.927 19.927 1.00 98.25 291 ALA A N 1
ATOM 2248 C CA . ALA A 1 291 ? -6.479 1.874 18.587 1.00 98.25 291 ALA A CA 1
ATOM 2249 C C . ALA A 1 291 ? -5.539 1.154 17.611 1.00 98.25 291 ALA A C 1
ATOM 2251 O O . ALA A 1 291 ? -4.334 1.411 17.609 1.00 98.25 291 ALA A O 1
ATOM 2252 N N . THR A 1 292 ? -6.093 0.322 16.728 1.00 98.50 292 THR A N 1
ATOM 2253 C CA . THR A 1 292 ? -5.317 -0.267 15.634 1.00 98.50 292 THR A CA 1
ATOM 2254 C C . THR A 1 292 ? -5.140 0.753 14.519 1.00 98.50 292 THR A C 1
ATOM 2256 O O . THR A 1 292 ? -6.107 1.341 14.036 1.00 98.50 292 THR A O 1
ATOM 2259 N N . ILE A 1 293 ? -3.909 0.945 14.060 1.00 98.56 293 ILE A N 1
ATOM 2260 C CA . ILE A 1 293 ? -3.610 1.864 12.963 1.00 98.56 293 ILE A CA 1
ATOM 2261 C C . ILE A 1 293 ? -3.447 1.075 11.664 1.00 98.56 293 ILE A C 1
ATOM 2263 O O . ILE A 1 293 ? -2.699 0.108 11.617 1.00 98.56 293 ILE A O 1
ATOM 2267 N N . ILE A 1 294 ? -4.095 1.519 10.587 1.00 98.56 294 ILE A N 1
ATOM 2268 C CA . ILE A 1 294 ? -3.785 1.088 9.221 1.00 98.56 294 ILE A CA 1
ATOM 2269 C C . ILE A 1 294 ? -2.798 2.103 8.638 1.00 98.56 294 ILE A C 1
ATOM 2271 O O . ILE A 1 294 ? -3.208 3.227 8.322 1.00 98.56 294 ILE A O 1
ATOM 2275 N N . PRO A 1 295 ? -1.505 1.770 8.489 1.00 98.25 295 PRO A N 1
ATOM 2276 C CA . PRO A 1 295 ? -0.475 2.759 8.201 1.00 98.25 295 PRO A CA 1
ATOM 2277 C C . PRO A 1 295 ? -0.358 3.117 6.708 1.00 98.25 295 PRO A C 1
ATOM 2279 O O . PRO A 1 295 ? 0.734 3.147 6.140 1.00 98.25 295 PRO A O 1
ATOM 2282 N N . SER A 1 296 ? -1.474 3.426 6.047 1.00 98.06 296 SER A N 1
ATOM 2283 C CA . SER A 1 296 ? -1.530 3.630 4.592 1.00 98.06 296 SER A CA 1
ATOM 2284 C C . SER A 1 296 ? -0.615 4.743 4.090 1.00 98.06 296 SER A C 1
ATOM 2286 O O . SER A 1 296 ? -0.004 4.604 3.035 1.00 98.06 296 SER A O 1
ATOM 2288 N N . ALA A 1 297 ? -0.435 5.821 4.857 1.00 96.94 297 ALA A N 1
ATOM 2289 C CA . ALA A 1 297 ? 0.506 6.881 4.502 1.00 96.94 297 ALA A CA 1
ATOM 2290 C C . ALA A 1 297 ? 1.966 6.392 4.432 1.00 96.94 297 ALA A C 1
ATOM 2292 O O . ALA A 1 297 ? 2.726 6.874 3.594 1.00 96.94 297 ALA A O 1
ATOM 2293 N N . VAL A 1 298 ? 2.356 5.422 5.269 1.00 97.44 298 VAL A N 1
ATOM 2294 C CA . VAL A 1 298 ? 3.693 4.801 5.230 1.00 97.44 298 VAL A CA 1
ATOM 2295 C C . VAL A 1 298 ? 3.830 3.953 3.973 1.00 97.44 298 VAL A C 1
ATOM 2297 O O . VAL A 1 298 ? 4.822 4.111 3.268 1.00 97.44 298 VAL A O 1
ATOM 2300 N N . LEU A 1 299 ? 2.820 3.136 3.647 1.00 97.44 299 LEU A N 1
ATOM 2301 C CA . LEU A 1 299 ? 2.802 2.346 2.412 1.00 97.44 299 LEU A CA 1
ATOM 2302 C C . LEU A 1 299 ? 2.880 3.234 1.168 1.00 97.44 299 LEU A C 1
ATOM 2304 O O . LEU A 1 299 ? 3.690 2.994 0.280 1.00 97.44 299 LEU A O 1
ATOM 2308 N N . TYR A 1 300 ? 2.077 4.294 1.116 1.00 95.94 300 TYR A N 1
ATOM 2309 C CA . TYR A 1 300 ? 2.092 5.236 0.000 1.00 95.94 300 TYR A CA 1
ATOM 2310 C C . TYR A 1 300 ? 3.443 5.928 -0.118 1.00 95.94 300 TYR A C 1
ATOM 2312 O O . TYR A 1 300 ? 3.975 6.047 -1.220 1.00 95.94 300 TYR A O 1
ATOM 2320 N N . HIS A 1 301 ? 4.030 6.351 1.002 1.00 94.62 301 HIS A N 1
ATOM 2321 C CA . HIS A 1 301 ? 5.350 6.959 0.981 1.00 94.62 301 HIS A CA 1
ATOM 2322 C C . HIS A 1 301 ? 6.412 5.986 0.486 1.00 94.62 301 HIS A C 1
ATOM 2324 O O . HIS A 1 301 ? 7.265 6.363 -0.313 1.00 94.62 301 HIS A O 1
ATOM 2330 N N . ASP A 1 302 ? 6.384 4.755 0.972 1.00 94.38 302 ASP A N 1
ATOM 2331 C CA . ASP A 1 302 ? 7.305 3.708 0.570 1.00 94.38 302 ASP A CA 1
ATOM 2332 C C . ASP A 1 302 ? 7.230 3.435 -0.941 1.00 94.38 302 ASP A C 1
ATOM 2334 O O . ASP A 1 302 ? 8.222 3.594 -1.651 1.00 94.38 302 ASP A O 1
ATOM 2338 N N . LEU A 1 303 ? 6.026 3.174 -1.447 1.00 93.50 303 LEU A N 1
ATOM 2339 C CA . LEU A 1 303 ? 5.752 2.936 -2.863 1.00 93.50 303 LEU A CA 1
ATOM 2340 C C . LEU A 1 303 ? 6.025 4.150 -3.760 1.00 93.50 303 LEU A C 1
ATOM 2342 O O . LEU A 1 303 ? 6.279 3.989 -4.946 1.00 93.50 303 LEU A O 1
ATOM 2346 N N . THR A 1 304 ? 5.980 5.364 -3.218 1.00 91.50 304 THR A N 1
ATOM 2347 C CA . THR A 1 304 ? 6.327 6.597 -3.944 1.00 91.50 304 THR A CA 1
ATOM 2348 C C . THR A 1 304 ? 7.833 6.785 -4.038 1.00 91.50 304 THR A C 1
ATOM 2350 O O . THR A 1 304 ? 8.353 7.182 -5.078 1.00 91.50 304 THR A O 1
ATOM 2353 N N . MET A 1 305 ? 8.552 6.563 -2.936 1.00 87.06 305 MET A N 1
ATOM 2354 C CA . MET A 1 305 ? 10.002 6.770 -2.904 1.00 87.06 305 MET A CA 1
ATOM 2355 C C . MET A 1 305 ? 10.761 5.617 -3.555 1.00 87.06 305 MET A C 1
ATOM 2357 O O . MET A 1 305 ? 11.862 5.830 -4.057 1.00 87.06 305 MET A O 1
ATOM 2361 N N . ASN A 1 306 ? 10.150 4.434 -3.579 1.00 87.25 306 ASN A N 1
ATOM 2362 C CA . ASN A 1 306 ? 10.681 3.206 -4.147 1.00 87.25 306 ASN A CA 1
ATOM 2363 C C . ASN A 1 306 ? 9.608 2.558 -5.045 1.00 87.25 306 ASN A C 1
ATOM 2365 O O . ASN A 1 306 ? 9.057 1.516 -4.677 1.00 87.25 306 ASN A O 1
ATOM 2369 N N . PRO A 1 307 ? 9.244 3.191 -6.176 1.00 89.69 307 PRO A N 1
ATOM 2370 C CA . PRO A 1 307 ? 8.208 2.658 -7.048 1.00 89.69 307 PRO A CA 1
ATOM 2371 C C . PRO A 1 307 ? 8.624 1.299 -7.623 1.00 89.69 307 PRO A C 1
ATOM 2373 O O . PRO A 1 307 ? 9.809 1.107 -7.901 1.00 89.69 307 PRO A O 1
ATOM 2376 N N . PRO A 1 308 ? 7.669 0.374 -7.829 1.00 86.06 308 PRO A N 1
ATOM 2377 C CA . PRO A 1 308 ? 7.898 -0.830 -8.612 1.00 86.06 308 PRO A CA 1
ATOM 2378 C C . PRO A 1 308 ? 8.456 -0.498 -9.999 1.00 86.06 308 PRO A C 1
ATOM 2380 O O . PRO A 1 308 ? 8.200 0.579 -10.555 1.00 86.06 308 PRO A O 1
ATOM 2383 N N . ASP A 1 309 ? 9.184 -1.445 -10.577 1.00 79.44 309 ASP A N 1
ATOM 2384 C CA . ASP A 1 309 ? 9.749 -1.283 -11.909 1.00 79.44 309 ASP A CA 1
ATOM 2385 C C . ASP A 1 309 ? 8.665 -1.018 -12.961 1.00 79.44 309 ASP A C 1
ATOM 2387 O O . ASP A 1 309 ? 7.559 -1.562 -12.930 1.00 79.44 309 ASP A O 1
ATOM 2391 N N . GLY A 1 310 ? 8.988 -0.140 -13.912 1.00 75.44 310 GLY A N 1
ATOM 2392 C CA . GLY A 1 310 ? 8.088 0.222 -15.006 1.00 75.44 310 GLY A CA 1
ATOM 2393 C C . GLY A 1 310 ? 6.968 1.201 -14.640 1.00 75.44 310 GLY A C 1
ATOM 2394 O O . GLY A 1 310 ? 6.146 1.504 -15.504 1.00 75.44 310 GLY A O 1
ATOM 2395 N N . MET A 1 311 ? 6.916 1.734 -13.411 1.00 81.50 311 MET A N 1
ATOM 2396 C CA . MET A 1 311 ? 5.922 2.759 -13.074 1.00 81.50 311 MET A CA 1
ATOM 2397 C C . MET A 1 311 ? 6.215 4.085 -13.805 1.00 81.50 311 MET A C 1
ATOM 2399 O O . MET A 1 311 ? 7.322 4.618 -13.697 1.00 81.50 311 MET A O 1
ATOM 2403 N N . PRO A 1 312 ? 5.229 4.668 -14.517 1.00 73.75 312 PRO A N 1
ATOM 2404 C CA . PRO A 1 312 ? 5.454 5.808 -15.411 1.00 73.75 312 PRO A CA 1
ATOM 2405 C C . PRO A 1 312 ? 5.656 7.140 -14.675 1.00 73.75 312 PRO A C 1
ATOM 2407 O O . PRO A 1 312 ? 6.151 8.106 -15.255 1.00 73.75 312 PRO A O 1
ATOM 2410 N N . ARG A 1 313 ? 5.250 7.221 -13.403 1.00 79.25 313 ARG A N 1
ATOM 2411 C CA . ARG A 1 313 ? 5.303 8.441 -12.591 1.00 79.25 313 ARG A CA 1
ATOM 2412 C C . ARG A 1 313 ? 5.414 8.122 -11.108 1.00 79.25 313 ARG A C 1
ATOM 2414 O O . ARG A 1 313 ? 5.020 7.053 -10.660 1.00 79.25 313 ARG A O 1
ATOM 2421 N N . ILE A 1 314 ? 5.942 9.070 -10.337 1.00 81.56 314 ILE A N 1
ATOM 2422 C CA . ILE A 1 314 ? 6.162 8.880 -8.896 1.00 81.56 314 ILE A CA 1
ATOM 2423 C C . ILE A 1 314 ? 4.854 8.839 -8.090 1.00 81.56 314 ILE A C 1
ATOM 2425 O O . ILE A 1 314 ? 4.777 8.229 -7.033 1.00 81.56 314 ILE A O 1
ATOM 2429 N N . ASP A 1 315 ? 3.815 9.486 -8.602 1.00 84.94 315 ASP A N 1
ATOM 2430 C CA . ASP A 1 315 ? 2.488 9.619 -8.012 1.00 84.94 315 ASP A CA 1
ATOM 2431 C C . ASP A 1 315 ? 1.477 8.655 -8.663 1.00 84.94 315 ASP A C 1
ATOM 2433 O O . ASP A 1 315 ? 0.283 8.940 -8.722 1.00 84.94 315 ASP A O 1
ATOM 2437 N N . TYR A 1 316 ? 1.939 7.496 -9.141 1.00 90.12 316 TYR A N 1
ATOM 2438 C CA . TYR A 1 316 ? 1.129 6.504 -9.865 1.00 90.12 316 TYR A CA 1
ATOM 2439 C C . TYR A 1 316 ? 0.004 5.857 -9.037 1.00 90.12 316 TYR A C 1
ATOM 2441 O O . TYR A 1 316 ? -0.862 5.198 -9.603 1.00 90.12 316 TYR A O 1
ATOM 2449 N N . LEU A 1 317 ? -0.005 6.032 -7.712 1.00 92.81 317 LEU A N 1
ATOM 2450 C CA . LEU A 1 317 ? -1.105 5.611 -6.832 1.00 92.81 317 LEU A CA 1
ATOM 2451 C C . LEU A 1 317 ? -2.200 6.678 -6.688 1.00 92.81 317 LEU A C 1
ATOM 2453 O O . LEU A 1 317 ? -3.220 6.430 -6.048 1.00 92.81 317 LEU A O 1
ATOM 2457 N N . TRP A 1 318 ? -1.992 7.868 -7.248 1.00 91.81 318 TRP A N 1
ATOM 2458 C CA . TRP A 1 318 ? -2.911 8.998 -7.175 1.00 91.81 318 TRP A CA 1
ATOM 2459 C C . TRP A 1 318 ? -3.630 9.209 -8.492 1.00 91.81 318 TRP A C 1
ATOM 2461 O O . TRP A 1 318 ? -3.159 8.804 -9.546 1.00 91.81 318 TRP A O 1
ATOM 2471 N N . LYS A 1 319 ? -4.763 9.899 -8.458 1.00 88.81 319 LYS A N 1
ATOM 2472 C CA . LYS A 1 319 ? -5.306 10.532 -9.659 1.00 88.81 319 LYS A CA 1
ATOM 2473 C C . LYS A 1 319 ? -4.354 11.634 -10.118 1.00 88.81 319 LYS A C 1
ATOM 2475 O O . LYS A 1 319 ? -3.767 12.332 -9.289 1.00 88.81 319 LYS A O 1
ATOM 2480 N N . GLN A 1 320 ? -4.201 11.810 -11.427 1.00 82.38 320 GLN A N 1
ATOM 2481 C CA . GLN A 1 320 ? -3.298 12.817 -11.975 1.00 82.38 320 GLN A CA 1
ATOM 2482 C C . GLN A 1 320 ? -3.589 14.211 -11.382 1.00 82.38 320 GLN A C 1
ATOM 2484 O O . GLN A 1 320 ? -4.715 14.705 -11.442 1.00 82.38 320 GLN A O 1
ATOM 2489 N N . ARG A 1 321 ? -2.563 14.851 -10.795 1.00 78.69 321 ARG A N 1
ATOM 2490 C CA . ARG A 1 321 ? -2.645 16.192 -10.169 1.00 78.69 321 ARG A CA 1
ATOM 2491 C C . ARG A 1 321 ? -3.709 16.311 -9.068 1.00 78.69 321 ARG A C 1
ATOM 2493 O O . ARG A 1 321 ? -4.264 17.389 -8.858 1.00 78.69 321 ARG A O 1
ATOM 2500 N N . ASN A 1 322 ? -3.995 15.227 -8.354 1.00 86.69 322 ASN A N 1
ATOM 2501 C CA . ASN A 1 322 ? -5.078 15.184 -7.383 1.00 86.69 322 ASN A CA 1
ATOM 2502 C C . ASN A 1 322 ? -4.642 14.447 -6.111 1.00 86.69 322 ASN A C 1
ATOM 2504 O O . ASN A 1 322 ? -3.950 13.443 -6.154 1.00 86.69 322 ASN A O 1
ATOM 2508 N N . ILE A 1 323 ? -5.064 14.946 -4.952 1.00 89.94 323 ILE A N 1
ATOM 2509 C CA . ILE A 1 323 ? -4.756 14.357 -3.641 1.00 89.94 323 ILE A CA 1
ATOM 2510 C C . ILE A 1 323 ? -5.420 12.998 -3.401 1.00 89.94 323 ILE A C 1
ATOM 2512 O O . ILE A 1 323 ? -5.040 12.313 -2.455 1.00 89.94 323 ILE A O 1
ATOM 2516 N N . HIS A 1 324 ? -6.405 12.615 -4.211 1.00 92.81 324 HIS A N 1
ATOM 2517 C CA . HIS A 1 324 ? -7.084 11.332 -4.094 1.00 92.81 324 HIS A CA 1
ATOM 2518 C C . HIS A 1 324 ? -6.297 10.226 -4.789 1.00 92.81 324 HIS A C 1
ATOM 2520 O O . HIS A 1 324 ? -5.706 10.433 -5.847 1.00 92.81 324 HIS A O 1
ATOM 2526 N N . GLN A 1 325 ? -6.343 9.036 -4.210 1.00 92.81 325 GLN A N 1
ATOM 2527 C CA . GLN A 1 325 ? -5.799 7.834 -4.815 1.00 92.81 325 GLN A CA 1
ATOM 2528 C C . GLN A 1 325 ? -6.539 7.450 -6.108 1.00 92.81 325 GLN A C 1
ATOM 2530 O O . GLN A 1 325 ? -7.697 7.811 -6.292 1.00 92.81 325 GLN A O 1
ATOM 2535 N N . ASN A 1 326 ? -5.911 6.700 -7.003 1.00 90.50 326 ASN A N 1
ATOM 2536 C CA . ASN A 1 326 ? -6.619 6.014 -8.090 1.00 90.50 326 ASN A CA 1
ATOM 2537 C C . ASN A 1 326 ? -7.017 4.586 -7.656 1.00 90.50 326 ASN A C 1
ATOM 2539 O O . ASN A 1 326 ? -6.892 4.224 -6.479 1.00 90.50 326 ASN A O 1
ATOM 2543 N N . ALA A 1 327 ? -7.539 3.776 -8.581 1.00 87.69 327 ALA A N 1
ATOM 2544 C CA . ALA A 1 327 ? -7.967 2.408 -8.280 1.00 87.69 327 ALA A CA 1
ATOM 2545 C C . ALA A 1 327 ? -6.813 1.547 -7.729 1.00 87.69 327 ALA A C 1
ATOM 2547 O O . ALA A 1 327 ? -6.995 0.800 -6.767 1.00 87.69 327 ALA A O 1
ATOM 2548 N N . LEU A 1 328 ? -5.600 1.722 -8.266 1.00 90.31 328 LEU A N 1
ATOM 2549 C CA . LEU A 1 328 ? -4.400 1.019 -7.809 1.00 90.31 328 LEU A CA 1
ATOM 2550 C C . LEU A 1 328 ? -4.036 1.398 -6.368 1.00 90.31 328 LEU A C 1
ATOM 2552 O O . LEU A 1 328 ? -3.784 0.525 -5.539 1.00 90.31 328 LEU A O 1
ATOM 2556 N N . GLY A 1 329 ? -4.069 2.693 -6.045 1.00 93.94 329 GLY A N 1
ATOM 2557 C CA . GLY A 1 329 ? -3.871 3.158 -4.676 1.00 93.94 329 GLY A CA 1
ATOM 2558 C C . GLY A 1 329 ? -4.960 2.662 -3.719 1.00 93.94 329 GLY A C 1
ATOM 2559 O O . GLY A 1 329 ? -4.661 2.282 -2.583 1.00 93.94 329 GLY A O 1
ATOM 2560 N N . THR A 1 330 ? -6.221 2.624 -4.154 1.00 93.50 330 THR A N 1
ATOM 2561 C CA . THR A 1 330 ? -7.333 2.092 -3.342 1.00 93.50 330 THR A CA 1
ATOM 2562 C C . THR A 1 330 ? -7.139 0.606 -3.053 1.00 93.50 330 THR A C 1
ATOM 2564 O O . THR A 1 330 ? -7.334 0.164 -1.922 1.00 93.50 330 THR A O 1
ATOM 2567 N N . MET A 1 331 ? -6.652 -0.152 -4.034 1.00 92.06 331 MET A N 1
ATOM 2568 C CA . MET A 1 331 ? -6.294 -1.551 -3.845 1.00 92.06 331 MET A CA 1
ATOM 2569 C C . MET A 1 331 ? -5.111 -1.727 -2.885 1.00 92.06 331 MET A C 1
ATOM 2571 O O . MET A 1 331 ? -5.175 -2.579 -2.002 1.00 92.06 331 MET A O 1
ATOM 2575 N N . ALA A 1 332 ? -4.056 -0.914 -3.003 1.00 95.62 332 ALA A N 1
ATOM 2576 C CA . ALA A 1 332 ? -2.931 -0.942 -2.066 1.00 95.62 332 ALA A CA 1
ATOM 2577 C C . ALA A 1 332 ? -3.396 -0.711 -0.613 1.00 95.62 332 ALA A C 1
ATOM 2579 O O . ALA A 1 332 ? -2.953 -1.409 0.298 1.00 95.62 332 ALA A O 1
ATOM 2580 N N . ASN A 1 333 ? -4.359 0.196 -0.405 1.00 97.06 333 ASN A N 1
ATOM 2581 C CA . ASN A 1 333 ? -4.997 0.389 0.899 1.00 97.06 333 ASN A CA 1
ATOM 2582 C C . ASN A 1 333 ? -5.739 -0.869 1.369 1.00 97.06 333 ASN A C 1
ATOM 2584 O O . ASN A 1 333 ? -5.572 -1.270 2.515 1.00 97.06 333 ASN A O 1
ATOM 2588 N N . ALA A 1 334 ? -6.534 -1.507 0.507 1.00 96.19 334 ALA A N 1
ATOM 2589 C CA . ALA A 1 334 ? -7.288 -2.708 0.867 1.00 96.19 334 ALA A CA 1
ATOM 2590 C C . ALA A 1 334 ? -6.385 -3.909 1.196 1.00 96.19 334 ALA A C 1
ATOM 2592 O O . ALA A 1 334 ? -6.673 -4.653 2.132 1.00 96.19 334 ALA A O 1
ATOM 2593 N N . LEU A 1 335 ? -5.268 -4.068 0.478 1.00 96.69 335 LEU A N 1
ATOM 2594 C CA . LEU A 1 335 ? -4.238 -5.068 0.772 1.00 96.69 335 LEU A CA 1
ATOM 2595 C C . LEU A 1 335 ? -3.655 -4.869 2.178 1.00 96.69 335 LEU A C 1
ATOM 2597 O O . LEU A 1 335 ? -3.607 -5.811 2.968 1.00 96.69 335 LEU A O 1
ATOM 2601 N N . LEU A 1 336 ? -3.276 -3.633 2.515 1.00 98.25 336 LEU A N 1
ATOM 2602 C CA . LEU A 1 336 ? -2.757 -3.294 3.840 1.00 98.25 336 LEU A CA 1
ATOM 2603 C C . LEU A 1 336 ? -3.813 -3.441 4.938 1.00 98.25 336 LEU A C 1
ATOM 2605 O O . LEU A 1 336 ? -3.511 -3.940 6.018 1.00 98.25 336 LEU A O 1
ATOM 2609 N N . MET A 1 337 ? -5.052 -3.024 4.672 1.00 98.25 337 MET A N 1
ATOM 2610 C CA . MET A 1 337 ? -6.158 -3.206 5.609 1.00 98.25 337 MET A CA 1
ATOM 2611 C C . MET A 1 337 ? -6.427 -4.682 5.873 1.00 98.25 337 MET A C 1
ATOM 2613 O O . MET A 1 337 ? -6.609 -5.053 7.024 1.00 98.25 337 MET A O 1
ATOM 2617 N N . THR A 1 338 ? -6.396 -5.527 4.840 1.00 97.69 338 THR A N 1
ATOM 2618 C CA . THR A 1 338 ? -6.555 -6.977 5.009 1.00 97.69 338 THR A CA 1
ATOM 2619 C C . THR A 1 338 ? -5.479 -7.517 5.945 1.00 97.69 338 THR A C 1
ATOM 2621 O O . THR A 1 338 ? -5.817 -8.159 6.934 1.00 97.69 338 THR A O 1
ATOM 2624 N N . ALA A 1 339 ? -4.211 -7.165 5.707 1.00 97.81 339 ALA A N 1
ATOM 2625 C CA . ALA A 1 339 ? -3.097 -7.570 6.562 1.00 97.81 339 ALA A CA 1
ATOM 2626 C C . ALA A 1 339 ? -3.277 -7.140 8.024 1.00 97.81 339 ALA A C 1
ATOM 2628 O O . ALA A 1 339 ? -3.220 -7.964 8.932 1.00 97.81 339 ALA A O 1
ATOM 2629 N N . MET A 1 340 ? -3.545 -5.854 8.255 1.00 98.38 340 MET A N 1
ATOM 2630 C CA . MET A 1 340 ? -3.651 -5.298 9.607 1.00 98.38 340 MET A CA 1
ATOM 2631 C C . MET A 1 340 ? -4.898 -5.766 10.364 1.00 98.38 340 MET A C 1
ATOM 2633 O O . MET A 1 340 ? -4.872 -5.823 11.589 1.00 98.38 340 MET A O 1
ATOM 2637 N N . LEU A 1 341 ? -6.000 -6.054 9.665 1.00 98.31 341 LEU A N 1
ATOM 2638 C CA . LEU A 1 341 ? -7.258 -6.435 10.306 1.00 98.31 341 LEU A CA 1
ATOM 2639 C C . LEU A 1 341 ? -7.385 -7.940 10.527 1.00 98.31 341 LEU A C 1
ATOM 2641 O O . LEU A 1 341 ? -8.037 -8.340 11.484 1.00 98.31 341 LEU A O 1
ATOM 2645 N N . THR A 1 342 ? -6.785 -8.767 9.674 1.00 98.00 342 THR A N 1
ATOM 2646 C CA . THR A 1 342 ? -6.881 -10.235 9.786 1.00 98.00 342 THR A CA 1
ATOM 2647 C C . THR A 1 342 ? -5.642 -10.867 10.400 1.00 98.00 342 THR A C 1
ATOM 2649 O O . THR A 1 342 ? -5.706 -11.998 10.859 1.00 98.00 342 THR A O 1
ATOM 2652 N N . GLY A 1 343 ? -4.511 -10.160 10.394 1.00 96.81 343 GLY A N 1
ATOM 2653 C CA . GLY A 1 343 ? -3.220 -10.744 10.729 1.00 96.81 343 GLY A CA 1
ATOM 2654 C C . GLY A 1 343 ? -2.651 -11.673 9.655 1.00 96.81 343 GLY A C 1
ATOM 2655 O O . GLY A 1 343 ? -1.605 -12.277 9.872 1.00 96.81 343 GLY A O 1
ATOM 2656 N N . GLU A 1 344 ? -3.302 -11.789 8.493 1.00 95.69 344 GLU A N 1
ATOM 2657 C CA . GLU A 1 344 ? -2.874 -12.670 7.409 1.00 95.69 344 GLU A CA 1
ATOM 2658 C C . GLU A 1 344 ? -2.142 -11.928 6.289 1.00 95.69 344 GLU A C 1
ATOM 2660 O O . GLU A 1 344 ? -2.490 -10.807 5.908 1.00 95.69 344 GLU A O 1
ATOM 2665 N N . SER A 1 345 ? -1.170 -12.605 5.673 1.00 95.25 345 SER A N 1
ATOM 2666 C CA . SER A 1 345 ? -0.500 -12.084 4.483 1.00 95.25 345 SER A CA 1
ATOM 2667 C C . SER A 1 345 ? -1.493 -11.883 3.336 1.00 95.25 345 SER A C 1
ATOM 2669 O O . SER A 1 345 ? -2.214 -12.821 2.985 1.00 95.25 345 SER A O 1
ATOM 2671 N N . PRO A 1 346 ? -1.492 -10.718 2.664 1.00 95.06 346 PRO A N 1
ATOM 2672 C CA . PRO A 1 346 ? -2.359 -10.468 1.525 1.00 95.06 346 PRO A CA 1
ATOM 2673 C C . PRO A 1 346 ? -1.853 -11.135 0.231 1.00 95.06 346 PRO A C 1
ATOM 2675 O O . PRO A 1 346 ? -2.455 -10.952 -0.830 1.00 95.06 346 PRO A O 1
ATOM 2678 N N . ALA A 1 347 ? -0.755 -11.899 0.284 1.00 91.50 347 ALA A N 1
ATOM 2679 C CA . ALA A 1 347 ? -0.235 -12.651 -0.853 1.00 91.50 347 ALA A CA 1
ATOM 2680 C C . ALA A 1 347 ? -1.313 -13.558 -1.474 1.00 91.50 347 ALA A C 1
ATOM 2682 O O . ALA A 1 347 ? -2.138 -14.153 -0.778 1.00 91.50 347 ALA A O 1
ATOM 2683 N N . GLY A 1 348 ? -1.337 -13.635 -2.806 1.00 86.50 348 GLY A N 1
ATOM 2684 C CA . GLY A 1 348 ? -2.301 -14.458 -3.547 1.00 86.50 348 GLY A CA 1
ATOM 2685 C C . GLY A 1 348 ? -3.711 -13.864 -3.670 1.00 86.50 348 GLY A C 1
ATOM 2686 O O . GLY A 1 348 ? -4.533 -14.414 -4.405 1.00 86.50 348 GLY A O 1
ATOM 2687 N N . LEU A 1 349 ? -4.001 -12.723 -3.031 1.00 88.56 349 LEU A N 1
ATOM 2688 C CA . LEU A 1 349 ? -5.266 -12.014 -3.229 1.00 88.56 349 LEU A CA 1
ATOM 2689 C C . LEU A 1 349 ? -5.355 -11.440 -4.645 1.00 88.56 349 LEU A C 1
ATOM 2691 O O . LEU A 1 349 ? -4.745 -10.421 -4.975 1.00 88.56 349 LEU A O 1
ATOM 2695 N N . ASN A 1 350 ? -6.157 -12.087 -5.483 1.00 80.44 350 ASN A N 1
ATOM 2696 C CA . ASN A 1 350 ? -6.493 -11.592 -6.807 1.00 80.44 350 ASN A CA 1
ATOM 2697 C C . ASN A 1 350 ? -7.815 -10.827 -6.730 1.00 80.44 350 ASN A C 1
ATOM 2699 O O . ASN A 1 350 ? -8.861 -11.398 -6.414 1.00 80.44 350 ASN A O 1
ATOM 2703 N N . PHE A 1 351 ? -7.758 -9.527 -7.012 1.00 71.31 351 PHE A N 1
ATOM 2704 C CA . PHE A 1 351 ? -8.950 -8.703 -7.133 1.00 71.31 351 PHE A CA 1
ATOM 2705 C C . PHE A 1 351 ? -9.554 -8.911 -8.517 1.00 71.31 351 PHE A C 1
ATOM 2707 O O . PHE A 1 351 ? -9.029 -8.421 -9.517 1.00 71.31 351 PHE A O 1
ATOM 2714 N N . ASP A 1 352 ? -10.674 -9.625 -8.559 1.00 61.72 352 ASP A N 1
ATOM 2715 C CA . ASP A 1 352 ? -11.609 -9.514 -9.671 1.00 61.72 352 ASP A CA 1
ATOM 2716 C C . ASP A 1 352 ? -12.361 -8.204 -9.431 1.00 61.72 352 ASP A C 1
ATOM 2718 O O . ASP A 1 352 ? -13.347 -8.178 -8.689 1.00 61.72 352 ASP A O 1
ATOM 2722 N N . PHE A 1 353 ? -11.837 -7.075 -9.925 1.00 59.50 353 PHE A N 1
ATOM 2723 C CA . PHE A 1 353 ? -12.552 -5.818 -9.714 1.00 59.50 353 PHE A CA 1
ATOM 2724 C C . PHE A 1 353 ? -13.927 -5.905 -10.395 1.00 59.50 353 PHE A C 1
ATOM 2726 O O . PHE A 1 353 ? -14.103 -6.636 -11.377 1.00 59.50 353 PHE A O 1
ATOM 2733 N N . PRO A 1 354 ? -14.923 -5.152 -9.910 1.00 49.44 354 PRO A N 1
ATOM 2734 C CA . PRO A 1 354 ? -16.160 -4.997 -10.647 1.00 49.44 354 PRO A CA 1
ATOM 2735 C C . PRO A 1 354 ? -15.869 -4.573 -12.103 1.00 49.44 354 PRO A C 1
ATOM 2737 O O . PRO A 1 354 ? -14.971 -3.760 -12.334 1.00 49.44 354 PRO A O 1
ATOM 2740 N N . PRO A 1 355 ? -16.622 -5.066 -13.100 1.00 43.66 355 PRO A N 1
ATOM 2741 C CA . PRO A 1 355 ? -16.365 -4.819 -14.526 1.00 43.66 355 PRO A CA 1
ATOM 2742 C C . PRO A 1 355 ? -16.467 -3.346 -14.969 1.00 43.66 355 PRO A C 1
ATOM 2744 O O . PRO A 1 355 ? -16.157 -3.033 -16.110 1.00 43.66 355 PRO A O 1
ATOM 2747 N N . HIS A 1 356 ? -16.860 -2.417 -14.090 1.00 49.91 356 HIS A N 1
ATOM 2748 C CA . HIS A 1 356 ? -16.721 -0.976 -14.348 1.00 49.91 356 HIS A CA 1
ATOM 2749 C C . HIS A 1 356 ? -15.304 -0.435 -14.057 1.00 49.91 356 HIS A C 1
ATOM 2751 O O . HIS A 1 356 ? -15.029 0.726 -14.341 1.00 49.91 356 HIS A O 1
ATOM 2757 N N . ILE A 1 357 ? -14.411 -1.269 -13.512 1.00 49.44 357 ILE A N 1
ATOM 2758 C CA . ILE A 1 357 ? -12.989 -0.989 -13.239 1.00 49.44 357 ILE A CA 1
ATOM 2759 C C . ILE A 1 357 ? -12.080 -1.948 -14.036 1.00 49.44 357 ILE A C 1
ATOM 2761 O O . ILE A 1 357 ? -10.962 -1.585 -14.391 1.00 49.44 357 ILE A O 1
ATOM 2765 N N . VAL A 1 358 ? -12.557 -3.154 -14.385 1.00 37.75 358 VAL A N 1
ATOM 2766 C CA . VAL A 1 358 ? -11.835 -4.107 -15.254 1.00 37.75 358 VAL A CA 1
ATOM 2767 C C . VAL A 1 358 ? -12.314 -3.999 -16.696 1.00 37.75 358 VAL A C 1
ATOM 2769 O O . VAL A 1 358 ? -13.462 -4.312 -16.990 1.00 37.75 358 VAL A O 1
ATOM 2772 N N . GLY A 1 359 ? -11.413 -3.649 -17.614 1.00 35.31 359 GLY A N 1
ATOM 2773 C CA . GLY A 1 359 ? -11.654 -3.776 -19.059 1.00 35.31 359 GLY A CA 1
ATOM 2774 C C . GLY A 1 359 ? -11.879 -2.464 -19.806 1.00 35.31 359 GLY A C 1
ATOM 2775 O O . GLY A 1 359 ? -12.006 -2.475 -21.028 1.00 35.31 359 GLY A O 1
ATOM 2776 N N . GLN A 1 360 ? -11.843 -1.333 -19.111 1.00 35.72 360 GLN A N 1
ATOM 2777 C CA . GLN A 1 360 ? -11.479 -0.058 -19.720 1.00 35.72 360 GLN A CA 1
ATOM 2778 C C . GLN A 1 360 ? -10.102 0.314 -19.173 1.00 35.72 360 GLN A C 1
ATOM 2780 O O . GLN A 1 360 ? -9.732 -0.132 -18.085 1.00 35.72 360 GLN A O 1
ATOM 2785 N N . ASN A 1 361 ? -9.319 1.093 -19.924 1.00 42.38 361 ASN A N 1
ATOM 2786 C CA . ASN A 1 361 ? -8.215 1.853 -19.332 1.00 42.38 361 ASN A CA 1
ATOM 2787 C C . ASN A 1 361 ? -8.701 2.398 -17.979 1.00 42.38 361 ASN A C 1
ATOM 2789 O O . ASN A 1 361 ? -9.877 2.766 -17.899 1.00 42.38 361 ASN A O 1
ATOM 2793 N N . ILE A 1 362 ? -7.856 2.494 -16.941 1.00 53.00 362 ILE A N 1
ATOM 2794 C CA . ILE A 1 362 ? -8.160 3.471 -15.879 1.00 53.00 362 ILE A CA 1
ATOM 2795 C C . ILE A 1 362 ? -8.495 4.737 -16.676 1.00 53.00 362 ILE A C 1
ATOM 2797 O O . ILE A 1 362 ? -7.634 5.115 -17.472 1.00 53.00 362 ILE A O 1
ATOM 2801 N N . PRO A 1 363 ? -9.729 5.281 -16.642 1.00 50.09 363 PRO A N 1
ATOM 2802 C CA . PRO A 1 363 ? -10.188 6.166 -17.720 1.00 50.09 363 PRO A CA 1
ATOM 2803 C C . PRO A 1 363 ? -9.260 7.368 -17.954 1.00 50.09 363 PRO A C 1
ATOM 2805 O O . PRO A 1 363 ? -9.201 7.898 -19.061 1.00 50.09 363 PRO A O 1
ATOM 2808 N N . ASP A 1 364 ? -8.453 7.684 -16.937 1.00 52.78 364 ASP A N 1
ATOM 2809 C CA . ASP A 1 364 ? -7.445 8.736 -16.911 1.00 52.78 364 ASP A CA 1
ATOM 2810 C C . ASP A 1 364 ? -5.966 8.250 -16.964 1.00 52.78 364 ASP A C 1
ATOM 2812 O O . ASP A 1 364 ? -5.063 9.077 -17.028 1.00 52.78 364 ASP A O 1
ATOM 2816 N N . GLU A 1 365 ? -5.668 6.940 -16.929 1.00 57.06 365 GLU A N 1
ATOM 2817 C CA . GLU A 1 365 ? -4.300 6.372 -16.869 1.00 57.06 365 GLU A CA 1
ATOM 2818 C C . GLU A 1 365 ? -4.119 5.125 -17.778 1.00 57.06 365 GLU A C 1
ATOM 2820 O O . GLU A 1 365 ? -3.901 4.013 -17.284 1.00 57.06 365 GLU A O 1
ATOM 2825 N N . PRO A 1 366 ? -4.186 5.263 -19.116 1.00 56.38 366 PRO A N 1
ATOM 2826 C CA . PRO A 1 366 ? -4.061 4.139 -20.059 1.00 56.38 366 PRO A CA 1
ATOM 2827 C C . PRO A 1 366 ? -2.708 3.406 -19.997 1.00 56.38 366 PRO A C 1
ATOM 2829 O O . PRO A 1 366 ? -2.599 2.261 -20.437 1.00 56.38 366 PRO A O 1
ATOM 2832 N N . ASP A 1 367 ? -1.687 4.046 -19.427 1.00 58.50 367 ASP A N 1
ATOM 2833 C CA . ASP A 1 367 ? -0.334 3.498 -19.325 1.00 58.50 367 ASP A CA 1
ATOM 2834 C C . ASP A 1 367 ? -0.128 2.617 -18.078 1.00 58.50 367 ASP A C 1
ATOM 2836 O O . ASP A 1 367 ? 0.861 1.887 -17.990 1.00 58.50 367 ASP A O 1
ATOM 2840 N N . LEU A 1 368 ? -1.057 2.638 -17.113 1.00 62.03 368 LEU A N 1
ATOM 2841 C CA . LEU A 1 368 ? -0.973 1.814 -15.907 1.00 62.03 368 LEU A CA 1
ATOM 2842 C C . LEU A 1 368 ? -1.617 0.448 -16.143 1.00 62.03 368 LEU A C 1
ATOM 2844 O O . LEU A 1 368 ? -2.836 0.282 -16.098 1.00 62.03 368 LEU A O 1
ATOM 2848 N N . ARG A 1 369 ? -0.775 -0.566 -16.359 1.00 67.56 369 ARG A N 1
ATOM 2849 C CA . ARG A 1 369 ? -1.214 -1.961 -16.467 1.00 67.56 369 ARG A CA 1
ATOM 2850 C C . ARG A 1 369 ? -1.118 -2.658 -15.122 1.00 67.56 369 ARG A C 1
ATOM 2852 O O . ARG A 1 369 ? -0.055 -2.699 -14.507 1.00 67.56 369 ARG A O 1
ATOM 2859 N N . PHE A 1 370 ? -2.216 -3.277 -14.706 1.00 75.75 370 PHE A N 1
ATOM 2860 C CA . PHE A 1 370 ? -2.236 -4.112 -13.514 1.00 75.75 370 PHE A CA 1
ATOM 2861 C C . PHE A 1 370 ? -1.648 -5.497 -13.813 1.00 75.75 370 PHE A C 1
ATOM 2863 O O . PHE A 1 370 ? -2.364 -6.464 -14.071 1.00 75.75 370 PHE A O 1
ATOM 2870 N N . THR A 1 371 ? -0.318 -5.570 -13.863 1.00 81.06 371 THR A N 1
ATOM 2871 C CA . THR A 1 371 ? 0.403 -6.826 -14.087 1.00 81.06 371 THR A CA 1
ATOM 2872 C C . THR A 1 371 ? 0.401 -7.690 -12.827 1.00 81.06 371 THR A C 1
ATOM 2874 O O . THR A 1 371 ? 0.177 -7.214 -11.711 1.00 81.06 371 THR A O 1
ATOM 2877 N N . ARG A 1 372 ? 0.671 -8.987 -13.007 1.00 79.25 372 ARG A N 1
ATOM 2878 C CA . ARG A 1 372 ? 0.885 -9.918 -11.895 1.00 79.25 372 ARG A CA 1
ATOM 2879 C C . ARG A 1 372 ? 2.010 -9.431 -10.975 1.00 79.25 372 ARG A C 1
ATOM 2881 O O . ARG A 1 372 ? 1.790 -9.350 -9.774 1.00 79.25 372 ARG A O 1
ATOM 2888 N N . ASP A 1 373 ? 3.143 -9.042 -11.548 1.00 79.75 373 ASP A N 1
ATOM 2889 C CA . ASP A 1 373 ? 4.335 -8.628 -10.800 1.00 79.75 373 ASP A CA 1
ATOM 2890 C C . ASP A 1 373 ? 4.076 -7.360 -9.976 1.00 79.75 373 ASP A C 1
ATOM 2892 O O . ASP A 1 373 ? 4.453 -7.279 -8.807 1.00 79.75 373 ASP A O 1
ATOM 2896 N N . LEU A 1 374 ? 3.351 -6.384 -10.541 1.00 84.81 374 LEU A N 1
ATOM 2897 C CA . LEU A 1 374 ? 2.935 -5.190 -9.806 1.00 84.81 374 LEU A CA 1
ATOM 2898 C C . LEU A 1 374 ? 2.035 -5.562 -8.623 1.00 84.81 374 LEU A C 1
ATOM 2900 O O . LEU A 1 374 ? 2.226 -5.060 -7.518 1.00 84.81 374 LEU A O 1
ATOM 2904 N N . ARG A 1 375 ? 1.060 -6.453 -8.834 1.00 86.88 375 ARG A N 1
ATOM 2905 C CA . ARG A 1 375 ? 0.175 -6.923 -7.763 1.00 86.88 375 ARG A CA 1
ATOM 2906 C C . ARG A 1 375 ? 0.950 -7.623 -6.650 1.00 86.88 375 ARG A C 1
ATOM 2908 O O . ARG A 1 375 ? 0.729 -7.303 -5.486 1.00 86.88 375 ARG A O 1
ATOM 2915 N N . GLU A 1 376 ? 1.826 -8.559 -6.998 1.00 85.75 376 GLU A N 1
ATOM 2916 C CA . GLU A 1 376 ? 2.653 -9.296 -6.034 1.00 85.75 376 GLU A CA 1
ATOM 2917 C C . GLU A 1 376 ? 3.579 -8.339 -5.270 1.00 85.75 376 GLU A C 1
ATOM 2919 O O . GLU A 1 376 ? 3.675 -8.419 -4.046 1.00 85.75 376 GLU A O 1
ATOM 2924 N N . THR A 1 377 ? 4.139 -7.337 -5.953 1.00 88.00 377 THR A N 1
ATOM 2925 C CA . THR A 1 377 ? 4.909 -6.269 -5.305 1.00 88.00 377 THR A CA 1
ATOM 2926 C C . THR A 1 377 ? 4.052 -5.490 -4.306 1.00 88.00 377 THR A C 1
ATOM 2928 O O . THR A 1 377 ? 4.461 -5.299 -3.164 1.00 88.00 377 THR A O 1
ATOM 2931 N N . LEU A 1 378 ? 2.841 -5.063 -4.678 1.00 93.00 378 LEU A N 1
ATOM 2932 C CA . LEU A 1 378 ? 1.951 -4.332 -3.767 1.00 93.00 378 LEU A CA 1
ATOM 2933 C C . LEU A 1 378 ? 1.534 -5.175 -2.554 1.00 93.00 378 LEU A C 1
ATOM 2935 O O . LEU A 1 378 ? 1.498 -4.652 -1.442 1.00 93.00 378 LEU A O 1
ATOM 2939 N N . GLN A 1 379 ? 1.258 -6.468 -2.750 1.00 93.25 379 GLN A N 1
ATOM 2940 C CA . GLN A 1 379 ? 0.966 -7.412 -1.666 1.00 93.25 379 GLN A CA 1
ATOM 2941 C C . GLN A 1 379 ? 2.144 -7.513 -0.694 1.00 93.25 379 GLN A C 1
ATOM 2943 O O . GLN A 1 379 ? 1.961 -7.344 0.512 1.00 93.25 379 GLN A O 1
ATOM 2948 N N . TYR A 1 380 ? 3.353 -7.725 -1.217 1.00 93.00 380 TYR A N 1
ATOM 2949 C CA . TYR A 1 380 ? 4.568 -7.817 -0.413 1.00 93.00 380 TYR A CA 1
ATOM 2950 C C . TYR A 1 380 ? 4.837 -6.528 0.371 1.00 93.00 380 TYR A C 1
ATOM 2952 O O . TYR A 1 380 ? 5.078 -6.568 1.576 1.00 93.00 380 TYR A O 1
ATOM 2960 N N . ARG A 1 381 ? 4.744 -5.361 -0.278 1.00 94.44 381 ARG A N 1
ATOM 2961 C CA . ARG A 1 381 ? 5.005 -4.069 0.377 1.00 94.44 381 ARG A CA 1
ATOM 2962 C C . ARG A 1 381 ? 3.954 -3.737 1.430 1.00 94.44 381 ARG A C 1
ATOM 2964 O O . ARG A 1 381 ? 4.313 -3.257 2.502 1.00 94.44 381 ARG A O 1
ATOM 2971 N N . ALA A 1 382 ? 2.683 -4.052 1.179 1.00 96.69 382 ALA A N 1
ATOM 2972 C CA . ALA A 1 382 ? 1.638 -3.942 2.192 1.00 96.69 382 ALA A CA 1
ATOM 2973 C C . ALA A 1 382 ? 1.939 -4.828 3.413 1.00 96.69 382 ALA A C 1
ATOM 2975 O O . ALA A 1 382 ? 1.844 -4.356 4.544 1.00 96.69 382 ALA A O 1
ATOM 2976 N N . TRP A 1 383 ? 2.363 -6.076 3.190 1.00 95.56 383 TRP A N 1
ATOM 2977 C CA . TRP A 1 383 ? 2.727 -7.006 4.262 1.00 95.56 383 TRP A CA 1
ATOM 2978 C C . TRP A 1 383 ? 3.937 -6.540 5.078 1.00 95.56 383 TRP A C 1
ATOM 2980 O O . TRP A 1 383 ? 3.886 -6.505 6.306 1.00 95.56 383 TRP A O 1
ATOM 2990 N N . SER A 1 384 ? 5.002 -6.105 4.401 1.00 93.81 384 SER A N 1
ATOM 2991 C CA . SER A 1 384 ? 6.204 -5.569 5.047 1.00 93.81 384 SER A CA 1
ATOM 2992 C C . SER A 1 384 ? 5.872 -4.366 5.930 1.00 93.81 384 SER A C 1
ATOM 2994 O O . SER A 1 384 ? 6.299 -4.303 7.080 1.00 93.81 384 SER A O 1
ATOM 2996 N N . VAL A 1 385 ? 5.063 -3.430 5.420 1.00 96.06 385 VAL A N 1
ATOM 2997 C CA . VAL A 1 385 ? 4.636 -2.247 6.178 1.00 96.06 385 VAL A CA 1
ATOM 2998 C C . VAL A 1 385 ? 3.786 -2.635 7.391 1.00 96.06 385 VAL A C 1
ATOM 3000 O O . VAL A 1 385 ? 3.953 -2.037 8.454 1.00 96.06 385 VAL A O 1
ATOM 3003 N N . ALA A 1 386 ? 2.909 -3.634 7.266 1.00 96.88 386 ALA A N 1
ATOM 3004 C CA . ALA A 1 386 ? 2.100 -4.137 8.375 1.00 96.88 386 ALA A CA 1
ATOM 3005 C C . ALA A 1 386 ? 2.969 -4.720 9.509 1.00 96.88 386 ALA A C 1
ATOM 3007 O O . ALA A 1 386 ? 2.796 -4.372 10.683 1.00 96.88 386 ALA A O 1
ATOM 3008 N N . HIS A 1 387 ? 3.961 -5.544 9.161 1.00 94.75 387 HIS A N 1
ATOM 3009 C CA . HIS A 1 387 ? 4.902 -6.109 10.130 1.00 94.75 387 HIS A CA 1
ATOM 3010 C C . HIS A 1 387 ? 5.785 -5.055 10.788 1.00 94.75 387 HIS A C 1
ATOM 3012 O O . HIS A 1 387 ? 5.920 -5.045 12.013 1.00 94.75 387 HIS A O 1
ATOM 3018 N N . ASP A 1 388 ? 6.380 -4.160 9.998 1.00 94.25 388 ASP A N 1
ATOM 3019 C CA . ASP A 1 388 ? 7.224 -3.100 10.542 1.00 94.25 388 ASP A CA 1
ATOM 3020 C C . ASP A 1 388 ? 6.432 -2.201 11.479 1.00 94.25 388 ASP A C 1
ATOM 3022 O O . ASP A 1 388 ? 6.897 -1.909 12.584 1.00 94.25 388 ASP A O 1
ATOM 3026 N N . TRP A 1 389 ? 5.200 -1.849 11.100 1.00 96.50 389 TRP A N 1
ATOM 3027 C CA . TRP A 1 389 ? 4.326 -1.083 11.972 1.00 96.50 389 TRP A CA 1
ATOM 3028 C C . TRP A 1 389 ? 4.085 -1.802 13.301 1.00 96.50 389 TRP A C 1
ATOM 3030 O O . TRP A 1 389 ? 4.261 -1.198 14.361 1.00 96.50 389 TRP A O 1
ATOM 3040 N N . THR A 1 390 ? 3.754 -3.092 13.263 1.00 95.69 390 THR A N 1
ATOM 3041 C CA . THR A 1 390 ? 3.480 -3.899 14.464 1.00 95.69 390 THR A CA 1
ATOM 3042 C C . THR A 1 390 ? 4.716 -4.047 15.359 1.00 95.69 390 THR A C 1
ATOM 3044 O O . THR A 1 390 ? 4.604 -4.028 16.582 1.00 95.69 390 THR A O 1
ATOM 3047 N N . LYS A 1 391 ? 5.920 -4.065 14.774 1.00 93.56 391 LYS A N 1
ATOM 3048 C CA . LYS A 1 391 ? 7.209 -4.045 15.493 1.00 93.56 391 LYS A CA 1
ATOM 3049 C C . LYS A 1 391 ? 7.555 -2.697 16.132 1.00 93.56 391 LYS A C 1
ATOM 3051 O O . LYS A 1 391 ? 8.634 -2.549 16.704 1.00 93.56 391 LYS A O 1
ATOM 3056 N N . GLY A 1 392 ? 6.693 -1.689 16.007 1.00 92.94 392 GLY A N 1
ATOM 3057 C CA . GLY A 1 392 ? 7.017 -0.333 16.443 1.00 92.94 392 GLY A CA 1
ATOM 3058 C C . GLY A 1 392 ? 8.122 0.306 15.598 1.00 92.94 392 GLY A C 1
ATOM 3059 O O . GLY A 1 392 ? 8.858 1.144 16.113 1.00 92.94 392 GLY A O 1
ATOM 3060 N N . ARG A 1 393 ? 8.270 -0.126 14.336 1.00 90.81 393 ARG A N 1
ATOM 3061 C CA . ARG A 1 393 ? 9.228 0.403 13.362 1.00 90.81 393 ARG A CA 1
ATOM 3062 C C . ARG A 1 393 ? 8.497 1.153 12.250 1.00 90.81 393 ARG A C 1
ATOM 3064 O O . ARG A 1 393 ? 7.327 0.916 11.949 1.00 90.81 393 ARG A O 1
ATOM 3071 N N . SER A 1 394 ? 9.208 2.067 11.610 1.00 88.31 394 SER A N 1
ATOM 3072 C CA . SER A 1 394 ? 8.853 2.637 10.314 1.00 88.31 394 SER A CA 1
ATOM 3073 C C . SER A 1 394 ? 10.122 3.192 9.683 1.00 88.31 394 SER A C 1
ATOM 3075 O O . SER A 1 394 ? 10.919 3.821 10.376 1.00 88.31 394 SER A O 1
ATOM 3077 N N . HIS A 1 395 ? 10.290 3.068 8.362 1.00 83.62 395 HIS A N 1
ATOM 3078 C CA . HIS A 1 395 ? 11.402 3.711 7.638 1.00 83.62 395 HIS A CA 1
ATOM 3079 C C . HIS A 1 395 ? 11.384 5.250 7.728 1.00 83.62 395 HIS A C 1
ATOM 3081 O O . HIS A 1 395 ? 12.296 5.926 7.252 1.00 83.62 395 HIS A O 1
ATOM 3087 N N . LEU A 1 396 ? 10.320 5.818 8.301 1.00 87.12 396 LEU A N 1
ATOM 3088 C CA . LEU A 1 396 ? 10.144 7.246 8.536 1.00 87.12 396 LEU A CA 1
ATOM 3089 C C . LEU A 1 396 ? 10.498 7.689 9.955 1.00 87.12 396 LEU A C 1
ATOM 3091 O O . LEU A 1 396 ? 10.647 8.893 10.184 1.00 87.12 396 LEU A O 1
ATOM 3095 N N . GLU A 1 397 ? 10.631 6.760 10.895 1.00 83.38 397 GLU A N 1
ATOM 3096 C CA . GLU A 1 397 ? 11.135 7.057 12.230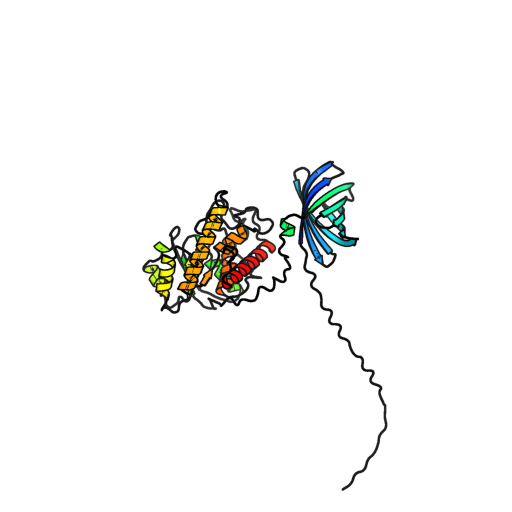 1.00 83.38 397 GLU A CA 1
ATOM 3097 C C . GLU A 1 397 ? 12.658 7.228 12.150 1.00 83.38 397 GLU A C 1
ATOM 3099 O O . GLU A 1 397 ? 13.345 6.519 11.416 1.00 83.38 397 GLU A O 1
ATOM 3104 N N . ALA A 1 398 ? 13.198 8.235 12.842 1.00 62.00 398 ALA A N 1
ATOM 3105 C CA . ALA A 1 398 ? 14.647 8.380 12.932 1.00 62.00 398 ALA A CA 1
ATOM 3106 C C . ALA A 1 398 ? 15.229 7.148 13.652 1.00 62.00 398 ALA A C 1
ATOM 3108 O O . ALA A 1 398 ? 14.556 6.626 14.548 1.00 62.00 398 ALA A O 1
ATOM 3109 N N . PRO A 1 399 ? 16.453 6.701 13.307 1.00 53.38 399 PRO A N 1
ATOM 3110 C CA . PRO A 1 399 ? 17.159 5.723 14.126 1.00 53.38 399 PRO A CA 1
ATOM 3111 C C . PRO A 1 399 ? 17.177 6.239 15.567 1.00 53.38 399 PRO A C 1
ATOM 3113 O O . PRO A 1 399 ? 17.536 7.399 15.790 1.00 53.38 399 PRO A O 1
ATOM 3116 N N . LYS A 1 400 ? 16.690 5.421 16.501 1.00 46.94 400 LYS A N 1
ATOM 3117 C CA . LYS A 1 400 ? 16.731 5.740 17.930 1.00 46.94 400 LYS A CA 1
ATOM 3118 C C . LYS A 1 400 ? 18.155 5.692 18.456 1.00 46.94 400 LYS A C 1
ATOM 3120 O O . LYS A 1 400 ? 18.918 4.825 17.975 1.00 46.94 400 LYS A O 1
#

Solvent-accessible surface area (backbone atoms only — not comparable to full-atom values): 22616 Å² total; per-residue (Å²): 134,82,89,83,89,81,88,82,86,83,79,91,74,83,78,77,80,78,79,78,80,78,77,77,78,78,78,76,80,63,66,47,51,66,42,33,27,40,31,48,34,38,30,70,71,79,69,50,63,40,60,34,38,35,46,34,31,30,75,40,91,50,31,33,42,30,42,37,36,36,53,58,98,89,39,79,49,77,48,72,37,53,28,47,44,42,84,52,91,84,27,32,40,33,42,30,59,39,73,58,96,90,36,53,32,43,38,42,33,39,40,41,85,64,34,44,34,37,38,40,42,29,82,88,65,51,33,32,40,38,50,23,36,52,35,76,62,34,77,59,53,69,57,90,52,43,69,57,73,68,63,73,85,64,85,49,69,56,72,60,59,69,70,40,23,36,38,37,39,34,24,49,84,46,50,47,81,76,16,36,66,55,48,30,49,57,56,34,47,78,71,72,31,51,65,50,75,49,76,52,70,44,70,90,52,59,46,70,76,57,78,40,72,66,52,56,49,58,72,62,36,89,73,44,45,34,41,36,31,48,57,56,58,66,69,47,52,49,51,56,48,62,72,34,69,87,67,82,42,47,49,33,34,41,35,57,50,85,79,50,48,61,73,44,89,86,20,49,69,52,34,52,51,49,38,37,50,47,51,54,47,50,52,52,46,29,74,76,63,69,39,46,70,36,62,44,27,58,46,53,49,48,47,39,79,57,55,64,88,89,62,92,51,67,40,67,40,29,36,88,98,42,70,44,54,29,64,66,29,39,47,45,46,18,38,27,43,46,22,51,30,54,38,42,75,37,68,89,71,76,80,82,58,62,70,95,65,47,90,57,58,51,93,90,40,75,82,69,73,91,43,71,66,58,51,54,50,45,23,49,48,25,38,51,48,45,47,35,47,75,69,76,44,53,99,68,55,73,88,127

Secondary structure (DSSP, 8-state):
---------------------------------EEEEEEEEEETTT--EEEEEEEEEEEETTEEEEEEEEEETTEEEEEEEEEEEEEETTEEEEEEEEEETTEEEEEEEEEETTEEEEEEEETTS-EEEEEEEEPTTGGG---TTS-GGG-----------TTPEEEEEE-HHHHGGG-HHHHHHHHHHHTT---EEEEEE-TT--GGGG--HHHHHHHT-TT--EEEEE---HHHHHHHHHHHTTT-PEEEEE---TT--TTSTTHHHHHHHHHHHHHHHHHHHHHHH-PEEE-HHHHHHHHHHSPPTT-SSTTTTB-TTSSSB-HHHHHHHHHHHHHHHH-S--TT------TTTSSS-BTTBTT----HHHHHHHHHHHHHHHHHHHTT--TTSPP-

Mean predicted aligned error: 13.31 Å

Organism: NCBI:txid2527999

Nearest PDB structures (foldseek):
  3gbv-assembly1_B  TM=7.122E-01  e=7.264E-02  Bacteroides fragilis NCTC 9343
  3gbv-assembly1_A  TM=5.929E-01  e=8.130E-02  Bacteroides fragilis NCTC 9343
  6dsp-assembly2_B  TM=5.486E-01  e=2.240E-01  Clostridium saccharobutylicum DSM 13864
  5ix8-assembly1_A  TM=3.726E-01  e=1.892E-01  Bordetella parapertussis 12822

Foldseek 3Di:
DDDDDDDDDDDDDPPDPPPPPPPPPPPPPDQWQWFKWKFKKAWPVVRWIDIKMKIWIRPDVQKIWIWIWDATPNRIDIDIWIWGWDDDPQWIWTWTWDADPNWIKIKIWIGHDQKIKIKIAIPVGTIIIIIIGTDVVSVVPPRPPPVVVVLVQDQQDAQDAAAAEEEEEEECQQPPPNGLVVLLQLLCVVVVRHYHYDYDYDYPDALQVSPDPVNLVVLLPLRHQEYEYEDHALVSLVVVLVSCVPRNHAYEYEQAQHLQACQPPVGLVVSLVSLLVSLVSVVVSCVVRVHQYLSLSLLLNCCLVVPPPPQPHSRSQPQVVGSHGAPLSSNLSSLLCNCNNGVDQSPPRDDPDDVVCPDDQSVRHNSDDPDPVNVNVSSVSSNSQNSCVSVVHGPSDDDD

pLDDT: mean 85.5, std 18.1, range [35.31, 98.75]